Protein AF-A0A7C3AM28-F1 (afdb_monomer_lite)

pLDDT: mean 86.3, std 11.97, range [49.06, 97.19]

Structure (mmCIF, N/CA/C/O backbone):
data_AF-A0A7C3AM28-F1
#
_entry.id   AF-A0A7C3AM28-F1
#
loop_
_atom_site.group_PDB
_atom_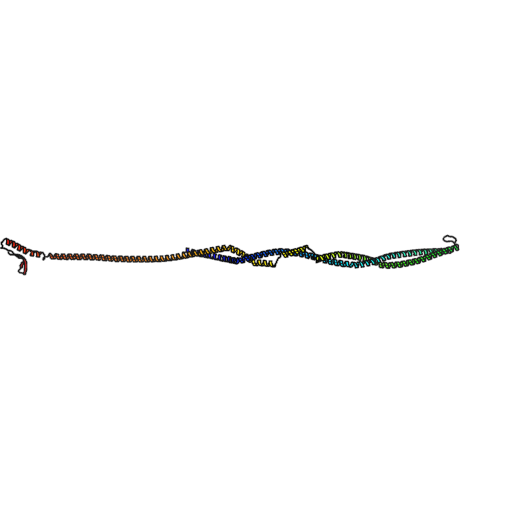site.id
_atom_site.type_symbol
_atom_site.label_atom_id
_atom_site.label_alt_id
_atom_site.label_comp_id
_atom_site.label_asym_id
_atom_site.label_entity_id
_atom_site.label_seq_id
_atom_site.pdbx_PDB_ins_code
_atom_site.Cartn_x
_atom_site.Cartn_y
_atom_site.Cartn_z
_atom_site.occupancy
_atom_site.B_iso_or_equiv
_atom_site.auth_seq_id
_atom_site.auth_comp_id
_atom_site.auth_asym_id
_atom_site.auth_atom_id
_atom_site.pdbx_PDB_model_num
ATOM 1 N N . MET A 1 1 ? -40.570 0.982 90.757 1.00 76.06 1 MET A N 1
ATOM 2 C CA . MET A 1 1 ? -40.867 2.022 89.743 1.00 76.06 1 MET A CA 1
ATOM 3 C C . MET A 1 1 ? -39.620 2.528 89.008 1.00 76.06 1 MET A C 1
ATOM 5 O O . MET A 1 1 ? -39.569 2.352 87.802 1.00 76.06 1 MET A O 1
ATOM 9 N N . GLN A 1 2 ? -38.575 3.041 89.678 1.00 79.38 2 GLN A N 1
ATOM 10 C CA . GLN A 1 2 ? -37.356 3.551 88.999 1.00 79.38 2 GLN A CA 1
ATOM 11 C C . GLN A 1 2 ? -36.656 2.537 88.065 1.00 79.38 2 GLN A C 1
ATOM 13 O O . GLN A 1 2 ? -36.182 2.904 86.994 1.00 79.38 2 GLN A O 1
ATOM 18 N N . ARG A 1 3 ? -36.622 1.246 88.432 1.00 83.75 3 ARG A N 1
ATOM 19 C CA . ARG A 1 3 ? -36.071 0.174 87.578 1.00 83.75 3 ARG A CA 1
ATOM 20 C C . ARG A 1 3 ? -36.877 -0.035 86.286 1.00 83.75 3 ARG A C 1
ATOM 22 O O . ARG A 1 3 ? -36.273 -0.176 85.232 1.00 83.75 3 ARG A O 1
ATOM 29 N N . LEU A 1 4 ? -38.210 -0.008 86.374 1.00 84.25 4 LEU A N 1
ATOM 30 C CA . LEU A 1 4 ? -39.115 -0.117 85.221 1.00 84.25 4 LEU A CA 1
ATOM 31 C C . LEU A 1 4 ? -39.001 1.117 84.313 1.00 84.25 4 LEU A C 1
ATOM 33 O O . LEU A 1 4 ? -38.942 0.968 83.101 1.00 84.25 4 LEU A O 1
ATOM 37 N N . ALA A 1 5 ? -38.870 2.320 84.885 1.00 84.31 5 ALA A N 1
ATOM 38 C CA . ALA A 1 5 ? -38.648 3.547 84.113 1.00 84.31 5 ALA A CA 1
ATOM 39 C C . ALA A 1 5 ? -37.348 3.496 83.284 1.00 84.31 5 ALA A C 1
ATOM 41 O O . ALA A 1 5 ? -37.362 3.812 82.099 1.00 84.31 5 ALA A O 1
ATOM 42 N N . ARG A 1 6 ? -36.244 2.998 83.86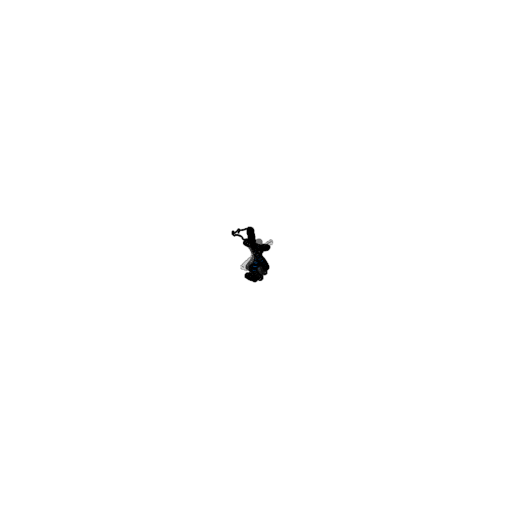4 1.00 87.31 6 ARG A N 1
ATOM 43 C CA . ARG A 1 6 ? -34.994 2.770 83.114 1.00 87.31 6 ARG A CA 1
ATOM 44 C C . ARG A 1 6 ? -35.141 1.705 82.024 1.00 87.31 6 ARG A C 1
ATOM 46 O O . ARG A 1 6 ? -34.567 1.858 80.953 1.00 87.31 6 ARG A O 1
ATOM 53 N N . GLN A 1 7 ? -35.900 0.636 82.276 1.00 89.00 7 GLN A N 1
ATOM 54 C CA . GLN A 1 7 ? -36.179 -0.386 81.257 1.00 89.00 7 GLN A CA 1
ATOM 55 C C . GLN A 1 7 ? -36.997 0.184 80.090 1.00 89.00 7 GLN A C 1
ATOM 57 O O . GLN A 1 7 ? -36.687 -0.108 78.943 1.00 89.00 7 GLN A O 1
ATOM 62 N N . ILE A 1 8 ? -37.981 1.045 80.360 1.00 90.19 8 ILE A N 1
ATOM 63 C CA . ILE A 1 8 ? -38.756 1.766 79.336 1.00 90.19 8 ILE A CA 1
ATOM 64 C C . ILE A 1 8 ? -37.836 2.624 78.457 1.00 90.19 8 ILE A C 1
ATOM 66 O O . ILE A 1 8 ? -37.935 2.565 77.234 1.00 90.19 8 ILE A O 1
ATOM 70 N N . GLU A 1 9 ? -36.908 3.380 79.050 1.00 89.50 9 GLU A N 1
ATOM 71 C CA . GLU A 1 9 ? -35.921 4.167 78.292 1.00 89.50 9 GLU A CA 1
ATOM 72 C C . GLU A 1 9 ? -35.006 3.284 77.432 1.00 89.50 9 GLU A C 1
ATOM 74 O O . GLU A 1 9 ? -34.768 3.597 76.266 1.00 89.50 9 GLU A O 1
ATOM 79 N N . GLN A 1 10 ? -34.544 2.150 77.969 1.00 91.25 10 GLN A N 1
ATOM 80 C CA . GLN A 1 10 ? -33.730 1.180 77.227 1.00 91.25 10 GLN A CA 1
ATOM 81 C C . GLN A 1 10 ? -34.494 0.567 76.046 1.00 91.25 10 GLN A C 1
ATOM 83 O O . GLN A 1 10 ? -33.959 0.516 74.939 1.00 91.25 10 GLN A O 1
ATOM 88 N N . TRP A 1 11 ? -35.748 0.148 76.248 1.00 91.75 11 TRP A N 1
ATOM 89 C CA . TRP A 1 11 ? -36.581 -0.402 75.177 1.00 91.75 11 TRP A CA 1
ATOM 90 C C . TRP A 1 11 ? -36.925 0.638 74.113 1.00 91.75 11 TRP A C 1
ATOM 92 O O . TRP A 1 11 ? -36.918 0.308 72.930 1.00 91.75 11 TRP A O 1
ATOM 102 N N . ARG A 1 12 ? -37.161 1.899 74.501 1.00 91.62 12 ARG A N 1
ATOM 103 C CA . ARG A 1 12 ? -37.345 3.007 73.548 1.00 91.62 12 ARG A CA 1
ATOM 104 C C . ARG A 1 12 ? -36.100 3.216 72.692 1.00 91.62 12 ARG A C 1
ATOM 106 O O . ARG A 1 12 ? -36.208 3.186 71.472 1.00 91.62 12 ARG A O 1
ATOM 113 N N . ALA A 1 13 ? -34.924 3.323 73.309 1.00 91.56 13 ALA A N 1
ATOM 114 C CA . ALA A 1 13 ? -33.671 3.496 72.574 1.00 91.56 13 ALA A CA 1
ATOM 115 C C . ALA A 1 13 ? -33.378 2.318 71.623 1.00 91.56 13 ALA A C 1
ATOM 117 O O . ALA A 1 13 ? -33.018 2.532 70.465 1.00 91.56 13 ALA A O 1
ATOM 118 N N . ALA A 1 14 ? -33.583 1.075 72.076 1.00 92.31 14 ALA A N 1
ATOM 119 C CA . ALA A 1 14 ? -33.394 -0.122 71.251 1.00 92.31 14 ALA A CA 1
ATOM 120 C C . ALA A 1 14 ? -34.395 -0.199 70.081 1.00 92.31 14 ALA A C 1
ATOM 122 O O . ALA A 1 14 ? -34.022 -0.570 68.962 1.00 92.31 14 ALA A O 1
ATOM 123 N N . LYS A 1 15 ? -35.655 0.196 70.315 1.00 93.12 15 LYS A N 1
ATOM 124 C CA . LYS A 1 15 ? -36.685 0.310 69.275 1.00 93.12 15 LYS A CA 1
ATOM 125 C C . LYS A 1 15 ? -36.304 1.356 68.230 1.00 93.12 15 LYS A C 1
ATOM 127 O O . LYS A 1 15 ? -36.374 1.058 67.041 1.00 93.12 15 LYS A O 1
ATOM 132 N N . ASP A 1 16 ? -35.870 2.539 68.657 1.00 92.00 16 ASP A N 1
ATOM 133 C CA . ASP A 1 16 ? -35.492 3.633 67.757 1.00 92.00 16 ASP A CA 1
ATOM 134 C C . ASP A 1 16 ? -34.273 3.262 66.902 1.00 92.00 16 ASP A C 1
ATOM 136 O O . ASP A 1 16 ? -34.279 3.472 65.689 1.00 92.00 16 ASP A O 1
ATOM 140 N N . GLN A 1 17 ? -33.257 2.625 67.495 1.00 92.81 17 GLN A N 1
ATOM 141 C CA . GLN A 1 17 ? -32.095 2.122 66.757 1.00 92.81 17 GLN A CA 1
ATOM 142 C C . GLN A 1 17 ? -32.490 1.059 65.718 1.00 92.81 17 GLN A C 1
ATOM 144 O O . GLN A 1 17 ? -32.034 1.105 64.573 1.00 92.81 17 GLN A O 1
ATOM 149 N N . SER A 1 18 ? -33.363 0.118 66.090 1.00 91.94 18 SER A N 1
ATOM 150 C CA . SER A 1 18 ? -33.853 -0.923 65.174 1.00 91.94 18 SER A CA 1
ATOM 151 C C . SER A 1 18 ? -34.709 -0.328 64.050 1.00 91.94 18 SER A C 1
ATOM 153 O O . SER A 1 18 ? -34.625 -0.772 62.905 1.00 91.94 18 SER A O 1
ATOM 155 N N . ALA A 1 19 ? -35.480 0.726 64.341 1.00 91.81 19 ALA A N 1
ATOM 156 C CA . ALA A 1 19 ? -36.273 1.453 63.353 1.00 91.81 19 ALA A CA 1
ATOM 157 C C . ALA A 1 19 ? -35.391 2.220 62.356 1.00 91.81 19 ALA A C 1
ATOM 159 O O . ALA A 1 19 ? -35.652 2.180 61.155 1.00 91.81 19 ALA A O 1
ATOM 160 N N . GLN A 1 20 ? -34.308 2.852 62.821 1.00 92.75 20 GLN A N 1
ATOM 161 C CA . GLN A 1 20 ? -33.310 3.466 61.939 1.00 92.75 20 GLN A CA 1
ATOM 162 C C . GLN A 1 20 ? -32.637 2.423 61.039 1.00 92.75 20 GLN A C 1
ATOM 164 O O . GLN A 1 20 ? -32.461 2.662 59.845 1.00 92.75 20 GLN A O 1
ATOM 169 N N . HIS A 1 21 ? -32.291 1.250 61.582 1.00 92.25 21 HIS A N 1
ATOM 170 C CA . HIS A 1 21 ? -31.733 0.166 60.775 1.00 92.25 21 HIS A CA 1
ATOM 171 C C . HIS A 1 21 ? -32.729 -0.322 59.711 1.00 92.25 21 HIS A C 1
ATOM 173 O O . HIS A 1 21 ? -32.346 -0.491 58.554 1.00 92.25 21 HIS A O 1
ATOM 179 N N . ALA A 1 22 ? -34.009 -0.475 60.069 1.00 92.69 22 ALA A N 1
ATOM 180 C CA . ALA A 1 22 ? -35.064 -0.833 59.126 1.00 92.69 22 ALA A CA 1
ATOM 181 C C . ALA A 1 22 ? -35.222 0.210 58.002 1.00 92.69 22 ALA A C 1
ATOM 183 O O . ALA A 1 22 ? -35.273 -0.179 56.840 1.00 92.69 22 ALA A O 1
ATOM 184 N N . ASP A 1 23 ? -35.214 1.513 58.307 1.00 93.38 23 ASP A N 1
ATOM 185 C CA . ASP A 1 23 ? -35.289 2.587 57.295 1.00 93.38 23 ASP A CA 1
ATOM 186 C C . ASP A 1 23 ? -34.094 2.549 56.321 1.00 93.38 23 ASP A C 1
ATOM 188 O O . ASP A 1 23 ? -34.264 2.666 55.105 1.00 93.38 23 ASP A O 1
ATOM 192 N N . VAL A 1 24 ? -32.878 2.295 56.819 1.00 93.38 24 VAL A N 1
ATOM 193 C CA . VAL A 1 24 ? -31.690 2.121 55.962 1.00 93.38 24 VAL A CA 1
ATOM 194 C C . VAL A 1 24 ? -31.848 0.918 55.026 1.00 93.38 24 VAL A C 1
ATOM 196 O O . VAL A 1 24 ? -31.599 1.049 53.823 1.00 93.38 24 VAL A O 1
ATOM 199 N N . GLN A 1 25 ? -32.288 -0.236 55.543 1.00 92.38 25 GLN A N 1
ATOM 200 C CA . GLN A 1 25 ? -32.507 -1.428 54.714 1.00 92.38 25 GLN A CA 1
ATOM 201 C C . GLN A 1 25 ? -33.660 -1.237 53.723 1.00 92.38 25 GLN A C 1
ATOM 203 O O . GLN A 1 25 ? -33.580 -1.707 52.592 1.00 92.38 25 GLN A O 1
ATOM 208 N N . GLU A 1 26 ? -34.704 -0.498 54.093 1.00 92.75 26 GLU A N 1
ATOM 209 C CA . GLU A 1 26 ? -35.835 -0.189 53.218 1.00 92.75 26 GLU A CA 1
ATOM 210 C C . GLU A 1 26 ? -35.417 0.705 52.043 1.00 92.75 26 GLU A C 1
ATOM 212 O O . GLU A 1 26 ? -35.751 0.413 50.891 1.00 92.75 26 GLU A O 1
ATOM 217 N N . ARG A 1 27 ? -34.583 1.724 52.288 1.00 93.31 27 ARG A N 1
ATOM 218 C CA . ARG A 1 27 ? -33.976 2.537 51.217 1.00 93.31 27 ARG A CA 1
ATOM 219 C C . ARG A 1 27 ? -33.047 1.717 50.325 1.00 93.31 27 ARG A C 1
ATOM 221 O O . ARG A 1 27 ? -33.037 1.910 49.107 1.00 93.31 27 ARG A O 1
ATOM 228 N N . HIS A 1 28 ? -32.271 0.800 50.903 1.00 92.25 28 HIS A N 1
ATOM 229 C CA . HIS A 1 28 ? -31.393 -0.081 50.133 1.00 92.25 28 HIS A CA 1
ATOM 230 C C . HIS A 1 28 ? -32.195 -1.055 49.254 1.00 92.25 28 HIS A C 1
ATOM 232 O O . HIS A 1 28 ? -31.895 -1.211 48.067 1.00 92.25 28 HIS A O 1
ATOM 238 N N . LEU A 1 29 ? -33.276 -1.624 49.793 1.00 93.19 29 LEU A N 1
ATOM 239 C CA . LEU A 1 29 ? -34.207 -2.481 49.065 1.00 93.19 29 LEU A CA 1
ATOM 240 C C . LEU A 1 29 ? -34.876 -1.728 47.912 1.00 93.19 29 LEU A C 1
ATOM 242 O O . LEU A 1 29 ? -34.975 -2.266 46.810 1.00 93.19 29 LEU A O 1
ATOM 246 N N . ALA A 1 30 ? -35.298 -0.480 48.140 1.00 92.94 30 ALA A N 1
ATOM 247 C CA . ALA A 1 30 ? -35.882 0.370 47.106 1.00 92.94 30 ALA A CA 1
ATOM 248 C C . ALA A 1 30 ? -34.899 0.629 45.951 1.00 92.94 30 ALA A C 1
ATOM 250 O O . ALA A 1 30 ? -35.282 0.519 44.788 1.00 92.94 30 ALA A O 1
ATOM 251 N N . ARG A 1 31 ? -33.617 0.889 46.251 1.00 92.25 31 ARG A N 1
ATOM 252 C CA . ARG A 1 31 ? -32.565 1.023 45.226 1.00 92.25 31 ARG A CA 1
ATOM 253 C C . ARG A 1 31 ? -32.362 -0.261 44.420 1.00 92.25 31 ARG A C 1
ATOM 255 O O . ARG A 1 31 ? -32.260 -0.189 43.199 1.00 92.25 31 ARG A O 1
ATOM 262 N N . CYS A 1 32 ? -32.318 -1.419 45.083 1.00 91.69 32 CYS A N 1
ATOM 263 C CA . CYS A 1 32 ? -32.179 -2.709 44.398 1.00 91.69 32 CYS A CA 1
ATOM 264 C C . CYS A 1 32 ? -33.385 -2.992 43.491 1.00 91.69 32 CYS A C 1
ATOM 266 O O . CYS A 1 32 ? -33.211 -3.402 42.346 1.00 91.69 32 CYS A O 1
ATOM 268 N N . ARG A 1 33 ? -34.606 -2.715 43.972 1.00 92.25 33 ARG A N 1
ATOM 269 C CA . ARG A 1 33 ? -35.845 -2.861 43.190 1.00 92.25 33 ARG A CA 1
ATOM 270 C C . ARG A 1 33 ? -35.872 -1.947 41.968 1.00 92.25 33 ARG A C 1
ATOM 272 O O . ARG A 1 33 ? -36.130 -2.438 40.881 1.00 92.25 33 ARG A O 1
ATOM 279 N N . ALA A 1 34 ? -35.493 -0.677 42.110 1.00 92.69 34 ALA A N 1
ATOM 280 C CA . ALA A 1 34 ? -35.446 0.256 40.982 1.00 92.69 34 ALA A CA 1
ATOM 281 C C . ALA A 1 34 ? -34.502 -0.208 39.852 1.00 92.69 34 ALA A C 1
ATOM 283 O O . ALA A 1 34 ? -34.788 0.009 38.675 1.00 92.69 34 ALA A O 1
ATOM 284 N N . LEU A 1 35 ? -33.385 -0.866 40.191 1.00 92.19 35 LEU A N 1
ATOM 285 C CA . LEU A 1 35 ? -32.498 -1.485 39.197 1.00 92.19 35 LEU A CA 1
ATOM 286 C C . LEU A 1 35 ? -33.124 -2.737 38.566 1.00 92.19 35 LEU A C 1
ATOM 288 O O . LEU A 1 35 ? -33.024 -2.926 37.356 1.00 92.19 35 LEU A O 1
ATOM 292 N N . LEU A 1 36 ? -33.788 -3.575 39.365 1.00 91.88 36 LEU A N 1
ATOM 293 C CA . LEU A 1 36 ? -34.475 -4.779 38.890 1.00 91.88 36 LEU A CA 1
ATOM 294 C C . LEU A 1 36 ? -35.657 -4.464 37.966 1.00 91.88 36 LEU A C 1
ATOM 296 O O . LEU A 1 36 ? -35.856 -5.184 36.989 1.00 91.88 36 LEU A O 1
ATOM 300 N N . ASP A 1 37 ? -36.385 -3.377 38.214 1.00 93.81 37 ASP A N 1
ATOM 301 C CA . ASP A 1 37 ? -37.481 -2.916 37.353 1.00 93.81 37 ASP A CA 1
ATOM 302 C C . ASP A 1 37 ? -36.975 -2.558 35.944 1.00 93.81 37 ASP A C 1
ATOM 304 O O . ASP A 1 37 ? -37.666 -2.775 34.950 1.00 93.81 37 ASP A O 1
ATOM 308 N N . ARG A 1 38 ? -35.726 -2.082 35.841 1.00 95.19 38 ARG A N 1
ATOM 309 C CA . ARG A 1 38 ? -35.029 -1.803 34.574 1.00 95.19 38 ARG A CA 1
ATOM 310 C C . ARG A 1 38 ? -34.205 -2.985 34.054 1.00 95.19 38 ARG A C 1
ATOM 312 O O . ARG A 1 38 ? -33.449 -2.824 33.099 1.00 95.19 38 ARG A O 1
ATOM 319 N N . SER A 1 39 ? -34.330 -4.176 34.643 1.00 93.62 39 SER A N 1
ATOM 320 C CA . SER A 1 39 ? -33.467 -5.317 34.302 1.00 93.62 39 SER A CA 1
ATOM 321 C C . SER A 1 39 ? -33.518 -5.700 32.825 1.00 93.62 39 SER A C 1
ATOM 323 O O . SER A 1 39 ? -32.465 -5.871 32.220 1.00 93.62 39 SER A O 1
ATOM 325 N N . ALA A 1 40 ? -34.713 -5.750 32.230 1.00 94.00 40 ALA A N 1
ATOM 326 C CA . ALA A 1 40 ? -34.876 -6.061 30.812 1.00 94.00 40 ALA A CA 1
ATOM 327 C C . ALA A 1 40 ? -34.187 -5.024 29.904 1.00 94.00 40 ALA A C 1
ATOM 329 O O . ALA A 1 40 ? -33.492 -5.398 28.964 1.00 94.00 40 ALA A O 1
ATOM 330 N N . GLU A 1 41 ? -34.321 -3.729 30.219 1.00 95.75 41 GLU A N 1
ATOM 331 C CA . GLU A 1 41 ? -33.668 -2.636 29.480 1.00 95.75 41 GLU A CA 1
ATOM 332 C C . GLU A 1 41 ? -32.138 -2.743 29.567 1.00 95.75 41 GLU A C 1
ATOM 334 O O . GLU A 1 41 ? -31.440 -2.620 28.560 1.00 95.75 41 GLU A O 1
ATOM 339 N N . ILE A 1 42 ? -31.613 -2.990 30.772 1.00 94.31 42 ILE A N 1
ATOM 340 C CA . ILE A 1 42 ? -30.172 -3.081 31.032 1.00 94.31 42 ILE A CA 1
ATOM 341 C C . ILE A 1 42 ? -29.571 -4.309 30.344 1.00 94.31 42 ILE A C 1
ATOM 343 O O . ILE A 1 42 ? -28.513 -4.212 29.721 1.00 94.31 42 ILE A O 1
ATOM 347 N N . GLU A 1 43 ? -30.235 -5.461 30.431 1.00 94.81 43 GLU A N 1
ATOM 348 C CA . GLU A 1 43 ? -29.793 -6.697 29.784 1.00 94.81 43 GLU A CA 1
ATOM 349 C C . GLU A 1 43 ? -29.810 -6.576 28.261 1.00 94.81 43 GLU A C 1
ATOM 351 O O . GLU A 1 43 ? -28.830 -6.944 27.611 1.00 94.81 43 GLU A O 1
ATOM 356 N N . GLU A 1 44 ? -30.876 -6.014 27.686 1.00 95.50 44 GLU A N 1
ATOM 357 C CA . GLU A 1 44 ? -30.955 -5.766 26.247 1.00 95.50 44 GLU A CA 1
ATOM 358 C C . GLU A 1 44 ? -29.880 -4.765 25.795 1.00 95.50 44 GLU A C 1
ATOM 360 O O . GLU A 1 44 ? -29.174 -5.003 24.810 1.00 95.50 44 GLU A O 1
ATOM 365 N N . GLY A 1 45 ? -29.699 -3.666 26.535 1.00 95.56 45 GLY A N 1
ATOM 366 C CA . GLY A 1 45 ? -28.658 -2.673 26.276 1.00 95.56 45 GLY A CA 1
ATOM 367 C C . GLY A 1 45 ? -27.250 -3.272 26.318 1.00 95.56 45 GLY A C 1
ATOM 368 O O . GLY A 1 45 ? -26.435 -3.002 25.433 1.00 95.56 45 GLY A O 1
ATOM 369 N N . TYR A 1 46 ? -26.977 -4.149 27.287 1.00 95.94 46 TYR A N 1
ATOM 370 C CA . TYR A 1 46 ? -25.699 -4.848 27.412 1.00 95.94 46 TYR A CA 1
ATOM 371 C C . TYR A 1 46 ? -25.474 -5.875 26.290 1.00 95.94 46 TYR A C 1
ATOM 373 O O . TYR A 1 46 ? -24.380 -5.941 25.726 1.00 95.94 46 TYR A O 1
ATOM 381 N N . GLN A 1 47 ? -26.501 -6.629 25.886 1.00 96.25 47 GLN A N 1
ATOM 382 C CA . GLN A 1 47 ? -26.409 -7.529 24.729 1.00 96.25 47 GLN A CA 1
ATOM 383 C C . GLN A 1 47 ? -26.111 -6.759 23.436 1.00 96.25 47 GLN A C 1
ATOM 385 O O . GLN A 1 47 ? -25.244 -7.163 22.656 1.00 96.25 47 GLN A O 1
ATOM 390 N N . ARG A 1 48 ? -26.774 -5.614 23.226 1.00 95.75 48 ARG A N 1
ATOM 391 C CA . ARG A 1 48 ? -26.497 -4.721 22.091 1.00 95.75 48 ARG A CA 1
ATOM 392 C C . ARG A 1 48 ? -25.073 -4.161 22.147 1.00 95.75 48 ARG A C 1
ATOM 394 O O . ARG A 1 48 ? -24.408 -4.128 21.113 1.00 95.75 48 ARG A O 1
ATOM 401 N N . LEU A 1 49 ? -24.574 -3.789 23.331 1.00 96.81 49 LEU A N 1
ATOM 402 C CA . LEU A 1 49 ? -23.185 -3.353 23.521 1.00 96.81 49 LEU A CA 1
ATOM 403 C C . LEU A 1 49 ? -22.196 -4.455 23.120 1.00 96.81 49 LEU A C 1
ATOM 405 O O . LEU A 1 49 ? -21.248 -4.192 22.381 1.00 96.81 49 LEU A O 1
ATOM 409 N N . GLN A 1 50 ? -22.419 -5.693 23.569 1.00 96.50 50 GLN A N 1
ATOM 410 C CA . GLN A 1 50 ? -21.567 -6.827 23.207 1.00 96.50 50 GLN A CA 1
ATOM 411 C C . GLN A 1 50 ? -21.585 -7.102 21.699 1.00 96.50 50 GLN A C 1
ATOM 413 O O . GLN A 1 50 ? -20.532 -7.342 21.106 1.00 96.50 50 GLN A O 1
ATOM 418 N N . ALA A 1 51 ? -22.759 -7.045 21.064 1.00 96.12 51 ALA A N 1
ATOM 419 C CA . ALA A 1 51 ? -22.883 -7.200 19.618 1.00 96.12 51 ALA A CA 1
ATOM 420 C C . ALA A 1 51 ? -22.137 -6.087 18.860 1.00 96.12 51 ALA A C 1
ATOM 422 O O . ALA A 1 51 ? -21.395 -6.380 17.922 1.00 96.12 51 ALA A O 1
ATOM 423 N N . ALA A 1 52 ? -22.266 -4.831 19.303 1.00 95.69 52 ALA A N 1
ATOM 424 C CA . ALA A 1 52 ? -21.553 -3.695 18.724 1.00 95.69 52 ALA A CA 1
ATOM 425 C C . ALA A 1 52 ? -20.028 -3.832 18.877 1.00 95.69 52 ALA A C 1
ATOM 427 O O . ALA A 1 52 ? -19.302 -3.632 17.907 1.00 95.69 52 ALA A O 1
ATOM 428 N N . ARG A 1 53 ? -19.531 -4.253 20.050 1.00 95.75 53 ARG A N 1
ATOM 429 C CA . ARG A 1 53 ? -18.095 -4.510 20.279 1.00 95.75 53 ARG A CA 1
ATOM 430 C C . ARG A 1 53 ? -17.553 -5.616 19.372 1.00 95.75 53 ARG A C 1
ATOM 432 O O . ARG A 1 53 ? -16.546 -5.402 18.705 1.00 95.75 53 ARG A O 1
ATOM 439 N N . LYS A 1 54 ? -18.258 -6.747 19.258 1.00 95.75 54 LYS A N 1
ATOM 440 C CA . LYS A 1 54 ? -17.890 -7.829 18.324 1.00 95.75 54 LYS A CA 1
ATOM 441 C C . LYS A 1 54 ? -17.873 -7.355 16.870 1.00 95.75 54 LYS A C 1
ATOM 443 O O . LYS A 1 54 ? -16.988 -7.736 16.106 1.00 95.75 54 LYS A O 1
ATOM 448 N N . ALA A 1 55 ? -18.830 -6.510 16.482 1.00 95.00 55 ALA A N 1
ATOM 449 C CA . ALA A 1 55 ? -18.839 -5.911 15.154 1.00 95.00 55 ALA A CA 1
ATOM 450 C C . ALA A 1 55 ? -17.600 -5.024 14.939 1.00 95.00 55 ALA A C 1
ATOM 452 O O . ALA A 1 55 ? -16.918 -5.195 13.931 1.00 95.00 55 ALA A O 1
ATOM 453 N N . VAL A 1 56 ? -17.258 -4.149 15.894 1.00 95.62 56 VAL A N 1
ATOM 454 C CA . VAL A 1 56 ? -16.035 -3.323 15.845 1.00 95.62 56 VAL A CA 1
ATOM 455 C C . VAL A 1 56 ? -14.785 -4.190 15.708 1.00 95.62 56 VAL A C 1
ATOM 457 O O . VAL A 1 56 ? -13.992 -3.950 14.805 1.00 95.62 56 VAL A O 1
ATOM 460 N N . GLU A 1 57 ? -14.625 -5.230 16.527 1.00 95.62 57 GLU A N 1
ATOM 461 C CA . GLU A 1 57 ? -13.488 -6.159 16.434 1.00 95.62 57 GLU A CA 1
ATOM 462 C C . GLU A 1 57 ? -13.380 -6.796 15.041 1.00 95.62 57 GLU A C 1
ATOM 464 O O . GLU A 1 57 ? -12.302 -6.816 14.443 1.00 95.62 57 GLU A O 1
ATOM 469 N N . SER A 1 58 ? -14.506 -7.248 14.477 1.00 95.25 58 SER A N 1
ATOM 470 C CA . SER A 1 58 ? -14.535 -7.824 13.128 1.00 95.25 58 SER A CA 1
ATOM 471 C C . SER A 1 58 ? -14.143 -6.813 12.043 1.00 95.25 58 SER A C 1
ATOM 473 O O . SER A 1 58 ? -13.427 -7.159 11.102 1.00 95.25 58 SER A O 1
ATOM 475 N N . TRP A 1 59 ? -14.558 -5.549 12.183 1.00 96.69 59 TRP A N 1
ATOM 476 C CA . TRP A 1 59 ? -14.201 -4.483 11.251 1.00 96.69 59 TRP A CA 1
ATOM 477 C C . TRP A 1 59 ? -12.741 -4.062 11.378 1.00 96.69 59 TRP A C 1
ATOM 479 O O . TRP A 1 59 ? -12.108 -3.801 10.359 1.00 96.69 59 TRP A O 1
ATOM 489 N N . VAL A 1 60 ? -12.185 -4.047 12.591 1.00 96.00 60 VAL A N 1
ATOM 490 C CA . VAL A 1 60 ? -10.757 -3.792 12.826 1.00 96.00 60 VAL A CA 1
ATOM 491 C C . VAL A 1 60 ? -9.902 -4.876 12.169 1.00 96.00 60 VAL A C 1
ATOM 493 O O . VAL A 1 60 ? -8.936 -4.543 11.484 1.00 96.00 60 VAL A O 1
ATOM 496 N N . ALA A 1 61 ? -10.278 -6.153 12.296 1.00 94.62 61 ALA A N 1
ATOM 497 C CA . ALA A 1 61 ? -9.580 -7.247 11.619 1.00 94.62 61 ALA A CA 1
ATOM 498 C C . ALA A 1 61 ? -9.623 -7.091 10.085 1.00 94.62 61 ALA A C 1
ATOM 500 O O . ALA A 1 61 ? -8.586 -7.149 9.423 1.00 94.62 61 ALA A O 1
ATOM 501 N N . ARG A 1 62 ? -10.803 -6.789 9.520 1.00 95.50 62 ARG A N 1
ATOM 502 C CA . ARG A 1 62 ? -10.959 -6.509 8.079 1.00 95.50 62 ARG A CA 1
ATOM 503 C C . ARG A 1 62 ? -10.163 -5.284 7.624 1.00 95.50 62 ARG A C 1
ATOM 505 O O . ARG A 1 62 ? -9.616 -5.289 6.526 1.00 95.50 62 ARG A O 1
ATOM 512 N N . LEU A 1 63 ? -10.085 -4.236 8.447 1.00 95.31 63 LEU A N 1
ATOM 513 C CA . LEU A 1 63 ? -9.299 -3.037 8.155 1.00 95.31 63 LEU A CA 1
ATOM 514 C C . LEU A 1 63 ? -7.807 -3.362 8.066 1.00 95.31 63 LEU A C 1
ATOM 516 O O . LEU A 1 63 ? -7.142 -2.896 7.144 1.00 95.31 63 LEU A O 1
ATOM 520 N N . GLN A 1 64 ? -7.284 -4.164 8.998 1.00 94.38 64 GLN A N 1
ATOM 521 C CA . GLN A 1 64 ? -5.885 -4.599 8.974 1.00 94.38 64 GLN A CA 1
ATOM 522 C C . GLN A 1 64 ? -5.579 -5.385 7.694 1.00 94.38 64 GLN A C 1
ATOM 524 O O . GLN A 1 64 ? -4.621 -5.053 6.994 1.00 94.38 64 GLN A O 1
ATOM 529 N N . GLU A 1 65 ? -6.435 -6.341 7.333 1.00 94.94 65 GLU A N 1
ATOM 530 C CA . GLU A 1 65 ? -6.300 -7.126 6.101 1.00 94.94 65 GLU A CA 1
ATOM 531 C C . GLU A 1 65 ? -6.339 -6.237 4.845 1.00 94.94 65 GLU A C 1
ATOM 533 O O . GLU A 1 65 ? -5.415 -6.265 4.031 1.00 94.94 65 GLU A O 1
ATOM 538 N N . VAL A 1 66 ? -7.341 -5.355 4.723 1.00 95.94 66 VAL A N 1
ATOM 539 C CA . VAL A 1 66 ? -7.440 -4.413 3.593 1.00 95.94 66 VAL A CA 1
ATOM 540 C C . VAL A 1 66 ? -6.264 -3.443 3.553 1.00 95.94 66 VAL A C 1
ATOM 542 O O . VAL A 1 66 ? -5.819 -3.089 2.464 1.00 95.94 66 VAL A O 1
ATOM 545 N N . SER A 1 67 ? -5.738 -3.003 4.696 1.00 94.94 67 SER A N 1
ATOM 546 C CA . SER A 1 67 ? -4.591 -2.089 4.730 1.00 94.94 67 SER A CA 1
ATOM 547 C C . SER A 1 67 ? -3.324 -2.739 4.169 1.00 94.94 67 SER A C 1
ATOM 549 O O . SER A 1 67 ? -2.655 -2.131 3.332 1.00 94.94 67 SER A O 1
ATOM 551 N N . ALA A 1 68 ? -3.049 -3.997 4.536 1.00 95.06 68 ALA A N 1
ATOM 552 C CA . ALA A 1 68 ? -1.921 -4.759 4.012 1.00 95.06 68 ALA A CA 1
ATOM 553 C C . ALA A 1 68 ? -2.077 -5.019 2.505 1.00 95.06 68 ALA A C 1
ATOM 555 O O . ALA A 1 68 ? -1.144 -4.799 1.730 1.00 95.06 68 ALA A O 1
ATOM 556 N N . LEU A 1 69 ? -3.283 -5.399 2.069 1.00 96.44 69 LEU A N 1
ATOM 557 C CA . LEU A 1 69 ? -3.581 -5.602 0.651 1.00 96.44 69 LEU A CA 1
ATOM 558 C C . LEU A 1 69 ? -3.472 -4.300 -0.158 1.00 96.44 69 LEU A C 1
ATOM 560 O O . LEU A 1 69 ? -2.912 -4.309 -1.249 1.00 96.44 69 LEU A O 1
ATOM 564 N N . ARG A 1 70 ? -3.941 -3.160 0.369 1.00 95.62 70 ARG A N 1
ATOM 565 C CA . ARG A 1 70 ? -3.805 -1.843 -0.286 1.00 95.62 70 ARG A CA 1
ATOM 566 C C . ARG A 1 70 ? -2.352 -1.393 -0.386 1.00 95.62 70 ARG A C 1
ATOM 568 O O . ARG A 1 70 ? -1.972 -0.818 -1.403 1.00 95.62 70 ARG A O 1
ATOM 575 N N . GLN A 1 71 ? -1.536 -1.662 0.633 1.00 96.19 71 GLN A N 1
ATOM 576 C CA . GLN A 1 71 ? -0.099 -1.410 0.558 1.00 96.19 71 GLN A CA 1
ATOM 577 C C . GLN A 1 71 ? 0.531 -2.244 -0.563 1.00 96.19 71 GLN A C 1
ATOM 579 O O . GLN A 1 71 ? 1.254 -1.703 -1.401 1.00 96.19 71 GLN A O 1
ATOM 584 N N . ARG A 1 72 ? 0.183 -3.534 -0.645 1.00 95.31 72 ARG A N 1
ATOM 585 C CA . ARG A 1 72 ? 0.656 -4.408 -1.720 1.00 95.31 72 ARG A CA 1
ATOM 586 C C . ARG A 1 72 ? 0.189 -3.943 -3.102 1.00 95.31 72 ARG A C 1
ATOM 588 O O . ARG A 1 72 ? 0.984 -3.903 -4.038 1.00 95.31 72 ARG A O 1
ATOM 595 N N . GLU A 1 73 ? -1.071 -3.534 -3.230 1.00 97.06 73 GLU A N 1
ATOM 596 C CA . GLU A 1 73 ? -1.634 -2.958 -4.456 1.00 97.06 73 GLU A CA 1
ATOM 597 C C . GLU A 1 73 ? -0.843 -1.715 -4.906 1.00 97.06 73 GLU A C 1
ATOM 599 O O . GLU A 1 73 ? -0.512 -1.574 -6.087 1.00 97.06 73 GLU A O 1
ATOM 604 N N . ALA A 1 74 ? -0.497 -0.828 -3.966 1.00 96.56 74 ALA A N 1
ATOM 605 C CA . ALA A 1 74 ? 0.289 0.372 -4.234 1.00 96.56 74 ALA A CA 1
ATOM 606 C C . ALA A 1 74 ? 1.717 0.043 -4.707 1.00 96.56 74 ALA A C 1
ATOM 608 O O . ALA A 1 74 ? 2.172 0.621 -5.696 1.00 96.56 74 ALA A O 1
ATOM 609 N N . GLU A 1 75 ? 2.394 -0.920 -4.073 1.00 96.62 75 GLU A N 1
ATOM 610 C CA . GLU A 1 75 ? 3.722 -1.398 -4.490 1.00 96.62 75 GLU A CA 1
ATOM 611 C C . GLU A 1 75 ? 3.702 -1.964 -5.920 1.00 96.62 75 GLU A C 1
ATOM 613 O O . GLU A 1 75 ? 4.553 -1.626 -6.747 1.00 96.62 75 GLU A O 1
ATOM 618 N N . LEU A 1 76 ? 2.707 -2.796 -6.247 1.00 97.00 76 LEU A N 1
ATOM 619 C CA . LEU A 1 76 ? 2.560 -3.385 -7.582 1.00 97.00 76 LEU A CA 1
ATOM 620 C C . LEU A 1 76 ? 2.273 -2.312 -8.643 1.00 97.00 76 LEU A C 1
ATOM 622 O O . LEU A 1 76 ? 2.891 -2.316 -9.713 1.00 97.00 76 LEU A O 1
ATOM 626 N N . ARG A 1 77 ? 1.396 -1.342 -8.340 1.00 96.88 77 ARG A N 1
ATOM 627 C CA . ARG A 1 77 ? 1.142 -0.184 -9.216 1.00 96.88 77 ARG A CA 1
ATOM 628 C C . ARG A 1 77 ? 2.398 0.654 -9.432 1.00 96.88 77 ARG A C 1
ATOM 630 O O . ARG A 1 77 ? 2.661 1.059 -10.564 1.00 96.88 77 ARG A O 1
ATOM 637 N N . GLN A 1 78 ? 3.186 0.884 -8.385 1.00 96.62 78 GLN A N 1
ATOM 638 C CA . GLN A 1 78 ? 4.445 1.617 -8.485 1.00 96.62 78 GLN A CA 1
ATOM 639 C C . GLN A 1 78 ? 5.444 0.893 -9.394 1.00 96.62 78 GLN A C 1
ATOM 641 O O . GLN A 1 78 ? 6.028 1.528 -10.270 1.00 96.62 78 GLN A O 1
ATOM 646 N N . ARG A 1 79 ? 5.597 -0.431 -9.251 1.00 96.00 79 ARG A N 1
ATOM 647 C CA . ARG A 1 79 ? 6.465 -1.239 -10.129 1.00 96.00 79 ARG A CA 1
ATOM 648 C C . ARG A 1 79 ? 6.036 -1.153 -11.596 1.00 96.00 79 ARG A C 1
ATOM 650 O O . ARG A 1 79 ? 6.884 -0.975 -12.467 1.00 96.00 79 ARG A O 1
ATOM 657 N N . LEU A 1 80 ? 4.730 -1.218 -11.876 1.00 95.56 80 LEU A N 1
ATOM 658 C CA . LEU A 1 80 ? 4.204 -1.043 -13.236 1.00 95.56 80 LEU A CA 1
ATOM 659 C C . LEU A 1 80 ? 4.485 0.357 -13.792 1.00 95.56 80 LEU A C 1
ATOM 661 O O . LEU A 1 80 ? 4.897 0.478 -14.943 1.00 95.56 80 LEU A O 1
ATOM 665 N N . ALA A 1 81 ? 4.286 1.403 -12.988 1.00 95.50 81 ALA A N 1
ATOM 666 C CA . ALA A 1 81 ? 4.545 2.781 -13.400 1.00 95.50 81 ALA A CA 1
ATOM 667 C C . ALA A 1 81 ? 6.038 3.038 -13.671 1.00 95.50 81 ALA A C 1
ATOM 669 O O . ALA A 1 81 ? 6.386 3.717 -14.640 1.00 95.50 81 ALA A O 1
ATOM 670 N N . GLN A 1 82 ? 6.926 2.467 -12.851 1.00 95.94 82 GLN A N 1
ATOM 671 C CA . GLN A 1 82 ? 8.376 2.543 -13.040 1.00 95.94 82 GLN A CA 1
ATOM 672 C C . GLN A 1 82 ? 8.812 1.875 -14.345 1.00 95.94 82 GLN A C 1
ATOM 674 O O . GLN A 1 82 ? 9.523 2.498 -15.134 1.00 95.94 82 GLN A O 1
ATOM 679 N N . GLU A 1 83 ? 8.349 0.651 -14.613 1.00 95.12 83 GLU A N 1
ATOM 680 C CA . GLU A 1 83 ? 8.713 -0.051 -15.848 1.00 95.12 83 GLU A CA 1
ATOM 681 C C . GLU A 1 83 ? 8.109 0.630 -17.081 1.00 95.12 83 GLU A C 1
ATOM 683 O O . GLU A 1 83 ? 8.789 0.785 -18.093 1.00 95.12 83 GLU A O 1
ATOM 688 N N . GLN A 1 84 ? 6.877 1.141 -16.987 1.00 95.50 84 GLN A N 1
ATOM 689 C CA . GLN A 1 84 ? 6.278 1.934 -18.061 1.00 95.50 84 GLN A CA 1
ATOM 690 C C . GLN A 1 84 ? 7.111 3.185 -18.370 1.00 95.50 84 GLN A C 1
ATOM 692 O O . GLN A 1 84 ? 7.354 3.483 -19.538 1.00 95.50 84 GLN A O 1
ATOM 697 N N . THR A 1 85 ? 7.572 3.897 -17.340 1.00 95.88 85 THR A N 1
ATOM 698 C CA . THR A 1 85 ? 8.420 5.088 -17.504 1.00 95.88 85 THR A CA 1
ATOM 699 C C . THR A 1 85 ? 9.760 4.718 -18.133 1.00 95.88 85 THR A C 1
ATOM 701 O O . THR A 1 85 ? 10.196 5.376 -19.071 1.00 95.88 85 THR A O 1
ATOM 704 N N . ARG A 1 86 ? 10.393 3.632 -17.676 1.00 96.38 86 ARG A N 1
ATOM 705 C CA . ARG A 1 86 ? 11.657 3.124 -18.232 1.00 96.38 86 ARG A CA 1
ATOM 706 C C . ARG A 1 86 ? 11.535 2.736 -19.710 1.00 96.38 86 ARG A C 1
ATOM 708 O O . ARG A 1 86 ? 12.414 3.051 -20.511 1.00 96.38 86 ARG A O 1
ATOM 715 N N . LEU A 1 87 ? 10.462 2.044 -20.085 1.00 95.69 87 LEU A N 1
ATOM 716 C CA . LEU A 1 87 ? 10.211 1.678 -21.479 1.00 95.69 87 LEU A CA 1
ATOM 717 C C . LEU A 1 87 ? 9.907 2.922 -22.326 1.00 95.69 87 LEU A C 1
ATOM 719 O O . LEU A 1 87 ? 10.424 3.035 -23.434 1.00 95.69 87 LEU A O 1
ATOM 723 N N . ALA A 1 88 ? 9.136 3.880 -21.802 1.00 95.12 88 ALA A N 1
ATOM 724 C CA . ALA A 1 88 ? 8.830 5.130 -22.497 1.00 95.12 88 ALA A CA 1
ATOM 725 C C . ALA A 1 88 ? 10.089 5.971 -22.764 1.00 95.12 88 ALA A C 1
ATOM 727 O O . ALA A 1 88 ? 10.291 6.410 -23.894 1.00 95.12 88 ALA A O 1
ATOM 728 N N . THR A 1 89 ? 10.982 6.125 -21.781 1.00 96.62 89 THR A N 1
ATOM 729 C CA . THR A 1 89 ? 12.258 6.838 -21.979 1.00 96.62 89 THR A CA 1
ATOM 730 C C . THR A 1 89 ? 13.166 6.121 -22.977 1.00 96.62 89 THR A C 1
ATOM 732 O O . THR A 1 89 ? 13.821 6.767 -23.796 1.00 96.62 89 THR A O 1
ATOM 735 N N . THR A 1 90 ? 13.163 4.784 -22.974 1.00 96.12 90 THR A N 1
ATOM 736 C CA . THR A 1 90 ? 13.885 3.982 -23.975 1.00 96.12 90 THR A CA 1
ATOM 737 C C . THR A 1 90 ? 13.323 4.212 -25.381 1.00 96.12 90 THR A C 1
ATOM 739 O O . THR A 1 90 ? 14.087 4.401 -26.327 1.00 96.12 90 THR A O 1
ATOM 742 N N . VAL A 1 91 ? 11.995 4.256 -25.527 1.00 96.69 91 VAL A N 1
ATOM 743 C CA . VAL A 1 91 ? 11.323 4.569 -26.797 1.00 96.69 91 VAL A CA 1
ATOM 744 C C . VAL A 1 91 ? 11.647 5.985 -27.263 1.00 96.69 91 VAL A C 1
ATOM 746 O O . VAL A 1 91 ? 11.947 6.169 -28.441 1.00 96.69 91 VAL A O 1
ATOM 749 N N . GLU A 1 92 ? 11.651 6.981 -26.377 1.00 96.06 92 GLU A N 1
ATOM 750 C CA . GLU A 1 92 ? 12.045 8.351 -26.728 1.00 96.06 92 GLU A CA 1
ATOM 751 C C . GLU A 1 92 ? 13.494 8.427 -27.225 1.00 96.06 92 GLU A C 1
ATOM 753 O O . GLU A 1 92 ? 13.757 9.053 -28.254 1.00 96.06 92 GLU A O 1
ATOM 758 N N . HIS A 1 93 ? 14.428 7.759 -26.539 1.00 96.19 93 HIS A N 1
ATOM 759 C CA . HIS A 1 93 ? 15.828 7.689 -26.962 1.00 96.19 93 HIS A CA 1
ATOM 760 C C . HIS A 1 93 ? 15.967 7.031 -28.340 1.00 96.19 93 HIS A C 1
ATOM 762 O O . HIS A 1 93 ? 16.561 7.613 -29.246 1.00 96.19 93 HIS A O 1
ATOM 768 N N . LEU A 1 94 ? 15.374 5.846 -28.523 1.00 95.88 94 LEU A N 1
ATOM 769 C CA . LEU A 1 94 ? 15.401 5.131 -29.802 1.00 95.88 94 LEU A CA 1
ATOM 770 C C . LEU A 1 94 ? 14.730 5.928 -30.922 1.00 95.88 94 LEU A C 1
ATOM 772 O O . LEU A 1 94 ? 15.185 5.876 -32.057 1.00 95.88 94 LEU A O 1
ATOM 776 N N . THR A 1 95 ? 13.683 6.697 -30.620 1.00 97.19 95 THR A N 1
ATOM 777 C CA . THR A 1 95 ? 13.026 7.567 -31.605 1.00 97.19 95 THR A CA 1
ATOM 778 C C . THR A 1 95 ? 13.985 8.644 -32.115 1.00 97.19 95 THR A C 1
ATOM 780 O O . THR A 1 95 ? 14.048 8.874 -33.323 1.00 97.19 95 THR A O 1
ATOM 783 N N . ARG A 1 96 ? 14.763 9.274 -31.223 1.00 96.56 96 ARG A N 1
ATOM 784 C CA . ARG A 1 96 ? 15.793 10.259 -31.605 1.00 96.56 96 ARG A CA 1
ATOM 785 C C . ARG A 1 96 ? 16.924 9.604 -32.401 1.00 96.56 96 ARG A C 1
ATOM 787 O O . ARG A 1 96 ? 17.269 10.095 -33.469 1.00 96.56 96 ARG A O 1
ATOM 794 N N . GLU A 1 97 ? 17.422 8.455 -31.944 1.00 96.00 97 GLU A N 1
ATOM 795 C CA . GLU A 1 97 ? 18.471 7.695 -32.642 1.00 96.00 97 GLU A CA 1
ATOM 796 C C . GLU A 1 97 ? 18.031 7.281 -34.057 1.00 96.00 97 GLU A C 1
ATOM 798 O O . GLU A 1 97 ? 18.769 7.460 -35.025 1.00 96.00 97 GLU A O 1
ATOM 803 N N . VAL A 1 98 ? 16.799 6.787 -34.208 1.00 97.06 98 VAL A N 1
ATOM 804 C CA . VAL A 1 98 ? 16.209 6.442 -35.510 1.00 97.06 98 VAL A CA 1
ATOM 805 C C . VAL A 1 98 ? 16.072 7.674 -36.405 1.00 97.06 98 VAL A C 1
ATOM 807 O O . VAL A 1 98 ? 16.314 7.563 -37.606 1.00 97.06 98 VAL A O 1
ATOM 810 N N . ALA A 1 99 ? 15.701 8.838 -35.865 1.00 96.25 99 ALA A N 1
ATOM 811 C CA . ALA A 1 99 ? 15.609 10.073 -36.644 1.00 96.25 99 ALA A CA 1
ATOM 812 C C . ALA A 1 99 ? 16.982 10.506 -37.191 1.00 96.25 99 ALA A C 1
ATOM 814 O O . ALA A 1 99 ? 17.099 10.775 -38.390 1.00 96.25 99 ALA A O 1
ATOM 815 N N . ASP A 1 100 ? 18.020 10.477 -36.353 1.00 95.50 100 ASP A N 1
ATOM 816 C CA . ASP A 1 100 ? 19.392 10.828 -36.739 1.00 95.50 100 ASP A CA 1
ATOM 817 C C . ASP A 1 100 ? 19.956 9.856 -37.786 1.00 95.50 100 ASP A C 1
ATOM 819 O O . ASP A 1 100 ? 20.501 10.270 -38.815 1.00 95.50 100 ASP A O 1
ATOM 823 N N . LEU A 1 101 ? 19.790 8.547 -37.562 1.00 95.81 101 LEU A N 1
ATOM 824 C CA . LEU A 1 101 ? 20.209 7.510 -38.508 1.00 95.81 101 LEU A CA 1
ATOM 825 C C . LEU A 1 101 ? 19.462 7.636 -39.841 1.00 95.81 101 LEU A C 1
ATOM 827 O O . LEU A 1 101 ? 20.070 7.500 -40.902 1.00 95.81 101 LEU A O 1
ATOM 831 N N . LYS A 1 102 ? 18.163 7.957 -39.806 1.00 95.50 102 LYS A N 1
ATOM 832 C CA . LYS A 1 102 ? 17.351 8.181 -41.007 1.00 95.50 102 LYS A CA 1
ATOM 833 C C . LYS A 1 102 ? 17.849 9.378 -41.810 1.00 95.50 102 LYS A C 1
ATOM 835 O O . LYS A 1 102 ? 17.948 9.266 -43.029 1.00 95.50 102 LYS A O 1
ATOM 840 N N . GLN A 1 103 ? 18.200 10.484 -41.154 1.00 95.00 103 GLN A N 1
ATOM 841 C CA . GLN A 1 103 ? 18.745 11.662 -41.831 1.00 95.00 103 GLN A CA 1
ATOM 842 C C . GLN A 1 103 ? 20.057 11.339 -42.562 1.00 95.00 103 GLN A C 1
ATOM 844 O O . GLN A 1 103 ? 20.239 11.765 -43.700 1.00 95.00 103 GLN A O 1
ATOM 849 N N . ARG A 1 104 ? 20.953 10.558 -41.943 1.00 94.25 104 ARG A N 1
ATOM 850 C CA . ARG A 1 104 ? 22.217 10.125 -42.571 1.00 94.25 104 ARG A CA 1
ATOM 851 C C . ARG A 1 104 ? 21.974 9.146 -43.719 1.00 94.25 104 ARG A C 1
ATOM 853 O O . ARG A 1 104 ? 22.492 9.346 -44.811 1.00 94.25 104 ARG A O 1
ATOM 860 N N . ALA A 1 105 ? 21.126 8.141 -43.508 1.00 94.69 105 ALA A N 1
ATOM 861 C CA . ALA A 1 105 ? 20.797 7.139 -44.521 1.00 94.69 105 ALA A CA 1
ATOM 862 C C . ALA A 1 105 ? 20.141 7.749 -45.776 1.00 94.69 105 ALA A C 1
ATOM 864 O O . ALA A 1 105 ? 20.370 7.279 -46.888 1.00 94.69 105 ALA A O 1
ATOM 865 N N . GLN A 1 106 ? 19.356 8.823 -45.626 1.00 94.81 106 GLN A N 1
ATOM 866 C CA . GLN A 1 106 ? 18.753 9.546 -46.753 1.00 94.81 106 GLN A CA 1
ATOM 867 C C . GLN A 1 106 ? 19.778 10.263 -47.645 1.00 94.81 106 GLN A C 1
ATOM 869 O O . GLN A 1 106 ? 19.452 10.595 -48.782 1.00 94.81 106 GLN A O 1
ATOM 874 N N . GLN A 1 107 ? 21.008 10.488 -47.168 1.00 94.56 107 GLN A N 1
ATOM 875 C CA . GLN A 1 107 ? 22.071 11.108 -47.963 1.00 94.56 107 GLN A CA 1
ATOM 876 C C . GLN A 1 107 ? 22.746 10.126 -48.926 1.00 94.56 107 GLN A C 1
ATOM 878 O O . GLN A 1 107 ? 23.395 10.589 -49.865 1.00 94.56 107 GLN A O 1
ATOM 883 N N . VAL A 1 108 ? 22.571 8.808 -48.745 1.00 94.94 108 VAL A N 1
ATOM 884 C CA . VAL A 1 108 ? 23.232 7.766 -49.556 1.00 94.94 108 VAL A CA 1
ATOM 885 C C . VAL A 1 108 ? 23.100 8.028 -51.066 1.00 94.94 108 VAL A C 1
ATOM 887 O O . VAL A 1 108 ? 24.141 8.165 -51.703 1.00 94.94 108 VAL A O 1
ATOM 890 N N . PRO A 1 109 ? 21.901 8.253 -51.648 1.00 94.75 109 PRO A N 1
ATOM 891 C CA . PRO A 1 109 ? 21.784 8.470 -53.094 1.00 94.75 109 PRO A CA 1
ATOM 892 C C . PRO A 1 109 ? 22.526 9.723 -53.581 1.00 94.75 109 PRO A C 1
ATOM 894 O O . PRO A 1 109 ? 23.120 9.732 -54.656 1.00 94.75 109 PRO A O 1
ATOM 897 N N . SER A 1 110 ? 22.515 10.797 -52.782 1.00 94.88 110 SER A N 1
ATOM 898 C CA . SER A 1 110 ? 23.218 12.039 -53.128 1.00 94.88 110 SER A CA 1
ATOM 899 C C . SER A 1 110 ? 24.742 11.890 -53.046 1.00 94.88 110 SER A C 1
ATOM 901 O O . SER A 1 110 ? 25.461 12.454 -53.869 1.00 94.88 110 SER A O 1
ATOM 903 N N . LEU A 1 111 ? 25.237 11.100 -52.087 1.00 94.44 111 LEU A N 1
ATOM 904 C CA . LEU A 1 111 ? 26.660 10.802 -51.924 1.00 94.44 111 LEU A CA 1
ATOM 905 C C . LEU A 1 111 ? 27.159 9.846 -53.011 1.00 94.44 111 LEU A C 1
ATOM 907 O O . LEU A 1 111 ? 28.244 10.069 -53.537 1.00 94.44 111 LEU A O 1
ATOM 911 N N . GLU A 1 112 ? 26.363 8.848 -53.405 1.00 94.94 112 GLU A N 1
ATOM 912 C CA . GLU A 1 112 ? 26.660 7.962 -54.541 1.00 94.94 112 GLU A CA 1
ATOM 913 C C . GLU A 1 112 ? 26.824 8.760 -55.841 1.00 94.94 112 GLU A C 1
ATOM 915 O O . GLU A 1 112 ? 27.806 8.580 -56.563 1.00 94.94 112 GLU A O 1
ATOM 920 N N . GLN A 1 113 ? 25.907 9.695 -56.115 1.00 94.50 113 GLN A N 1
ATOM 921 C CA . GLN A 1 113 ? 25.993 10.576 -57.284 1.00 94.50 113 GLN A CA 1
ATOM 922 C C . GLN A 1 113 ? 27.225 11.491 -57.232 1.00 94.50 113 GLN A C 1
ATOM 924 O O . GLN A 1 113 ? 27.944 11.616 -58.226 1.00 94.50 113 GLN A O 1
ATOM 929 N N . ALA A 1 114 ? 27.498 12.109 -56.079 1.00 93.88 114 ALA A N 1
ATOM 930 C CA . ALA A 1 114 ? 28.666 12.971 -55.900 1.00 93.88 114 ALA A CA 1
ATOM 931 C C . ALA A 1 114 ? 29.988 12.195 -56.037 1.00 93.88 114 ALA A C 1
ATOM 933 O O . ALA A 1 114 ? 30.924 12.683 -56.671 1.00 93.88 114 ALA A O 1
ATOM 934 N N . LEU A 1 115 ? 30.058 10.976 -55.495 1.00 95.69 115 LEU A N 1
ATOM 935 C CA . LEU A 1 115 ? 31.217 10.097 -55.620 1.00 95.69 115 LEU A CA 1
ATOM 936 C C . LEU A 1 115 ? 31.427 9.649 -57.069 1.00 95.69 115 LEU A C 1
ATOM 938 O O . LEU A 1 115 ? 32.561 9.649 -57.541 1.00 95.69 115 LEU A O 1
ATOM 942 N N . ALA A 1 116 ? 30.357 9.309 -57.793 1.00 95.25 116 ALA A N 1
ATOM 943 C CA . ALA A 1 116 ? 30.444 8.967 -59.210 1.00 95.25 116 ALA A CA 1
ATOM 944 C C . ALA A 1 116 ? 31.011 10.132 -60.040 1.00 95.25 116 ALA A C 1
ATOM 946 O O . ALA A 1 116 ? 31.908 9.922 -60.857 1.00 95.25 116 ALA A O 1
ATOM 947 N N . ALA A 1 117 ? 30.556 11.363 -59.782 1.00 93.88 117 ALA A N 1
ATOM 948 C CA . ALA A 1 117 ? 31.085 12.561 -60.433 1.00 93.88 117 ALA A CA 1
ATOM 949 C C . ALA A 1 117 ? 32.562 12.821 -60.077 1.00 93.88 117 ALA A C 1
ATOM 951 O O . ALA A 1 117 ? 33.369 13.090 -60.965 1.00 93.88 117 ALA A O 1
ATOM 952 N N . ALA A 1 118 ? 32.938 12.689 -58.800 1.00 93.94 118 ALA A N 1
ATOM 953 C CA . ALA A 1 118 ? 34.322 12.860 -58.352 1.00 93.94 118 ALA A CA 1
ATOM 954 C C . ALA A 1 118 ? 35.265 11.794 -58.939 1.00 93.94 118 ALA A C 1
ATOM 956 O O . ALA A 1 118 ? 36.382 12.111 -59.342 1.00 93.94 118 ALA A O 1
ATOM 957 N N . ARG A 1 119 ? 34.808 10.538 -59.044 1.00 95.50 119 ARG A N 1
ATOM 958 C CA . ARG A 1 119 ? 35.554 9.450 -59.698 1.00 95.50 119 ARG A CA 1
ATOM 959 C C . ARG A 1 119 ? 35.734 9.700 -61.194 1.00 95.50 119 ARG A C 1
ATOM 961 O O . ARG A 1 119 ? 36.806 9.415 -61.715 1.00 95.50 119 ARG A O 1
ATOM 968 N N . ALA A 1 120 ? 34.724 10.249 -61.869 1.00 94.12 120 ALA A N 1
ATOM 969 C CA . ALA A 1 120 ? 34.840 10.627 -63.275 1.00 94.12 120 ALA A CA 1
ATOM 970 C C . ALA A 1 120 ? 35.882 11.743 -63.482 1.00 94.12 120 ALA A C 1
ATOM 972 O O . ALA A 1 120 ? 36.739 11.609 -64.353 1.00 94.12 120 ALA A O 1
ATOM 973 N N . ASP A 1 121 ? 35.873 12.792 -62.647 1.00 93.12 121 ASP A N 1
ATOM 974 C CA . ASP A 1 121 ? 36.884 13.862 -62.716 1.00 93.12 121 ASP A CA 1
ATOM 975 C C . ASP A 1 121 ? 38.298 13.342 -62.409 1.00 93.12 121 ASP A C 1
ATOM 977 O O . ASP A 1 121 ? 39.260 13.702 -63.089 1.00 93.12 121 ASP A O 1
ATOM 981 N N . LEU A 1 122 ? 38.436 12.441 -61.429 1.00 94.94 122 LEU A N 1
ATOM 982 C CA . LEU A 1 122 ? 39.717 11.801 -61.134 1.00 94.94 122 LEU A CA 1
ATOM 983 C C . LEU A 1 122 ? 40.225 10.975 -62.324 1.00 94.94 122 LEU A C 1
ATOM 985 O O . LEU A 1 122 ? 41.377 11.145 -62.717 1.00 94.94 122 LEU A O 1
ATOM 989 N N . ALA A 1 123 ? 39.372 10.151 -62.939 1.00 94.19 123 ALA A N 1
ATOM 990 C CA . ALA A 1 123 ? 39.736 9.361 -64.116 1.00 94.19 123 ALA A CA 1
ATOM 991 C C . ALA A 1 123 ? 40.160 10.251 -65.302 1.00 94.19 123 ALA A C 1
ATOM 993 O O . ALA A 1 123 ? 41.123 9.946 -66.011 1.00 94.19 123 ALA A O 1
ATOM 994 N N . ASP A 1 124 ? 39.494 11.393 -65.496 1.00 93.56 124 ASP A N 1
ATOM 995 C CA . ASP A 1 124 ? 39.882 12.385 -66.501 1.00 93.56 124 ASP A CA 1
ATOM 996 C C . ASP A 1 124 ? 41.256 13.007 -66.219 1.00 93.56 124 ASP A C 1
ATOM 998 O O . ASP A 1 124 ? 42.032 13.245 -67.151 1.00 93.56 124 ASP A O 1
ATOM 1002 N N . LEU A 1 125 ? 41.585 13.260 -64.952 1.00 93.69 125 LEU A N 1
ATOM 1003 C CA . LEU A 1 125 ? 42.892 13.778 -64.548 1.00 93.69 125 LEU A CA 1
ATOM 1004 C C . LEU A 1 125 ? 43.993 12.715 -64.638 1.00 93.69 125 LEU A C 1
ATOM 1006 O O . LEU A 1 125 ? 45.104 13.039 -65.053 1.00 93.69 125 LEU A O 1
ATOM 1010 N N . GLU A 1 126 ? 43.701 11.453 -64.334 1.00 92.62 126 GLU A N 1
ATOM 1011 C CA . GLU A 1 126 ? 44.627 10.331 -64.540 1.00 92.62 126 GLU A CA 1
ATOM 1012 C C . GLU A 1 126 ? 44.940 10.133 -66.029 1.00 92.62 126 GLU A C 1
ATOM 1014 O O . GLU A 1 126 ? 46.101 9.947 -66.404 1.00 92.62 126 GLU A O 1
ATOM 1019 N N . ARG A 1 127 ? 43.943 10.295 -66.909 1.00 93.88 127 ARG A N 1
ATOM 1020 C CA . ARG A 1 127 ? 44.169 10.341 -68.360 1.00 93.88 127 ARG A CA 1
ATOM 1021 C C . ARG A 1 127 ? 45.060 11.520 -68.762 1.00 93.88 127 ARG A C 1
ATOM 1023 O O . ARG A 1 127 ? 46.018 11.317 -69.502 1.00 93.88 127 ARG A O 1
ATOM 1030 N N . CYS A 1 128 ? 44.820 12.723 -68.229 1.00 93.44 128 CYS A N 1
ATOM 1031 C CA . CYS A 1 128 ? 45.719 13.868 -68.448 1.00 93.44 128 CYS A CA 1
ATOM 1032 C C . CYS A 1 128 ? 47.156 13.575 -67.982 1.00 93.44 128 CYS A C 1
ATOM 1034 O O . CYS A 1 128 ? 48.114 14.064 -68.577 1.00 93.44 128 CYS A O 1
ATOM 1036 N N . GLN A 1 129 ? 47.323 12.792 -66.912 1.00 92.62 129 GLN A N 1
ATOM 1037 C CA . GLN A 1 129 ? 48.635 12.398 -66.403 1.00 92.62 129 GLN A CA 1
ATOM 1038 C C . GLN A 1 129 ? 49.344 11.437 -67.365 1.00 92.62 129 GLN A C 1
ATOM 1040 O O . GLN A 1 129 ? 50.551 11.571 -67.564 1.00 92.62 129 GLN A O 1
ATOM 1045 N N . ALA A 1 130 ? 48.613 10.508 -67.986 1.00 92.31 130 ALA A N 1
ATOM 1046 C CA . ALA A 1 130 ? 49.146 9.642 -69.036 1.00 92.31 130 ALA A CA 1
ATOM 1047 C C . ALA A 1 130 ? 49.536 10.445 -70.292 1.00 92.31 130 ALA A C 1
ATOM 1049 O O . ALA A 1 130 ? 50.660 10.311 -70.769 1.00 92.31 130 ALA A O 1
ATOM 1050 N N . GLU A 1 131 ? 48.670 11.355 -70.755 1.00 93.31 131 GLU A N 1
ATOM 1051 C CA . GLU A 1 131 ? 48.963 12.257 -71.884 1.00 93.31 131 GLU A CA 1
ATOM 1052 C C . GLU A 1 131 ? 50.176 13.157 -71.613 1.00 93.31 131 GLU A C 1
ATOM 1054 O O . GLU A 1 131 ? 50.931 13.491 -72.525 1.00 93.31 131 GLU A O 1
ATOM 1059 N N . ARG A 1 132 ? 50.389 13.554 -70.351 1.00 94.31 132 ARG A N 1
ATOM 1060 C CA . ARG A 1 132 ? 51.571 14.324 -69.954 1.00 94.31 132 ARG A CA 1
ATOM 1061 C C . ARG A 1 132 ? 52.844 13.501 -70.138 1.00 94.31 132 ARG A C 1
ATOM 1063 O O . ARG A 1 132 ? 53.805 14.032 -70.680 1.00 94.31 132 ARG A O 1
ATOM 1070 N N . ARG A 1 133 ? 52.851 12.232 -69.714 1.00 93.06 133 ARG A N 1
ATOM 1071 C CA . ARG A 1 133 ? 54.010 11.338 -69.896 1.00 93.06 133 ARG A CA 1
ATOM 1072 C C . ARG A 1 133 ? 54.330 11.151 -71.380 1.00 93.06 133 ARG A C 1
ATOM 1074 O O . ARG A 1 133 ? 55.481 11.287 -71.770 1.00 93.06 133 ARG A O 1
ATOM 1081 N N . GLU A 1 134 ? 53.310 10.949 -72.212 1.00 92.56 134 GLU A N 1
ATOM 1082 C CA . GLU A 1 134 ? 53.469 10.842 -73.669 1.00 92.56 134 GLU A CA 1
ATOM 1083 C C . GLU A 1 134 ? 54.038 12.135 -74.289 1.00 92.56 134 GLU A C 1
ATOM 1085 O O . GLU A 1 134 ? 54.927 12.098 -75.142 1.00 92.56 134 GLU A O 1
ATOM 1090 N N . ALA A 1 135 ? 53.572 13.305 -73.840 1.00 92.94 135 ALA A N 1
ATOM 1091 C CA . ALA A 1 135 ? 54.102 14.589 -74.296 1.00 92.94 135 ALA A CA 1
ATOM 1092 C C . ALA A 1 135 ? 55.546 14.845 -73.808 1.00 92.94 135 ALA A C 1
ATOM 1094 O O . ALA A 1 135 ? 56.336 15.438 -74.544 1.00 92.94 135 ALA A O 1
ATOM 1095 N N . GLU A 1 136 ? 55.916 14.379 -72.607 1.00 93.88 136 GLU A N 1
ATOM 1096 C CA . GLU A 1 136 ? 57.298 14.402 -72.099 1.00 93.88 136 GLU A CA 1
ATOM 1097 C C . GLU A 1 136 ? 58.215 13.513 -72.957 1.00 93.88 136 GLU A C 1
ATOM 1099 O O . GLU A 1 136 ? 59.298 13.953 -73.348 1.00 93.88 136 GLU A O 1
ATOM 1104 N N . GLU A 1 137 ? 57.767 12.305 -73.314 1.00 93.81 137 GLU A N 1
ATOM 1105 C CA . GLU A 1 137 ? 58.482 11.390 -74.214 1.00 93.81 137 GLU A CA 1
ATOM 1106 C C . GLU A 1 137 ? 58.640 11.981 -75.621 1.00 93.81 137 GLU A C 1
ATOM 1108 O O . GLU A 1 137 ? 59.741 11.974 -76.174 1.00 93.81 137 GLU A O 1
ATOM 1113 N N . THR A 1 138 ? 57.575 12.571 -76.171 1.00 93.12 138 THR A N 1
ATOM 1114 C CA . THR A 1 138 ? 57.599 13.248 -77.480 1.00 93.12 138 THR A CA 1
ATOM 1115 C C . THR A 1 138 ? 58.601 14.401 -77.487 1.00 93.12 138 THR A C 1
ATOM 1117 O O . THR A 1 138 ? 59.401 14.534 -78.414 1.00 93.12 138 THR A O 1
ATOM 1120 N N . LEU A 1 139 ? 58.605 15.220 -76.431 1.00 94.44 139 LEU A N 1
ATOM 1121 C CA . LEU A 1 139 ? 59.548 16.325 -76.279 1.00 94.44 139 LEU A CA 1
ATOM 1122 C C . LEU A 1 139 ? 60.995 15.825 -76.172 1.00 94.44 139 LEU A C 1
ATOM 1124 O O . LEU A 1 139 ? 61.891 16.417 -76.774 1.00 94.44 139 LEU A O 1
ATOM 1128 N N . ALA A 1 140 ? 61.234 14.754 -75.412 1.00 94.25 140 ALA A N 1
ATOM 1129 C CA . ALA A 1 140 ? 62.554 14.143 -75.287 1.00 94.25 140 ALA A CA 1
ATOM 1130 C C . ALA A 1 140 ? 63.044 13.567 -76.625 1.00 94.25 140 ALA A C 1
ATOM 1132 O O . ALA A 1 140 ? 64.199 13.783 -76.994 1.00 94.25 140 ALA A O 1
ATOM 1133 N N . HIS A 1 141 ? 62.164 12.901 -77.376 1.00 94.44 141 HIS A N 1
ATOM 1134 C CA . HIS A 1 141 ? 62.480 12.351 -78.691 1.00 94.44 141 HIS A CA 1
ATOM 1135 C C . HIS A 1 141 ? 62.813 13.451 -79.707 1.00 94.44 141 HIS A C 1
ATOM 1137 O O . HIS A 1 141 ? 63.889 13.421 -80.299 1.00 94.44 141 HIS A O 1
ATOM 1143 N N . ALA A 1 142 ? 61.963 14.475 -79.831 1.00 93.69 142 ALA A N 1
ATOM 1144 C CA . ALA A 1 142 ? 62.190 15.591 -80.749 1.00 93.69 142 ALA A CA 1
ATOM 1145 C C . ALA A 1 142 ? 63.479 16.372 -80.417 1.00 93.69 142 ALA A C 1
ATOM 1147 O O . ALA A 1 142 ? 64.202 16.800 -81.318 1.00 93.69 142 ALA A O 1
ATOM 1148 N N . ARG A 1 143 ? 63.818 16.513 -79.125 1.00 94.56 143 ARG A N 1
ATOM 1149 C CA . ARG A 1 143 ? 65.109 17.076 -78.684 1.00 94.56 143 ARG A CA 1
ATOM 1150 C C . ARG A 1 143 ? 66.290 16.230 -79.150 1.00 94.56 143 ARG A C 1
ATOM 1152 O O . ARG A 1 143 ? 67.238 16.781 -79.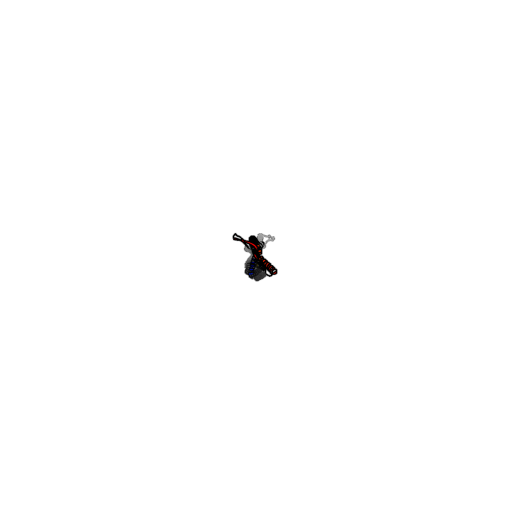704 1.00 94.56 143 ARG A O 1
ATOM 1159 N N . ALA A 1 144 ? 66.222 14.914 -78.956 1.00 94.44 144 ALA A N 1
ATOM 1160 C CA . ALA A 1 144 ? 67.278 13.998 -79.375 1.00 94.44 144 ALA A CA 1
ATOM 1161 C C . ALA A 1 144 ? 67.473 14.009 -80.901 1.00 94.44 144 ALA A C 1
ATOM 1163 O O . ALA A 1 144 ? 68.609 14.078 -81.368 1.00 94.44 144 ALA A O 1
ATOM 1164 N N . GLU A 1 145 ? 66.385 14.012 -81.681 1.00 93.69 145 GLU A N 1
ATOM 1165 C CA . GLU A 1 145 ? 66.446 14.138 -83.142 1.00 93.69 145 GLU A CA 1
ATOM 1166 C C . GLU A 1 145 ? 67.085 15.464 -83.568 1.00 93.69 145 GLU A C 1
ATOM 1168 O O . GLU A 1 145 ? 67.989 15.476 -84.405 1.00 93.69 145 GLU A O 1
ATOM 1173 N N . TYR A 1 146 ? 66.672 16.582 -82.964 1.00 94.06 146 TYR A N 1
ATOM 1174 C CA . TYR A 1 146 ? 67.253 17.893 -83.250 1.00 94.06 146 TYR A CA 1
ATOM 1175 C C . TYR A 1 146 ? 68.764 17.923 -82.977 1.00 94.06 146 TYR A C 1
ATOM 1177 O O . TYR A 1 146 ? 69.534 18.365 -83.831 1.00 94.06 146 TYR A O 1
ATOM 1185 N N . GLU A 1 147 ? 69.204 17.430 -81.815 1.00 93.88 147 GLU A N 1
ATOM 1186 C CA . GLU A 1 147 ? 70.621 17.380 -81.434 1.00 93.88 147 GLU A CA 1
ATOM 1187 C C . GLU A 1 147 ? 71.434 16.452 -82.344 1.00 93.88 147 GLU A C 1
ATOM 1189 O O . GLU A 1 147 ? 72.532 16.812 -82.781 1.00 93.88 147 GLU A O 1
ATOM 1194 N N . GLN A 1 148 ? 70.884 15.286 -82.695 1.00 94.00 148 GLN A N 1
ATOM 1195 C CA . GLN A 1 148 ? 71.516 14.352 -83.623 1.00 94.00 148 GLN A CA 1
ATOM 1196 C C . GLN A 1 148 ? 71.729 14.995 -84.998 1.00 94.00 148 GLN A C 1
ATOM 1198 O O . GLN A 1 148 ? 72.826 14.909 -85.557 1.00 94.00 148 GLN A O 1
ATOM 1203 N N . ARG A 1 149 ? 70.703 15.662 -85.542 1.00 93.56 149 ARG A N 1
ATOM 1204 C CA . ARG A 1 149 ? 70.769 16.326 -86.854 1.00 93.56 149 ARG A CA 1
ATOM 1205 C C . ARG A 1 149 ? 71.654 17.565 -86.835 1.00 93.56 149 ARG A C 1
ATOM 1207 O O . ARG A 1 149 ? 72.383 17.791 -87.799 1.00 93.56 149 ARG A O 1
ATOM 1214 N N . LEU A 1 150 ? 71.676 18.308 -85.728 1.00 93.75 150 LEU A N 1
ATOM 1215 C CA . LEU A 1 150 ? 72.613 19.409 -85.514 1.00 93.75 150 LEU A CA 1
ATOM 1216 C C . LEU A 1 150 ? 74.065 18.914 -85.555 1.00 93.75 150 LEU A C 1
ATOM 1218 O O . LEU A 1 150 ? 74.874 19.471 -86.294 1.00 93.75 150 LEU A O 1
ATOM 1222 N N . SER A 1 151 ? 74.385 17.848 -84.813 1.00 92.88 151 SER A N 1
ATOM 1223 C CA . SER A 1 151 ? 75.732 17.263 -84.809 1.00 92.88 151 SER A CA 1
ATOM 1224 C C . SER A 1 151 ? 76.109 16.687 -86.177 1.00 92.88 151 SER A C 1
ATOM 1226 O O . SER A 1 151 ? 77.231 16.889 -86.641 1.00 92.88 151 SER A O 1
ATOM 1228 N N . ALA A 1 152 ? 75.174 16.022 -86.864 1.00 91.81 152 ALA A N 1
ATOM 1229 C CA . ALA A 1 152 ? 75.388 15.536 -88.226 1.00 91.81 152 ALA A CA 1
ATOM 1230 C C . ALA A 1 152 ? 75.677 16.687 -89.203 1.00 91.81 152 ALA A C 1
ATOM 1232 O O . ALA A 1 152 ? 76.608 16.592 -89.996 1.00 91.81 152 ALA A O 1
ATOM 1233 N N . ASN A 1 153 ? 74.942 17.798 -89.108 1.00 92.00 153 ASN A N 1
ATOM 1234 C CA . ASN A 1 153 ? 75.184 18.984 -89.928 1.00 92.00 153 ASN A CA 1
ATOM 1235 C C . ASN A 1 153 ? 76.520 19.662 -89.631 1.00 92.00 153 ASN A C 1
ATOM 1237 O O . ASN A 1 153 ? 77.180 20.082 -90.575 1.00 92.00 153 ASN A O 1
ATOM 1241 N N . GLN A 1 154 ? 76.945 19.726 -88.367 1.00 90.81 154 GLN A N 1
ATOM 1242 C CA . GLN A 1 154 ? 78.278 20.219 -88.005 1.00 90.81 154 GLN A CA 1
ATOM 1243 C C . GLN A 1 154 ? 79.381 19.364 -88.646 1.00 90.81 154 GLN A C 1
ATOM 1245 O O . GLN A 1 154 ? 80.299 19.910 -89.250 1.00 90.81 154 GLN A O 1
ATOM 1250 N N . ARG A 1 155 ? 79.252 18.028 -88.609 1.00 90.00 155 ARG A N 1
ATOM 1251 C CA . ARG A 1 155 ? 80.199 17.114 -89.277 1.00 90.00 155 ARG A CA 1
ATOM 1252 C C . ARG A 1 155 ? 80.198 17.287 -90.794 1.00 90.00 155 ARG A C 1
ATOM 1254 O O . ARG A 1 155 ? 81.263 17.406 -91.383 1.00 90.00 155 ARG A O 1
ATOM 1261 N N . LEU A 1 156 ? 79.020 17.352 -91.420 1.00 89.69 156 LEU A N 1
ATOM 1262 C CA . LEU A 1 156 ? 78.895 17.586 -92.864 1.00 89.69 156 LEU A CA 1
ATOM 1263 C C . LEU A 1 156 ? 79.491 18.937 -93.279 1.00 89.69 156 LEU A C 1
ATOM 1265 O O . LEU A 1 156 ? 80.068 19.053 -94.357 1.00 89.69 156 LEU A O 1
ATOM 1269 N N . GLU A 1 157 ? 79.360 19.966 -92.441 1.00 87.50 157 GLU A N 1
ATOM 1270 C CA . GLU A 1 157 ? 79.961 21.278 -92.671 1.00 87.50 157 GLU A CA 1
ATOM 1271 C C . GLU A 1 157 ? 81.493 21.220 -92.572 1.00 87.50 157 GLU A C 1
ATOM 1273 O O . GLU A 1 157 ? 82.178 21.709 -93.473 1.00 87.50 157 GLU A O 1
ATOM 1278 N N . GLU A 1 158 ? 82.037 20.557 -91.547 1.00 86.38 158 GLU A N 1
ATOM 1279 C CA . GLU A 1 158 ? 83.477 20.300 -91.408 1.00 86.38 158 GLU A CA 1
ATOM 1280 C C . GLU A 1 158 ? 84.035 19.496 -92.595 1.00 86.38 158 GLU A C 1
ATOM 1282 O O . GLU A 1 158 ? 85.043 19.888 -93.192 1.00 86.38 158 GLU A O 1
ATOM 1287 N N . GLU A 1 159 ? 83.366 18.410 -92.986 1.00 86.31 159 GLU A N 1
ATOM 1288 C CA . GLU A 1 159 ? 83.722 17.582 -94.143 1.00 86.31 159 GLU A CA 1
ATOM 1289 C C . GLU A 1 159 ? 83.654 18.396 -95.443 1.00 86.31 159 GLU A C 1
ATOM 1291 O O . GLU A 1 159 ? 84.604 18.391 -96.228 1.00 86.31 159 GLU A O 1
ATOM 1296 N N . ALA A 1 160 ? 82.603 19.192 -95.655 1.00 83.50 160 ALA A N 1
ATOM 1297 C CA . ALA A 1 160 ? 82.490 20.060 -96.825 1.00 83.50 160 ALA A CA 1
ATOM 1298 C C . ALA A 1 160 ? 83.602 21.125 -96.881 1.00 83.50 160 ALA A C 1
ATOM 1300 O O . ALA A 1 160 ? 84.104 21.428 -97.968 1.00 83.50 160 ALA A O 1
ATOM 1301 N N . ILE A 1 161 ? 84.019 21.686 -95.738 1.00 84.12 161 ILE A N 1
ATOM 1302 C CA . ILE A 1 161 ? 85.157 22.616 -95.650 1.00 84.12 161 ILE A CA 1
ATOM 1303 C C . ILE A 1 161 ? 86.465 21.895 -96.002 1.00 84.12 161 ILE A C 1
ATOM 1305 O O . ILE A 1 161 ? 87.244 22.411 -96.808 1.00 84.12 161 ILE A O 1
ATOM 1309 N N . GLN A 1 162 ? 86.695 20.690 -95.472 1.00 84.06 162 GLN A N 1
ATOM 1310 C CA . GLN A 1 162 ? 87.883 19.889 -95.789 1.00 84.06 162 GLN A CA 1
ATOM 1311 C C . GLN A 1 162 ? 87.937 19.502 -97.273 1.00 84.06 162 GLN A C 1
ATOM 1313 O O . GLN A 1 162 ? 88.988 19.638 -97.900 1.00 84.06 162 GLN A O 1
ATOM 1318 N N . HIS A 1 163 ? 86.819 19.062 -97.857 1.00 81.56 163 HIS A N 1
ATOM 1319 C CA . HIS A 1 163 ? 86.736 18.694 -99.274 1.00 81.56 163 HIS A CA 1
ATOM 1320 C C . HIS A 1 163 ? 86.944 19.921 -100.178 1.00 81.56 163 HIS A C 1
ATOM 1322 O O . HIS A 1 163 ? 87.683 19.831 -101.157 1.00 81.56 163 HIS A O 1
ATOM 1328 N N . LYS A 1 164 ? 86.421 21.102 -99.812 1.00 78.38 164 LYS A N 1
ATOM 1329 C CA . LYS A 1 164 ? 86.724 22.367 -100.513 1.00 78.38 164 LYS A CA 1
ATOM 1330 C C . LYS A 1 164 ? 88.194 22.788 -100.398 1.00 78.38 164 LYS A C 1
ATOM 1332 O O . LYS A 1 164 ? 88.768 23.244 -101.384 1.00 78.38 164 LYS A O 1
ATOM 1337 N N . ALA A 1 165 ? 88.824 22.617 -99.235 1.00 79.44 165 ALA A N 1
ATOM 1338 C CA . ALA A 1 165 ? 90.252 22.898 -99.053 1.00 79.44 165 ALA A CA 1
ATOM 1339 C C . ALA A 1 165 ? 91.145 21.925 -99.855 1.00 79.44 165 ALA A C 1
ATOM 1341 O O . ALA A 1 165 ? 92.149 22.331 -100.449 1.00 79.44 165 ALA A O 1
ATOM 1342 N N . ARG A 1 166 ? 90.758 20.644 -99.936 1.00 76.69 166 ARG A N 1
ATOM 1343 C CA . ARG A 1 166 ? 91.409 19.634 -100.793 1.00 76.69 166 ARG A CA 1
ATOM 1344 C C . ARG A 1 166 ? 91.223 19.943 -102.280 1.00 76.69 166 ARG A C 1
ATOM 1346 O O . ARG A 1 166 ? 92.182 19.864 -103.038 1.00 76.69 166 ARG A O 1
ATOM 1353 N N . LEU A 1 167 ? 90.031 20.376 -102.692 1.00 74.44 167 LEU A N 1
ATOM 1354 C CA . LEU A 1 167 ? 89.781 20.879 -104.045 1.00 74.44 167 LEU A CA 1
ATOM 1355 C C . LEU A 1 167 ? 90.725 22.038 -104.388 1.00 74.44 167 LEU A C 1
ATOM 1357 O O . LEU A 1 167 ? 91.399 21.978 -105.412 1.00 74.44 167 LEU A O 1
ATOM 1361 N N . ALA A 1 168 ? 90.847 23.040 -103.510 1.00 74.00 168 ALA A N 1
ATOM 1362 C CA . ALA A 1 168 ? 91.713 24.202 -103.729 1.00 74.00 168 ALA A CA 1
ATOM 1363 C C . ALA A 1 168 ? 93.201 23.836 -103.910 1.00 74.00 168 ALA A C 1
ATOM 1365 O O . ALA A 1 168 ? 93.895 24.473 -104.696 1.00 74.00 168 ALA A O 1
ATOM 1366 N N . THR A 1 169 ? 93.688 22.784 -103.244 1.00 73.19 169 THR A N 1
ATOM 1367 C CA . THR A 1 169 ? 95.083 22.316 -103.380 1.00 73.19 169 THR A CA 1
ATOM 1368 C C . THR A 1 169 ? 95.338 21.477 -104.640 1.00 73.19 169 THR A C 1
ATOM 1370 O O . THR A 1 169 ? 96.485 21.359 -105.062 1.00 73.19 169 THR A O 1
ATOM 1373 N N . ILE A 1 170 ? 94.301 20.924 -105.280 1.00 69.75 170 ILE A N 1
ATOM 1374 C CA . ILE A 1 170 ? 94.414 20.080 -106.488 1.00 69.75 170 ILE A CA 1
ATOM 1375 C C . ILE A 1 170 ? 94.346 20.904 -107.789 1.00 69.75 170 ILE A C 1
ATOM 1377 O O . ILE A 1 170 ? 94.834 20.446 -108.824 1.00 69.75 170 ILE A O 1
ATOM 1381 N N . VAL A 1 171 ? 93.790 22.124 -107.750 1.00 64.81 171 VAL A N 1
ATOM 1382 C CA . VAL A 1 171 ? 93.558 22.982 -108.933 1.00 64.81 171 VAL A CA 1
ATOM 1383 C C . VAL A 1 171 ? 94.842 23.268 -109.729 1.00 64.81 171 VAL A C 1
ATOM 1385 O O . VAL A 1 171 ? 94.799 23.177 -110.958 1.00 64.81 171 VAL A O 1
ATOM 1388 N N . ASP A 1 172 ? 95.976 23.473 -109.050 1.00 64.56 172 ASP A N 1
ATOM 1389 C CA . ASP A 1 172 ? 97.265 23.825 -109.675 1.00 64.56 172 ASP A CA 1
ATOM 1390 C C . ASP A 1 172 ? 98.367 22.756 -109.499 1.00 64.56 172 ASP A C 1
ATOM 1392 O O . ASP A 1 172 ? 99.517 22.954 -109.895 1.00 64.56 172 ASP A O 1
ATOM 1396 N N . ALA A 1 173 ? 98.044 21.588 -108.930 1.00 63.22 173 ALA A N 1
ATOM 1397 C CA . ALA A 1 173 ? 99.036 20.559 -108.612 1.00 63.22 173 ALA A CA 1
ATOM 1398 C C . ALA A 1 173 ? 99.408 19.677 -109.825 1.00 63.22 173 ALA A C 1
ATOM 1400 O O . ALA A 1 173 ? 98.546 19.123 -110.516 1.00 63.22 173 ALA A O 1
ATOM 1401 N N . THR A 1 174 ? 100.710 19.492 -110.070 1.00 59.41 174 THR A N 1
ATOM 1402 C CA . THR A 1 174 ? 101.272 18.597 -111.109 1.00 59.41 174 THR A CA 1
ATOM 1403 C C . THR A 1 174 ? 101.471 17.151 -110.628 1.00 59.41 174 THR A C 1
ATOM 1405 O O . THR A 1 174 ? 101.580 16.233 -111.441 1.00 59.41 174 THR A O 1
ATOM 1408 N N . GLN A 1 175 ? 101.454 16.920 -109.312 1.00 62.88 175 GLN A N 1
ATOM 1409 C CA . GLN A 1 175 ? 101.470 15.603 -108.664 1.00 62.88 175 GLN A CA 1
ATOM 1410 C C . GLN A 1 175 ? 100.418 15.547 -107.552 1.00 62.88 175 GLN A C 1
ATOM 1412 O O . GLN A 1 175 ? 100.095 16.570 -106.952 1.00 62.88 175 GLN A O 1
ATOM 1417 N N . CYS A 1 176 ? 99.881 14.361 -107.262 1.00 62.78 176 CYS A N 1
ATOM 1418 C CA . CYS A 1 176 ? 98.781 14.217 -106.312 1.00 62.78 176 CYS A CA 1
ATOM 1419 C C . CYS A 1 176 ? 99.274 14.466 -104.886 1.00 62.78 176 CYS A C 1
ATOM 1421 O O . CYS A 1 176 ? 100.145 13.724 -104.428 1.00 62.78 176 CYS A O 1
ATOM 1423 N N . PRO A 1 177 ? 98.702 15.427 -104.140 1.00 62.28 177 PRO A N 1
ATOM 1424 C CA . PRO A 1 177 ? 99.151 15.720 -102.780 1.00 62.28 177 PRO A CA 1
ATOM 1425 C C . PRO A 1 177 ? 98.908 14.570 -101.783 1.00 62.28 177 PRO A C 1
ATOM 1427 O O . PRO A 1 177 ? 99.492 14.576 -100.704 1.00 62.28 177 PRO A O 1
ATOM 1430 N N . LEU A 1 178 ? 98.103 13.559 -102.141 1.00 66.69 178 LEU A N 1
ATOM 1431 C CA . LEU A 1 178 ? 97.782 12.403 -101.289 1.00 66.69 178 LEU A CA 1
ATOM 1432 C C . LEU A 1 178 ? 98.569 11.131 -101.655 1.00 66.69 178 LEU A C 1
ATOM 1434 O O . LEU A 1 178 ? 99.029 10.424 -100.765 1.00 66.69 178 LEU A O 1
ATOM 1438 N N . CYS A 1 179 ? 98.756 10.837 -102.948 1.00 71.81 179 CYS A N 1
ATOM 1439 C CA . CYS A 1 179 ? 99.399 9.596 -103.419 1.00 71.81 179 CYS A CA 1
ATOM 1440 C C . CYS A 1 179 ? 100.625 9.804 -104.332 1.00 71.81 179 CYS A C 1
ATOM 1442 O O . CYS A 1 179 ? 101.198 8.832 -104.818 1.00 71.81 179 CYS A O 1
ATOM 1444 N N . ARG A 1 180 ? 101.047 11.060 -104.560 1.00 60.50 180 ARG A N 1
ATOM 1445 C CA . ARG A 1 180 ? 102.241 11.486 -105.330 1.00 60.50 180 ARG A CA 1
ATOM 1446 C C . ARG A 1 180 ? 102.313 11.015 -106.791 1.00 60.50 180 ARG A C 1
ATOM 1448 O O . ARG A 1 180 ? 103.349 11.147 -107.436 1.00 60.50 180 ARG A O 1
ATOM 1455 N N . SER A 1 181 ? 101.214 10.507 -107.342 1.00 61.91 181 SER A N 1
ATOM 1456 C CA . SER A 1 181 ? 101.093 10.137 -108.758 1.00 61.91 181 SER A CA 1
ATOM 1457 C C . SER A 1 181 ? 101.043 11.386 -109.650 1.00 61.91 181 SER A C 1
ATOM 1459 O O . SER A 1 181 ? 100.499 12.410 -109.234 1.00 61.91 181 SER A O 1
ATOM 1461 N N . ALA A 1 182 ? 101.580 11.321 -110.873 1.00 62.28 182 ALA A N 1
ATOM 1462 C CA . ALA A 1 182 ? 101.499 12.428 -111.831 1.00 62.28 182 ALA A CA 1
ATOM 1463 C C . ALA A 1 182 ? 100.031 12.712 -112.204 1.00 62.28 182 ALA A C 1
ATOM 1465 O O . ALA A 1 182 ? 99.328 11.810 -112.662 1.00 62.28 182 ALA A O 1
ATOM 1466 N N . LEU A 1 183 ? 99.561 13.948 -112.000 1.00 62.06 183 LEU A N 1
ATOM 1467 C CA . LEU A 1 183 ? 98.205 14.346 -112.391 1.00 62.06 183 LEU A CA 1
ATOM 1468 C C . LEU A 1 183 ? 98.210 14.881 -113.820 1.00 62.06 183 LEU A C 1
ATOM 1470 O O . LEU A 1 183 ? 98.654 16.005 -114.063 1.00 62.06 183 LEU A O 1
ATOM 1474 N N . THR A 1 184 ? 97.665 14.101 -114.753 1.00 68.00 184 THR A N 1
ATOM 1475 C CA . THR A 1 184 ? 97.318 14.618 -116.081 1.00 68.00 184 THR A CA 1
ATOM 1476 C C . THR A 1 184 ? 96.093 15.541 -115.989 1.00 68.00 184 THR A C 1
ATOM 1478 O O . THR A 1 184 ? 95.306 15.428 -115.038 1.00 68.00 184 THR A O 1
ATOM 1481 N N . PRO A 1 185 ? 95.892 16.455 -116.955 1.00 69.25 185 PRO A N 1
ATOM 1482 C CA . PRO A 1 185 ? 94.731 17.346 -116.982 1.00 69.25 185 PRO A CA 1
ATOM 1483 C C . PRO A 1 185 ? 93.384 16.611 -116.848 1.00 69.25 185 PRO A C 1
ATOM 1485 O O . PRO A 1 185 ? 92.503 17.070 -116.122 1.00 69.25 185 PRO A O 1
ATOM 1488 N N . GLU A 1 186 ? 93.241 15.425 -117.451 1.00 70.00 186 GLU A N 1
ATOM 1489 C CA . GLU A 1 186 ? 92.016 14.613 -117.392 1.00 70.00 186 GLU A CA 1
ATOM 1490 C C . GLU A 1 186 ? 91.807 13.944 -116.026 1.00 70.00 186 GLU A C 1
ATOM 1492 O O . GLU A 1 186 ? 90.669 13.723 -115.605 1.00 70.00 186 GLU A O 1
ATOM 1497 N N . ALA A 1 187 ? 92.889 13.591 -115.325 1.00 65.69 187 ALA A N 1
ATOM 1498 C CA . ALA A 1 187 ? 92.816 13.052 -113.968 1.00 65.69 187 ALA A CA 1
ATOM 1499 C C . ALA A 1 187 ? 92.457 14.152 -112.956 1.00 65.69 187 ALA A C 1
ATOM 1501 O O . ALA A 1 187 ? 91.680 13.911 -112.034 1.00 65.69 187 ALA A O 1
ATOM 1502 N N . ARG A 1 188 ? 92.956 15.380 -113.162 1.00 69.50 188 ARG A N 1
ATOM 1503 C CA . ARG A 1 188 ? 92.626 16.549 -112.330 1.00 69.50 188 ARG A CA 1
ATOM 1504 C C . ARG A 1 188 ? 91.154 16.934 -112.449 1.00 69.50 188 ARG A C 1
ATOM 1506 O O . ARG A 1 188 ? 90.519 17.205 -111.433 1.00 69.50 188 ARG A O 1
ATOM 1513 N N . GLN A 1 189 ? 90.612 16.907 -113.665 1.00 75.25 189 GLN A N 1
ATOM 1514 C CA . GLN A 1 189 ? 89.200 17.195 -113.911 1.00 75.25 189 GLN A CA 1
ATOM 1515 C C . GLN A 1 189 ? 88.279 16.137 -113.281 1.00 75.25 189 GLN A C 1
ATOM 1517 O O . GLN A 1 189 ? 87.333 16.502 -112.594 1.00 75.25 189 GLN A O 1
ATOM 1522 N N . ARG A 1 190 ? 88.605 14.841 -113.400 1.00 75.31 190 ARG A N 1
ATOM 1523 C CA . ARG A 1 190 ? 87.830 13.762 -112.755 1.00 75.31 190 ARG A CA 1
ATOM 1524 C C . ARG A 1 190 ? 87.803 13.867 -111.231 1.00 75.31 190 ARG A C 1
ATOM 1526 O O . ARG A 1 190 ? 86.754 13.693 -110.624 1.00 75.31 190 ARG A O 1
ATOM 1533 N N . VAL A 1 191 ? 88.945 14.167 -110.612 1.00 74.12 191 VAL A N 1
ATOM 1534 C CA . VAL A 1 191 ? 89.021 14.346 -109.155 1.00 74.12 191 VAL A CA 1
ATOM 1535 C C . VAL A 1 191 ? 88.240 15.590 -108.721 1.00 74.12 191 VAL A C 1
ATOM 1537 O O . VAL A 1 191 ? 87.533 15.540 -107.719 1.00 74.12 191 VAL A O 1
ATOM 1540 N N . ARG A 1 192 ? 88.301 16.686 -109.491 1.00 76.75 192 ARG A N 1
ATOM 1541 C CA . ARG A 1 192 ? 87.487 17.885 -109.243 1.00 76.75 192 ARG A CA 1
ATOM 1542 C C . ARG A 1 192 ? 85.991 17.572 -109.290 1.00 76.75 192 ARG A C 1
ATOM 1544 O O . ARG A 1 192 ? 85.298 17.871 -108.328 1.00 76.75 192 ARG A O 1
ATOM 1551 N N . GLU A 1 193 ? 85.522 16.932 -110.357 1.00 79.75 193 GLU A N 1
ATOM 1552 C CA . GLU A 1 193 ? 84.114 16.551 -110.527 1.00 79.75 193 GLU A CA 1
ATOM 1553 C C . GLU A 1 193 ? 83.636 15.608 -109.414 1.00 79.75 193 GLU A C 1
ATOM 1555 O O . GLU A 1 193 ? 82.521 15.757 -108.921 1.00 79.75 193 GLU A O 1
ATOM 1560 N N . GLN A 1 194 ? 84.491 14.682 -108.962 1.00 81.56 194 GLN A N 1
ATOM 1561 C CA . GLN A 1 194 ? 84.180 13.795 -107.842 1.00 81.56 194 GLN A CA 1
ATOM 1562 C C . GLN A 1 194 ? 83.996 14.572 -106.529 1.00 81.56 194 GLN A C 1
ATOM 1564 O O . GLN A 1 194 ? 82.974 14.413 -105.864 1.00 81.56 194 GLN A O 1
ATOM 1569 N N . TYR A 1 195 ? 84.944 15.439 -106.163 1.00 79.06 195 TYR A N 1
ATOM 1570 C CA . TYR A 1 195 ? 84.833 16.237 -104.939 1.00 79.06 195 TYR A CA 1
ATOM 1571 C C . TYR A 1 195 ? 83.692 17.268 -105.011 1.00 79.06 195 TYR A C 1
ATOM 1573 O O . TYR A 1 195 ? 83.041 17.531 -104.002 1.00 79.06 195 TYR A O 1
ATOM 1581 N N . GLU A 1 196 ? 83.421 17.852 -106.182 1.00 80.88 196 GLU A N 1
ATOM 1582 C CA . GLU A 1 196 ? 82.272 18.742 -106.394 1.00 80.88 196 GLU A CA 1
ATOM 1583 C C . GLU A 1 196 ? 80.944 17.984 -106.245 1.00 80.88 196 GLU A C 1
ATOM 1585 O O . GLU A 1 196 ? 80.037 18.478 -105.572 1.00 80.88 196 GLU A O 1
ATOM 1590 N N . ALA A 1 197 ? 80.843 16.761 -106.776 1.00 83.25 197 ALA A N 1
ATOM 1591 C CA . ALA A 1 197 ? 79.682 15.895 -106.576 1.00 83.25 197 ALA A CA 1
ATOM 1592 C C . ALA A 1 197 ? 79.498 15.498 -105.099 1.00 83.25 197 ALA A C 1
ATOM 1594 O O . ALA A 1 197 ? 78.376 15.541 -104.596 1.00 83.25 197 ALA A O 1
ATOM 1595 N N . GLU A 1 198 ? 80.579 15.173 -104.380 1.00 84.12 198 GLU A N 1
ATOM 1596 C CA . GLU A 1 198 ? 80.552 14.885 -102.935 1.00 84.12 198 GLU A CA 1
ATOM 1597 C C . GLU A 1 198 ? 80.091 16.107 -102.117 1.00 84.12 198 GLU A C 1
ATOM 1599 O O . GLU A 1 198 ? 79.235 15.982 -101.242 1.00 84.12 198 GLU A O 1
ATOM 1604 N N . VAL A 1 199 ? 80.563 17.316 -102.449 1.00 82.88 199 VAL A N 1
ATOM 1605 C CA . VAL A 1 199 ? 80.100 18.563 -101.811 1.00 82.88 199 VAL A CA 1
ATOM 1606 C C . VAL A 1 199 ? 78.618 18.835 -102.100 1.00 82.88 199 VAL A C 1
ATOM 1608 O O . VAL A 1 199 ? 77.907 19.316 -101.216 1.00 82.88 199 VAL A O 1
ATOM 1611 N N . GLU A 1 200 ? 78.116 18.522 -103.297 1.00 84.94 200 GLU A N 1
ATOM 1612 C CA . GLU A 1 200 ? 76.681 18.617 -103.604 1.00 84.94 200 GLU A CA 1
ATOM 1613 C C . GLU A 1 200 ? 75.838 17.581 -102.839 1.00 84.94 200 GLU A C 1
ATOM 1615 O O . GLU A 1 200 ? 74.720 17.890 -102.415 1.00 84.94 200 GLU A O 1
ATOM 1620 N N . VAL A 1 201 ? 76.370 16.379 -102.588 1.00 87.81 201 VAL A N 1
ATOM 1621 C CA . VAL A 1 201 ? 75.738 15.391 -101.695 1.00 87.81 201 VAL A CA 1
ATOM 1622 C C . VAL A 1 201 ? 75.670 15.928 -100.264 1.00 87.81 201 VAL A C 1
ATOM 1624 O O . VAL A 1 201 ? 74.584 15.932 -99.681 1.00 87.81 201 VAL A O 1
ATOM 1627 N N . PHE A 1 202 ? 76.766 16.480 -99.732 1.00 88.50 202 PHE A N 1
ATOM 1628 C CA . PHE A 1 202 ? 76.772 17.099 -98.401 1.00 88.50 202 PHE A CA 1
ATOM 1629 C C . PHE A 1 202 ? 75.798 18.277 -98.308 1.00 88.50 202 PHE A C 1
ATOM 1631 O O . PHE A 1 202 ? 75.068 18.399 -97.329 1.00 88.50 202 PHE A O 1
ATOM 1638 N N . ARG A 1 203 ? 75.712 19.126 -99.343 1.00 86.44 203 ARG A N 1
ATOM 1639 C CA . ARG A 1 203 ? 74.737 20.231 -99.406 1.00 86.44 203 ARG A CA 1
ATOM 1640 C C . ARG A 1 203 ? 73.295 19.739 -99.370 1.00 86.44 203 ARG A C 1
ATOM 1642 O O . ARG A 1 203 ? 72.459 20.383 -98.737 1.00 86.44 203 ARG A O 1
ATOM 1649 N N . ARG A 1 204 ? 72.993 18.633 -100.051 1.00 89.75 204 ARG A N 1
ATOM 1650 C CA . ARG A 1 204 ? 71.660 18.022 -100.038 1.00 89.75 204 ARG A CA 1
ATOM 1651 C C . ARG A 1 204 ? 71.323 17.470 -98.657 1.00 89.75 204 ARG A C 1
ATOM 1653 O O . ARG A 1 204 ? 70.309 17.872 -98.099 1.00 89.75 204 ARG A O 1
ATOM 1660 N N . GLN A 1 205 ? 72.212 16.660 -98.084 1.00 91.12 205 GLN A N 1
ATOM 1661 C CA . GLN A 1 205 ? 72.051 16.097 -96.740 1.00 91.12 205 GLN A CA 1
ATOM 1662 C C . GLN A 1 205 ? 71.934 17.192 -95.673 1.00 91.12 205 GLN A C 1
ATOM 1664 O O . GLN A 1 205 ? 71.112 17.092 -94.768 1.00 91.12 205 GLN A O 1
ATOM 1669 N N . TYR A 1 206 ? 72.685 18.288 -95.816 1.00 91.44 206 TYR A N 1
ATOM 1670 C CA . TYR A 1 206 ? 72.587 19.441 -94.925 1.00 91.44 206 TYR A CA 1
ATOM 1671 C C . TYR A 1 206 ? 71.203 20.099 -94.976 1.00 91.44 206 TYR A C 1
ATOM 1673 O O . TYR A 1 206 ? 70.642 20.454 -93.939 1.00 91.44 206 TYR A O 1
ATOM 1681 N N . ARG A 1 207 ? 70.634 20.266 -96.180 1.00 90.44 207 ARG A N 1
ATOM 1682 C CA . ARG A 1 207 ? 69.277 20.811 -96.355 1.00 90.44 207 ARG A CA 1
ATOM 1683 C C . ARG A 1 207 ? 68.220 19.869 -95.783 1.00 90.44 207 ARG A C 1
ATOM 1685 O O . ARG A 1 207 ? 67.370 20.336 -95.040 1.00 90.44 207 ARG A O 1
ATOM 1692 N N . GLU A 1 208 ? 68.324 18.570 -96.056 1.00 92.50 208 GLU A N 1
ATOM 1693 C CA . GLU A 1 208 ? 67.419 17.547 -95.512 1.00 92.50 208 GLU A CA 1
ATOM 1694 C C . GLU A 1 208 ? 67.436 17.548 -93.976 1.00 92.50 208 GLU A C 1
ATOM 1696 O O . GLU A 1 208 ? 66.393 17.710 -93.345 1.00 92.50 208 GLU A O 1
ATOM 1701 N N . ASN A 1 209 ? 68.624 17.505 -93.365 1.00 92.31 209 ASN A N 1
ATOM 1702 C CA . ASN A 1 209 ? 68.778 17.601 -91.914 1.00 92.31 209 ASN A CA 1
ATOM 1703 C C . ASN A 1 209 ? 68.256 18.940 -91.364 1.00 92.31 209 ASN A C 1
ATOM 1705 O O . ASN A 1 209 ? 67.719 18.982 -90.264 1.00 92.31 209 ASN A O 1
ATOM 1709 N N . ARG A 1 210 ? 68.405 20.055 -92.095 1.00 92.38 210 ARG A N 1
ATOM 1710 C CA . ARG A 1 210 ? 67.880 21.369 -91.678 1.00 92.38 210 ARG A CA 1
ATOM 1711 C C . ARG A 1 210 ? 66.349 21.400 -91.684 1.00 92.38 210 ARG A C 1
ATOM 1713 O O . ARG A 1 210 ? 65.751 21.998 -90.784 1.00 92.38 210 ARG A O 1
ATOM 1720 N N . ASP A 1 211 ? 65.718 20.764 -92.663 1.00 92.06 211 ASP A N 1
ATOM 1721 C CA . ASP A 1 211 ? 64.262 20.634 -92.723 1.00 92.06 211 ASP A CA 1
ATOM 1722 C C . ASP A 1 211 ? 63.757 19.731 -91.587 1.00 92.06 211 ASP A C 1
ATOM 1724 O O . ASP A 1 211 ? 62.803 20.086 -90.893 1.00 92.06 211 ASP A O 1
ATOM 1728 N N . GLU A 1 212 ? 64.445 18.618 -91.320 1.00 92.94 212 GLU A N 1
ATOM 1729 C CA . GLU A 1 212 ? 64.169 17.739 -90.175 1.00 92.94 212 GLU A CA 1
ATOM 1730 C C . GLU A 1 212 ? 64.363 18.454 -88.829 1.00 92.94 212 GLU A C 1
ATOM 1732 O O . GLU A 1 212 ? 63.495 18.365 -87.967 1.00 92.94 212 GLU A O 1
ATOM 1737 N N . MET A 1 213 ? 65.427 19.246 -88.658 1.00 92.75 213 MET A N 1
ATOM 1738 C CA . MET A 1 213 ? 65.632 20.083 -87.467 1.00 92.75 213 MET A CA 1
ATOM 1739 C C . MET A 1 213 ? 64.508 21.106 -87.282 1.00 92.75 213 MET A C 1
ATOM 1741 O O . MET A 1 213 ? 64.110 21.392 -86.155 1.00 92.75 213 MET A O 1
ATOM 1745 N N . THR A 1 214 ? 63.980 21.666 -88.373 1.00 93.19 214 THR A N 1
ATOM 1746 C CA . THR A 1 214 ? 62.852 22.604 -88.305 1.00 93.19 214 THR A CA 1
ATOM 1747 C C . THR A 1 214 ? 61.580 21.895 -87.836 1.00 93.19 214 THR A C 1
ATOM 1749 O O . THR A 1 214 ? 60.886 22.415 -86.962 1.00 93.19 214 THR A O 1
ATOM 1752 N N . ARG A 1 215 ? 61.310 20.686 -88.345 1.00 93.44 215 ARG A N 1
ATOM 1753 C CA . ARG A 1 215 ? 60.186 19.842 -87.899 1.00 93.44 215 ARG A CA 1
ATOM 1754 C C . ARG A 1 215 ? 60.334 19.417 -86.439 1.00 93.44 215 ARG A C 1
ATOM 1756 O O . ARG A 1 215 ? 59.384 19.549 -85.676 1.00 93.44 215 ARG A O 1
ATOM 1763 N N . ALA A 1 216 ? 61.527 18.982 -86.036 1.00 93.00 216 ALA A N 1
ATOM 1764 C CA . ALA A 1 216 ? 61.824 18.616 -84.654 1.00 93.00 216 ALA A CA 1
ATOM 1765 C C . ALA A 1 216 ? 61.618 19.810 -83.708 1.00 93.00 216 ALA A C 1
ATOM 1767 O O . ALA A 1 216 ? 60.996 19.674 -82.659 1.00 93.00 216 ALA A O 1
ATOM 1768 N N . LYS A 1 217 ? 62.044 21.016 -84.109 1.00 93.69 217 LYS A N 1
ATOM 1769 C CA . LYS A 1 217 ? 61.810 22.240 -83.332 1.00 93.69 217 LYS A CA 1
ATOM 1770 C C . LYS A 1 217 ? 60.319 22.577 -83.191 1.00 93.69 217 LYS A C 1
ATOM 1772 O O . LYS A 1 217 ? 59.889 22.921 -82.094 1.00 93.69 217 LYS A O 1
ATOM 1777 N N . GLN A 1 218 ? 59.532 22.449 -84.260 1.00 93.69 218 GLN A N 1
ATOM 1778 C CA . GLN A 1 218 ? 58.074 22.631 -84.200 1.00 93.69 218 GLN A CA 1
ATOM 1779 C C . GLN A 1 218 ? 57.423 21.612 -83.254 1.00 93.69 218 GLN A C 1
ATOM 1781 O O . GLN A 1 218 ? 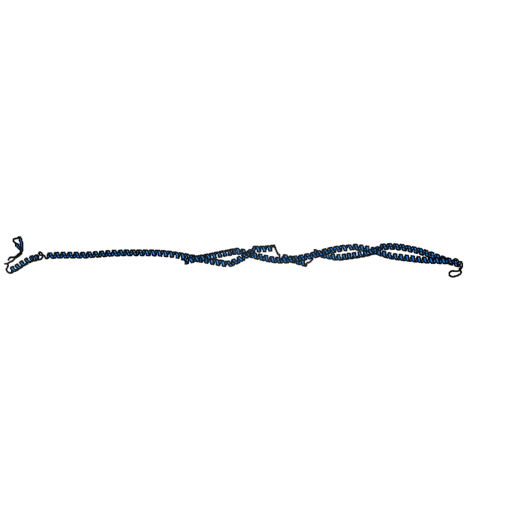56.663 21.999 -82.370 1.00 93.69 218 GLN A O 1
ATOM 1786 N N . ALA A 1 219 ? 57.802 20.335 -83.358 1.00 92.94 219 ALA A N 1
ATOM 1787 C CA . ALA A 1 219 ? 57.322 19.287 -82.460 1.00 92.94 219 ALA A CA 1
ATOM 1788 C C . ALA A 1 219 ? 57.680 19.567 -80.986 1.00 92.94 219 ALA A C 1
ATOM 1790 O O . ALA A 1 219 ? 56.863 19.333 -80.095 1.00 92.94 219 ALA A O 1
ATOM 1791 N N . MET A 1 220 ? 58.867 20.125 -80.710 1.00 92.44 220 MET A N 1
ATOM 1792 C CA . MET A 1 220 ? 59.252 20.561 -79.362 1.00 92.44 220 MET A CA 1
ATOM 1793 C C . MET A 1 220 ? 58.360 21.695 -78.831 1.00 92.44 220 MET A C 1
ATOM 1795 O O . MET A 1 220 ? 57.945 21.643 -77.673 1.00 92.44 220 MET A O 1
ATOM 1799 N N . GLU A 1 221 ? 58.061 22.712 -79.644 1.00 93.81 221 GLU A N 1
ATOM 1800 C CA . GLU A 1 221 ? 57.208 23.853 -79.261 1.00 93.81 221 GLU A CA 1
ATOM 1801 C C . GLU A 1 221 ? 55.751 23.421 -79.004 1.00 93.81 221 GLU A C 1
ATOM 1803 O O . GLU A 1 221 ? 55.130 23.835 -78.016 1.00 93.81 221 GLU A O 1
ATOM 1808 N N . GLU A 1 222 ? 55.220 22.533 -79.847 1.00 93.62 222 GLU A N 1
ATOM 1809 C CA . GLU A 1 222 ? 53.893 21.931 -79.687 1.00 93.62 222 GLU A CA 1
ATOM 1810 C C . GLU A 1 222 ? 53.814 21.067 -78.421 1.00 93.62 222 GLU A C 1
ATOM 1812 O O . GLU A 1 222 ? 52.909 21.248 -77.598 1.00 93.62 222 GLU A O 1
ATOM 1817 N N . ALA A 1 223 ? 54.792 20.177 -78.212 1.00 92.88 223 ALA A N 1
ATOM 1818 C CA . ALA A 1 223 ? 54.862 19.336 -77.021 1.00 92.88 223 ALA A CA 1
ATOM 1819 C C . ALA A 1 223 ? 54.996 20.177 -75.742 1.00 92.88 223 ALA A C 1
ATOM 1821 O O . ALA A 1 223 ? 54.320 19.905 -74.752 1.00 92.88 223 ALA A O 1
ATOM 1822 N N . GLN A 1 224 ? 55.795 21.249 -75.760 1.00 93.94 224 GLN A N 1
ATOM 1823 C CA . GLN A 1 224 ? 55.965 22.133 -74.606 1.00 93.94 224 GLN A CA 1
ATOM 1824 C C . GLN A 1 224 ? 54.680 22.903 -74.262 1.00 93.94 224 GLN A C 1
ATOM 1826 O O . GLN A 1 224 ? 54.327 23.014 -73.086 1.00 93.94 224 GLN A O 1
ATOM 1831 N N . THR A 1 225 ? 53.944 23.380 -75.269 1.00 94.06 225 THR A N 1
ATOM 1832 C CA . THR A 1 225 ? 52.640 24.036 -75.072 1.00 94.06 225 THR A CA 1
ATOM 1833 C C . THR A 1 225 ? 51.608 23.051 -74.515 1.00 94.06 225 THR A C 1
ATOM 1835 O O . THR A 1 225 ? 50.872 23.370 -73.576 1.00 94.06 225 THR A O 1
ATOM 1838 N N . ARG A 1 226 ? 51.588 21.817 -75.039 1.00 94.00 226 ARG A N 1
ATOM 1839 C CA . ARG A 1 226 ? 50.727 20.735 -74.543 1.00 94.00 226 ARG A CA 1
ATOM 1840 C C . ARG A 1 226 ? 51.045 20.382 -73.088 1.00 94.00 226 ARG A C 1
ATOM 1842 O O . ARG A 1 226 ? 50.120 20.239 -72.290 1.00 94.00 226 ARG A O 1
ATOM 1849 N N . LEU A 1 227 ? 52.325 20.317 -72.715 1.00 93.56 227 LEU A N 1
ATOM 1850 C CA . LEU A 1 227 ? 52.752 20.071 -71.335 1.00 93.56 227 LEU A CA 1
ATOM 1851 C C . LEU A 1 227 ? 52.281 21.164 -70.374 1.00 93.56 227 LEU A C 1
ATOM 1853 O O . LEU A 1 227 ? 51.707 20.839 -69.339 1.00 93.56 227 LEU A O 1
ATOM 1857 N N . GLN A 1 228 ? 52.429 22.443 -70.731 1.00 93.50 228 GLN A N 1
ATOM 1858 C CA . GLN A 1 228 ? 51.951 23.552 -69.893 1.00 93.50 228 GLN A CA 1
ATOM 1859 C C . GLN A 1 228 ? 50.433 23.487 -69.655 1.00 93.50 228 GLN A C 1
ATOM 1861 O O . GLN A 1 228 ? 49.962 23.670 -68.527 1.00 93.50 228 GLN A O 1
ATOM 1866 N N . ALA A 1 229 ? 49.657 23.180 -70.701 1.00 92.38 229 ALA A N 1
ATOM 1867 C CA . ALA A 1 229 ? 48.212 23.008 -70.586 1.00 92.38 229 ALA A CA 1
ATOM 1868 C C . ALA A 1 229 ? 47.849 21.826 -69.666 1.00 92.38 229 ALA A C 1
ATOM 1870 O O . ALA A 1 229 ? 46.999 21.971 -68.782 1.00 92.38 229 ALA A O 1
ATOM 1871 N N . LEU A 1 230 ? 48.521 20.680 -69.815 1.00 93.19 230 LEU A N 1
ATOM 1872 C CA . LEU A 1 230 ? 48.296 19.490 -68.987 1.00 93.19 230 LEU A CA 1
ATOM 1873 C C . LEU A 1 230 ? 48.706 19.708 -67.525 1.00 93.19 230 LEU A C 1
ATOM 1875 O O . LEU A 1 230 ? 47.956 19.343 -66.621 1.00 93.19 230 LEU A O 1
ATOM 1879 N N . GLU A 1 231 ? 49.836 20.366 -67.264 1.00 92.38 231 GLU A N 1
ATOM 1880 C CA . GLU A 1 231 ? 50.282 20.704 -65.909 1.00 92.38 231 GLU A CA 1
ATOM 1881 C C . GLU A 1 231 ? 49.272 21.583 -65.171 1.00 92.38 231 GLU A C 1
ATOM 1883 O O . GLU A 1 231 ? 48.987 21.334 -64.000 1.00 92.38 231 GLU A O 1
ATOM 1888 N N . SER A 1 232 ? 48.687 22.576 -65.850 1.00 90.81 232 SER A N 1
ATOM 1889 C CA . SER A 1 232 ? 47.667 23.441 -65.248 1.00 90.81 232 SER A CA 1
ATOM 1890 C C . SER A 1 232 ? 46.433 22.655 -64.785 1.00 90.81 232 SER A C 1
ATOM 1892 O O . SER A 1 232 ? 45.933 22.893 -63.684 1.00 90.81 232 SER A O 1
ATOM 1894 N N . ARG A 1 233 ? 45.998 21.661 -65.575 1.00 91.12 233 ARG A N 1
ATOM 1895 C CA . ARG A 1 233 ? 44.882 20.761 -65.241 1.00 91.12 233 ARG A CA 1
ATOM 1896 C C . ARG A 1 233 ? 45.253 19.797 -64.116 1.00 91.12 233 ARG A C 1
ATOM 1898 O O . ARG A 1 233 ? 44.440 19.555 -63.233 1.00 91.12 233 ARG A O 1
ATOM 1905 N N . LEU A 1 234 ? 46.482 19.287 -64.098 1.00 93.75 234 LEU A N 1
ATOM 1906 C CA . LEU A 1 234 ? 46.945 18.323 -63.095 1.00 93.75 234 LEU A CA 1
ATOM 1907 C C . LEU A 1 234 ? 47.181 18.929 -61.704 1.00 93.75 234 LEU A C 1
ATOM 1909 O O . LEU A 1 234 ? 47.265 18.176 -60.734 1.00 93.75 234 LEU A O 1
ATOM 1913 N N . ARG A 1 235 ? 47.213 20.263 -61.556 1.00 92.62 235 ARG A N 1
ATOM 1914 C CA . ARG A 1 235 ? 47.312 20.924 -60.236 1.00 92.62 235 ARG A CA 1
ATOM 1915 C C . ARG A 1 235 ? 46.209 20.494 -59.265 1.00 92.62 235 ARG A C 1
ATOM 1917 O O . ARG A 1 235 ? 46.465 20.434 -58.068 1.00 92.62 235 ARG A O 1
ATOM 1924 N N . ARG A 1 236 ? 45.013 20.164 -59.769 1.00 92.94 236 ARG A N 1
ATOM 1925 C CA . ARG A 1 236 ? 43.873 19.706 -58.952 1.00 92.94 236 ARG A CA 1
ATOM 1926 C C . ARG A 1 236 ? 43.826 18.191 -58.709 1.00 92.94 236 ARG A C 1
ATOM 1928 O O . ARG A 1 236 ? 42.896 17.730 -58.061 1.00 92.94 236 ARG A O 1
ATOM 1935 N N . LEU A 1 237 ? 44.794 17.404 -59.194 1.00 92.00 237 LEU A N 1
ATOM 1936 C CA . LEU A 1 237 ? 44.778 15.938 -59.057 1.00 92.00 237 LEU A CA 1
ATOM 1937 C C . LEU A 1 237 ? 44.751 15.493 -57.588 1.00 92.00 237 LEU A C 1
ATOM 1939 O O . LEU A 1 237 ? 43.918 14.676 -57.207 1.00 92.00 237 LEU A O 1
ATOM 1943 N N . ALA A 1 238 ? 45.617 16.071 -56.751 1.00 92.00 238 ALA A N 1
ATOM 1944 C CA . ALA A 1 238 ? 45.661 15.750 -55.325 1.00 92.00 238 ALA A CA 1
ATOM 1945 C C . ALA A 1 238 ? 44.355 16.133 -54.601 1.00 92.00 238 ALA A C 1
ATOM 1947 O O . ALA A 1 238 ? 43.924 15.442 -53.680 1.00 92.00 238 ALA A O 1
ATOM 1948 N N . ASP A 1 239 ? 43.699 17.218 -55.021 1.00 92.81 239 ASP A N 1
ATOM 1949 C CA . ASP A 1 239 ? 42.405 17.631 -54.473 1.00 92.81 239 ASP A CA 1
ATOM 1950 C C . ASP A 1 239 ? 41.291 16.672 -54.889 1.00 92.81 239 ASP A C 1
ATOM 1952 O O . ASP A 1 239 ? 40.511 16.258 -54.035 1.00 92.81 239 ASP A O 1
ATOM 1956 N N . ALA A 1 240 ? 41.256 16.259 -56.159 1.00 93.06 240 ALA A N 1
ATOM 1957 C CA . ALA A 1 240 ? 40.302 15.273 -56.661 1.00 93.06 240 ALA A CA 1
ATOM 1958 C C . ALA A 1 240 ? 40.454 13.919 -55.942 1.00 93.06 240 ALA A C 1
ATOM 1960 O O . ALA A 1 240 ? 39.463 13.349 -55.489 1.00 93.06 240 ALA A O 1
ATOM 1961 N N . GLN A 1 241 ? 41.689 13.446 -55.731 1.00 93.44 241 GLN A N 1
ATOM 1962 C CA . GLN A 1 241 ? 41.968 12.231 -54.950 1.00 93.44 241 GLN A CA 1
ATOM 1963 C C . GLN A 1 241 ? 41.455 12.344 -53.507 1.00 93.44 241 GLN A C 1
ATOM 1965 O O . GLN A 1 241 ? 40.789 11.436 -53.007 1.00 93.44 241 GLN A O 1
ATOM 1970 N N . ARG A 1 242 ? 41.706 13.481 -52.839 1.00 94.75 242 ARG A N 1
ATOM 1971 C CA . ARG A 1 242 ? 41.183 13.740 -51.487 1.00 94.75 242 ARG A CA 1
ATOM 1972 C C . ARG A 1 242 ? 39.657 13.812 -51.457 1.00 94.75 242 ARG A C 1
ATOM 1974 O O . ARG A 1 242 ? 39.056 13.327 -50.503 1.00 94.75 242 ARG A O 1
ATOM 1981 N N . GLN A 1 243 ? 39.031 14.398 -52.476 1.00 94.56 243 GLN A N 1
ATOM 1982 C CA . GLN A 1 243 ? 37.574 14.474 -52.586 1.00 94.56 243 GLN A CA 1
ATOM 1983 C C . GLN A 1 243 ? 36.945 13.090 -52.753 1.00 94.56 243 GLN A C 1
ATOM 1985 O O . GLN A 1 243 ? 35.979 12.800 -52.052 1.00 94.56 243 GLN A O 1
ATOM 1990 N N . VAL A 1 244 ? 37.503 12.226 -53.608 1.00 95.31 244 VAL A N 1
ATOM 1991 C CA . VAL A 1 244 ? 37.040 10.836 -53.753 1.00 95.31 244 VAL A CA 1
ATOM 1992 C C . VAL A 1 244 ? 37.123 10.107 -52.411 1.00 95.31 244 VAL A C 1
ATOM 1994 O O . VAL A 1 244 ? 36.099 9.622 -51.938 1.00 95.31 244 VAL A O 1
ATOM 1997 N N . ALA A 1 245 ? 38.279 10.131 -51.740 1.00 94.19 245 ALA A N 1
ATOM 1998 C CA . ALA A 1 245 ? 38.451 9.470 -50.442 1.00 94.19 245 ALA A CA 1
ATOM 1999 C C . ALA A 1 245 ? 37.493 10.014 -49.360 1.00 94.19 245 ALA A C 1
ATOM 2001 O O . ALA A 1 245 ? 36.917 9.252 -48.583 1.00 94.19 245 ALA A O 1
ATOM 2002 N N . ALA A 1 246 ? 37.275 11.334 -49.318 1.00 94.56 246 ALA A N 1
ATOM 2003 C CA . ALA A 1 246 ? 36.333 11.949 -48.385 1.00 94.56 246 ALA A CA 1
ATOM 2004 C C . ALA A 1 246 ? 34.876 11.540 -48.666 1.00 94.56 246 ALA A C 1
ATOM 2006 O O . ALA A 1 246 ? 34.108 11.320 -47.729 1.00 94.56 246 ALA A O 1
ATOM 2007 N N . MET A 1 247 ? 34.482 11.435 -49.939 1.00 94.00 247 MET A N 1
ATOM 2008 C CA . MET A 1 247 ? 33.136 10.995 -50.320 1.00 94.00 247 MET A CA 1
ATOM 2009 C C . MET A 1 247 ? 32.931 9.498 -50.072 1.00 94.00 247 MET A C 1
ATOM 2011 O O . MET A 1 247 ? 31.853 9.120 -49.626 1.00 94.00 247 MET A O 1
ATOM 2015 N N . GLU A 1 248 ? 33.955 8.665 -50.277 1.00 94.94 248 GLU A N 1
ATOM 2016 C CA . GLU A 1 248 ? 33.927 7.238 -49.926 1.00 94.94 248 GLU A CA 1
ATOM 2017 C C . GLU A 1 248 ? 33.728 7.029 -48.424 1.00 94.94 248 GLU A C 1
ATOM 2019 O O . GLU A 1 248 ? 32.850 6.262 -48.034 1.00 94.94 248 GLU A O 1
ATOM 2024 N N . GLY A 1 249 ? 34.464 7.762 -47.581 1.00 94.88 249 GLY A N 1
ATOM 2025 C CA . GLY A 1 249 ? 34.279 7.709 -46.127 1.00 94.88 249 GLY A CA 1
ATOM 2026 C C . GLY A 1 249 ? 32.866 8.124 -45.703 1.00 94.88 249 GLY A C 1
ATOM 2027 O O . GLY A 1 249 ? 32.198 7.404 -44.967 1.00 94.88 249 GLY A O 1
ATOM 2028 N N . ARG A 1 250 ? 32.358 9.243 -46.238 1.00 95.50 250 ARG A N 1
ATOM 2029 C CA . ARG A 1 250 ? 30.991 9.711 -45.946 1.00 95.50 250 ARG A CA 1
ATOM 2030 C C . ARG A 1 250 ? 29.913 8.740 -46.424 1.00 95.50 250 ARG A C 1
ATOM 2032 O O . ARG A 1 250 ? 28.883 8.616 -45.765 1.00 95.50 250 ARG A O 1
ATOM 2039 N N . LEU A 1 251 ? 30.117 8.097 -47.575 1.00 95.94 251 LEU A N 1
ATOM 2040 C CA . LEU A 1 251 ? 29.197 7.091 -48.097 1.00 95.94 251 LEU A CA 1
ATOM 2041 C C . LEU A 1 251 ? 29.191 5.853 -47.196 1.00 95.94 251 LEU A C 1
ATOM 2043 O O . LEU A 1 251 ? 28.112 5.417 -46.809 1.00 95.94 251 LEU A O 1
ATOM 2047 N N . ALA A 1 252 ? 30.365 5.358 -46.793 1.00 95.38 252 ALA A N 1
ATOM 2048 C CA . ALA A 1 252 ? 30.482 4.229 -45.872 1.00 95.38 252 ALA A CA 1
ATOM 2049 C C . ALA A 1 252 ? 29.766 4.500 -44.535 1.00 95.38 252 ALA A C 1
ATOM 2051 O O . ALA A 1 252 ? 28.953 3.684 -44.101 1.00 95.38 252 ALA A O 1
ATOM 2052 N N . ASP A 1 253 ? 29.972 5.679 -43.937 1.00 94.94 253 ASP A N 1
ATOM 2053 C CA . ASP A 1 253 ? 29.281 6.091 -42.706 1.00 94.94 253 ASP A CA 1
ATOM 2054 C C . ASP A 1 253 ? 27.749 6.138 -42.886 1.00 94.94 253 ASP A C 1
ATOM 2056 O O . ASP A 1 253 ? 26.981 5.748 -41.998 1.00 94.94 253 ASP A O 1
ATOM 2060 N N . ALA A 1 254 ? 27.274 6.631 -44.036 1.00 95.38 254 ALA A N 1
ATOM 2061 C CA . ALA A 1 254 ? 25.848 6.726 -44.344 1.00 95.38 254 ALA A CA 1
ATOM 2062 C C . ALA A 1 254 ? 25.210 5.349 -44.607 1.00 95.38 254 ALA A C 1
ATOM 2064 O O . ALA A 1 254 ? 24.061 5.113 -44.219 1.00 95.38 254 ALA A O 1
ATOM 2065 N N . GLU A 1 255 ? 25.944 4.425 -45.227 1.00 94.44 255 GLU A N 1
ATOM 2066 C CA . GLU A 1 255 ? 25.508 3.044 -45.436 1.00 94.44 255 GLU A CA 1
ATOM 2067 C C . GLU A 1 255 ? 25.475 2.242 -44.134 1.00 94.44 255 GLU A C 1
ATOM 2069 O O . GLU A 1 255 ? 24.502 1.524 -43.890 1.00 94.44 255 GLU A O 1
ATOM 2074 N N . GLU A 1 256 ? 26.470 2.413 -43.261 1.00 95.31 256 GLU A N 1
ATOM 2075 C CA . GLU A 1 256 ? 26.449 1.834 -41.917 1.00 95.31 256 GLU A CA 1
ATOM 2076 C C . GLU A 1 256 ? 25.252 2.371 -41.117 1.00 95.31 256 GLU A C 1
ATOM 2078 O O . GLU A 1 256 ? 24.514 1.606 -40.486 1.00 95.31 256 GLU A O 1
ATOM 2083 N N . ALA A 1 257 ? 24.985 3.680 -41.203 1.00 95.31 257 ALA A N 1
ATOM 2084 C CA . ALA A 1 257 ? 23.799 4.273 -40.595 1.00 95.31 257 ALA A CA 1
ATOM 2085 C C . ALA A 1 257 ? 22.496 3.670 -41.154 1.00 95.31 257 ALA A C 1
ATOM 2087 O O . ALA A 1 257 ? 21.570 3.415 -40.384 1.00 95.31 257 ALA A O 1
ATOM 2088 N N . ARG A 1 258 ? 22.425 3.389 -42.465 1.00 94.62 258 ARG A N 1
ATOM 2089 C CA . ARG A 1 258 ? 21.275 2.727 -43.111 1.00 94.62 258 ARG A CA 1
ATOM 2090 C C . ARG A 1 258 ? 21.057 1.303 -42.590 1.00 94.62 258 ARG A C 1
ATOM 2092 O O . ARG A 1 258 ? 19.910 0.926 -42.368 1.00 94.62 258 ARG A O 1
ATOM 2099 N N . GLN A 1 259 ? 22.120 0.529 -42.375 1.00 93.81 259 GLN A N 1
ATOM 2100 C CA . GLN A 1 259 ? 22.018 -0.823 -41.810 1.00 93.81 259 GLN A CA 1
ATOM 2101 C C . GLN A 1 259 ? 21.526 -0.782 -40.356 1.00 93.81 259 GLN A C 1
ATOM 2103 O O . GLN A 1 259 ? 20.520 -1.408 -40.021 1.00 93.81 259 GLN A O 1
ATOM 2108 N N . ARG A 1 260 ? 22.161 0.042 -39.511 1.00 95.12 260 ARG A N 1
ATOM 2109 C CA . ARG A 1 260 ? 21.764 0.218 -38.102 1.00 95.12 260 ARG A CA 1
ATOM 2110 C C . ARG A 1 260 ? 20.333 0.743 -37.963 1.00 95.12 260 ARG A C 1
ATOM 2112 O O . ARG A 1 260 ? 19.623 0.365 -37.032 1.00 95.12 260 ARG A O 1
ATOM 2119 N N . LEU A 1 261 ? 19.884 1.592 -38.891 1.00 95.69 261 LEU A N 1
ATOM 2120 C CA . LEU A 1 261 ? 18.521 2.122 -38.914 1.00 95.69 261 LEU A CA 1
ATOM 2121 C C . LEU A 1 261 ? 17.474 1.005 -38.953 1.00 95.69 261 LEU A C 1
ATOM 2123 O O . LEU A 1 261 ? 16.489 1.093 -38.223 1.00 95.69 261 LEU A O 1
ATOM 2127 N N . GLN A 1 262 ? 17.682 -0.032 -39.767 1.00 92.06 262 GLN A N 1
ATOM 2128 C CA . GLN A 1 262 ? 16.732 -1.137 -39.905 1.00 92.06 262 GLN A CA 1
ATOM 2129 C C . GLN A 1 262 ? 16.553 -1.886 -38.576 1.00 92.06 262 GLN A C 1
ATOM 2131 O O . GLN A 1 262 ? 15.425 -2.101 -38.127 1.00 92.06 262 GLN A O 1
ATOM 2136 N N . GLU A 1 263 ? 17.659 -2.218 -37.910 1.00 94.69 263 GLU A N 1
ATOM 2137 C CA . GLU A 1 263 ? 17.646 -2.882 -36.602 1.00 94.69 263 GLU A CA 1
ATOM 2138 C C . GLU A 1 263 ? 16.992 -2.003 -35.526 1.00 94.69 263 GLU A C 1
ATOM 2140 O O . GLU A 1 263 ? 16.135 -2.455 -34.762 1.00 94.69 263 GLU A O 1
ATOM 2145 N N . ARG A 1 264 ? 17.358 -0.716 -35.469 1.00 95.69 264 ARG A N 1
ATOM 2146 C CA . ARG A 1 264 ? 16.807 0.231 -34.486 1.00 95.69 264 ARG A CA 1
ATOM 2147 C C . ARG A 1 264 ? 15.321 0.506 -34.705 1.00 95.69 264 ARG A C 1
ATOM 2149 O O . ARG A 1 264 ? 14.587 0.599 -33.724 1.00 95.69 264 ARG A O 1
ATOM 2156 N N . GLN A 1 265 ? 14.858 0.572 -35.952 1.00 95.75 265 GLN A N 1
ATOM 2157 C CA . GLN A 1 265 ? 13.437 0.719 -36.278 1.00 95.75 265 GLN A CA 1
ATOM 2158 C C . GLN A 1 265 ? 12.614 -0.495 -35.844 1.00 95.75 265 GLN A C 1
ATOM 2160 O O . GLN A 1 265 ? 11.543 -0.314 -35.267 1.00 95.75 265 GLN A O 1
ATOM 2165 N N . ALA A 1 266 ? 13.113 -1.714 -36.068 1.00 94.56 266 ALA A N 1
ATOM 2166 C CA . ALA A 1 266 ? 12.439 -2.930 -35.614 1.00 94.56 266 ALA A CA 1
ATOM 2167 C C . ALA A 1 266 ? 12.317 -2.966 -34.080 1.00 94.56 266 ALA A C 1
ATOM 2169 O O . ALA A 1 266 ? 11.236 -3.220 -33.548 1.00 94.56 266 ALA A O 1
ATOM 2170 N N . ASN A 1 267 ? 13.397 -2.622 -33.371 1.00 95.00 267 ASN A N 1
ATOM 2171 C CA . ASN A 1 267 ? 13.403 -2.532 -31.908 1.00 95.00 267 ASN A CA 1
ATOM 2172 C C . ASN A 1 267 ? 12.429 -1.466 -31.383 1.00 95.00 267 ASN A C 1
ATOM 2174 O O . ASN A 1 267 ? 11.685 -1.718 -30.434 1.00 95.00 267 ASN A O 1
ATOM 2178 N N . LEU A 1 268 ? 12.404 -0.287 -32.013 1.00 96.81 268 LEU A N 1
ATOM 2179 C CA . LEU A 1 268 ? 11.476 0.788 -31.668 1.00 96.81 268 LEU A CA 1
ATOM 2180 C C . LEU A 1 268 ? 10.018 0.342 -31.847 1.00 96.81 268 LEU A C 1
ATOM 2182 O O . LEU A 1 268 ? 9.216 0.528 -30.934 1.00 96.81 268 LEU A O 1
ATOM 2186 N N . ALA A 1 269 ? 9.689 -0.280 -32.982 1.00 95.62 269 ALA A N 1
ATOM 2187 C CA . ALA A 1 269 ? 8.340 -0.766 -33.265 1.00 95.62 269 ALA A CA 1
ATOM 2188 C C . ALA A 1 269 ? 7.890 -1.837 -32.256 1.00 95.62 269 ALA A C 1
ATOM 2190 O O . ALA A 1 269 ? 6.773 -1.764 -31.741 1.00 95.62 269 ALA A O 1
ATOM 2191 N N . ALA A 1 270 ? 8.769 -2.785 -31.915 1.00 95.00 270 ALA A N 1
ATOM 2192 C CA . ALA A 1 270 ? 8.484 -3.822 -30.924 1.00 95.00 270 ALA A CA 1
ATOM 2193 C C . ALA A 1 270 ? 8.202 -3.229 -29.531 1.00 95.00 270 ALA A C 1
ATOM 2195 O O . ALA A 1 270 ? 7.200 -3.572 -28.900 1.00 95.00 270 ALA A O 1
ATOM 2196 N N . LEU A 1 271 ? 9.034 -2.288 -29.069 1.00 94.62 271 LEU A N 1
ATOM 2197 C CA . LEU A 1 271 ? 8.845 -1.617 -27.777 1.00 94.62 271 LEU A CA 1
ATOM 2198 C C . LEU A 1 271 ? 7.586 -0.740 -27.751 1.00 94.62 271 LEU A C 1
ATOM 2200 O O . LEU A 1 271 ? 6.857 -0.735 -26.757 1.00 94.62 271 LEU A O 1
ATOM 2204 N N . GLN A 1 272 ? 7.291 -0.029 -28.843 1.00 95.25 272 GLN A N 1
ATOM 2205 C CA . GLN A 1 272 ? 6.057 0.750 -28.979 1.00 95.25 272 GLN A CA 1
ATOM 2206 C C . GLN A 1 272 ? 4.815 -0.146 -28.921 1.00 95.25 272 GLN A C 1
ATOM 2208 O O . GLN A 1 272 ? 3.860 0.185 -28.218 1.00 95.25 272 GLN A O 1
ATOM 2213 N N . GLN A 1 273 ? 4.835 -1.301 -29.595 1.00 95.31 273 GLN A N 1
ATOM 2214 C CA . GLN A 1 273 ? 3.751 -2.281 -29.527 1.00 95.31 273 GLN A CA 1
ATOM 2215 C C . GLN A 1 273 ? 3.594 -2.845 -28.110 1.00 95.31 273 GLN A C 1
ATOM 2217 O O . GLN A 1 273 ? 2.472 -2.930 -27.608 1.00 95.31 273 GLN A O 1
ATOM 2222 N N . GLN A 1 274 ? 4.700 -3.179 -27.441 1.00 94.12 274 GLN A N 1
ATOM 2223 C CA . GLN A 1 274 ? 4.685 -3.676 -26.066 1.00 94.12 274 GLN A CA 1
ATOM 2224 C C . GLN A 1 274 ? 4.076 -2.652 -25.093 1.00 94.12 274 GLN A C 1
ATOM 2226 O O . GLN A 1 274 ? 3.249 -3.014 -24.253 1.00 94.12 274 GLN A O 1
ATOM 2231 N N . LEU A 1 275 ? 4.433 -1.370 -25.226 1.00 93.69 275 LEU A N 1
ATOM 2232 C CA . LEU A 1 275 ? 3.857 -0.276 -24.439 1.00 93.69 275 LEU A CA 1
ATOM 2233 C C . LEU A 1 275 ? 2.369 -0.059 -24.738 1.00 93.69 275 LEU A C 1
ATOM 2235 O O . LEU A 1 275 ? 1.573 0.040 -23.803 1.00 93.69 275 LEU A O 1
ATOM 2239 N N . ALA A 1 276 ? 1.984 -0.016 -26.017 1.00 93.19 276 ALA A N 1
ATOM 2240 C CA . ALA A 1 276 ? 0.601 0.206 -26.441 1.00 93.19 276 ALA A CA 1
ATOM 2241 C C . ALA A 1 276 ? -0.330 -0.924 -25.979 1.00 93.19 276 ALA A C 1
ATOM 2243 O O . ALA A 1 276 ? -1.407 -0.667 -25.443 1.00 93.19 276 ALA A O 1
ATOM 2244 N N . ALA A 1 277 ? 0.120 -2.174 -26.110 1.00 94.00 277 ALA A N 1
ATOM 2245 C CA . ALA A 1 277 ? -0.594 -3.350 -25.622 1.00 94.00 277 ALA A CA 1
ATOM 2246 C C . ALA A 1 277 ? -0.521 -3.510 -24.094 1.00 94.00 277 ALA A C 1
ATOM 2248 O O . ALA A 1 277 ? -1.138 -4.422 -23.547 1.00 94.00 277 ALA A O 1
ATOM 2249 N N . LYS A 1 278 ? 0.248 -2.659 -23.393 1.00 92.06 278 LYS A N 1
ATOM 2250 C CA . LYS A 1 278 ? 0.552 -2.795 -21.962 1.00 92.06 278 LYS A CA 1
ATOM 2251 C C . LYS A 1 278 ? 1.122 -4.181 -21.604 1.00 92.06 278 LYS A C 1
ATOM 2253 O O . LYS A 1 278 ? 0.989 -4.637 -20.469 1.00 92.06 278 LYS A O 1
ATOM 2258 N N . ALA A 1 279 ? 1.784 -4.830 -22.563 1.00 92.62 279 ALA A N 1
ATOM 2259 C CA . ALA A 1 279 ? 2.291 -6.199 -22.505 1.00 92.62 279 ALA A CA 1
ATOM 2260 C C . ALA A 1 279 ? 3.670 -6.275 -21.818 1.00 92.62 279 ALA A C 1
ATOM 2262 O O . ALA A 1 279 ? 4.625 -6.862 -22.324 1.00 92.62 279 ALA A O 1
ATOM 2263 N N . PHE A 1 280 ? 3.793 -5.632 -20.662 1.00 92.44 280 PHE A N 1
ATOM 2264 C CA . PHE A 1 280 ? 4.980 -5.660 -19.813 1.00 92.44 280 PHE A CA 1
ATOM 2265 C C . PHE A 1 280 ? 4.580 -6.049 -18.390 1.00 92.44 280 PHE A C 1
ATOM 2267 O O . PHE A 1 280 ? 3.493 -5.682 -17.930 1.00 92.44 280 PHE A O 1
ATOM 2274 N N . LEU A 1 281 ? 5.466 -6.794 -17.721 1.00 94.88 281 LEU A N 1
ATOM 2275 C CA . LEU A 1 281 ? 5.259 -7.356 -16.381 1.00 94.88 281 LEU A CA 1
ATOM 2276 C C . LEU A 1 281 ? 3.894 -8.071 -16.227 1.00 94.88 281 LEU A C 1
ATOM 2278 O O . LEU A 1 281 ? 3.094 -7.678 -15.370 1.00 94.88 281 LEU A O 1
ATOM 2282 N N . PRO A 1 282 ? 3.586 -9.088 -17.059 1.00 94.56 282 PRO A N 1
ATOM 2283 C CA . PRO A 1 282 ? 2.294 -9.774 -17.012 1.00 94.56 282 PRO A CA 1
ATOM 2284 C C . PRO A 1 282 ? 2.013 -10.413 -15.643 1.00 94.56 282 PRO A C 1
ATOM 2286 O O . PRO A 1 282 ? 0.873 -10.377 -15.186 1.00 94.56 282 PRO A O 1
ATOM 2289 N N . GLU A 1 283 ? 3.039 -10.899 -14.945 1.00 94.88 283 GLU A N 1
ATOM 2290 C CA . GLU A 1 283 ? 2.923 -11.482 -13.604 1.00 94.88 283 GLU A CA 1
ATOM 2291 C C . GLU A 1 283 ? 2.475 -10.434 -12.574 1.00 94.88 283 GLU A C 1
ATOM 2293 O O . GLU A 1 283 ? 1.581 -10.689 -11.773 1.00 94.88 283 GLU A O 1
ATOM 2298 N N . VAL A 1 284 ? 3.033 -9.217 -12.639 1.00 95.50 284 VAL A N 1
ATOM 2299 C CA . VAL A 1 284 ? 2.678 -8.109 -11.730 1.00 95.50 284 VAL A CA 1
ATOM 2300 C C . VAL A 1 284 ? 1.239 -7.654 -11.963 1.00 95.50 284 VAL A C 1
ATOM 2302 O O . VAL A 1 284 ? 0.542 -7.310 -11.013 1.00 95.50 284 VAL A O 1
ATOM 2305 N N . ARG A 1 285 ? 0.770 -7.660 -13.217 1.00 94.38 285 ARG A N 1
ATOM 2306 C CA . ARG A 1 285 ? -0.630 -7.340 -13.543 1.00 94.38 285 ARG A CA 1
ATOM 2307 C C . ARG A 1 285 ? -1.590 -8.400 -13.014 1.00 94.38 285 ARG A C 1
ATOM 2309 O O . ARG A 1 285 ? -2.600 -8.041 -12.423 1.00 94.38 285 ARG A O 1
ATOM 2316 N N . GLN A 1 286 ? -1.258 -9.679 -13.179 1.00 95.81 286 GLN A N 1
ATOM 2317 C CA . GLN A 1 286 ? -2.059 -10.775 -12.629 1.00 95.81 286 GLN A CA 1
ATOM 2318 C C . GLN A 1 286 ? -2.123 -10.722 -11.098 1.00 95.81 286 GLN A C 1
ATOM 2320 O O . GLN A 1 286 ? -3.199 -10.907 -10.531 1.00 95.81 286 GLN A O 1
ATOM 2325 N N . GLU A 1 287 ? -0.998 -10.434 -10.433 1.00 96.12 287 GLU A N 1
ATOM 2326 C CA . GLU A 1 287 ? -0.949 -10.237 -8.980 1.00 96.12 287 GLU A CA 1
ATOM 2327 C C . GLU A 1 287 ? -1.789 -9.022 -8.562 1.00 96.12 287 GLU A C 1
ATOM 2329 O O . GLU A 1 287 ? -2.565 -9.116 -7.616 1.00 96.12 287 GLU A O 1
ATOM 2334 N N . LEU A 1 288 ? -1.715 -7.909 -9.301 1.00 96.38 288 LEU A N 1
ATOM 2335 C CA . LEU A 1 288 ? -2.538 -6.726 -9.046 1.00 96.38 288 LEU A CA 1
ATOM 2336 C C . LEU A 1 288 ? -4.036 -7.051 -9.155 1.00 96.38 288 LEU A C 1
ATOM 2338 O O . LEU A 1 288 ? -4.792 -6.726 -8.245 1.00 96.38 288 LEU A O 1
ATOM 2342 N N . ASP A 1 289 ? -4.457 -7.753 -10.208 1.00 95.56 289 ASP A N 1
ATOM 2343 C CA . ASP A 1 289 ? -5.852 -8.176 -10.389 1.00 95.56 289 ASP A CA 1
ATOM 2344 C C . ASP A 1 289 ? -6.308 -9.174 -9.308 1.00 95.56 289 ASP A C 1
ATOM 2346 O O . ASP A 1 289 ? -7.492 -9.232 -8.960 1.00 95.56 289 ASP A O 1
ATOM 2350 N N . ALA A 1 290 ? -5.400 -10.002 -8.781 1.00 96.31 290 ALA A N 1
ATOM 2351 C CA . ALA A 1 290 ? -5.680 -10.885 -7.651 1.00 96.31 290 ALA A CA 1
ATOM 2352 C C . ALA A 1 290 ? -5.876 -10.081 -6.357 1.00 96.31 290 ALA A C 1
ATOM 2354 O O . ALA A 1 290 ? -6.925 -10.204 -5.729 1.00 96.31 290 ALA A O 1
ATOM 2355 N N . VAL A 1 291 ? -4.941 -9.186 -6.023 1.00 96.62 291 VAL A N 1
ATOM 2356 C CA . VAL A 1 291 ? -5.009 -8.328 -4.830 1.00 96.62 291 VAL A CA 1
ATOM 2357 C C . VAL A 1 291 ? -6.238 -7.418 -4.870 1.00 96.62 291 VAL A C 1
ATOM 2359 O O . VAL A 1 291 ? -6.950 -7.306 -3.876 1.00 96.62 291 VAL A O 1
ATOM 2362 N N . THR A 1 292 ? -6.567 -6.813 -6.015 1.00 95.25 292 THR A N 1
ATOM 2363 C CA . THR A 1 292 ? -7.782 -5.993 -6.149 1.00 95.25 292 THR A CA 1
ATOM 2364 C C . THR A 1 292 ? -9.054 -6.825 -5.918 1.00 95.25 292 THR A C 1
ATOM 2366 O O . THR A 1 292 ? -9.994 -6.345 -5.279 1.00 95.25 292 THR A O 1
ATOM 2369 N N . ARG A 1 293 ? -9.091 -8.091 -6.364 1.00 95.69 293 ARG A N 1
ATOM 2370 C CA . ARG A 1 293 ? -10.201 -9.016 -6.061 1.00 95.69 293 ARG A CA 1
ATOM 2371 C C . ARG A 1 293 ? -10.245 -9.415 -4.587 1.00 95.69 293 ARG A C 1
ATOM 2373 O O . ARG A 1 293 ? -11.339 -9.509 -4.034 1.00 95.69 293 ARG A O 1
ATOM 2380 N N . GLU A 1 294 ? -9.098 -9.624 -3.948 1.00 95.19 294 GLU A N 1
ATOM 2381 C CA . GLU A 1 294 ? -9.014 -9.898 -2.509 1.00 95.19 294 GLU A CA 1
ATOM 2382 C C . GLU A 1 294 ? -9.531 -8.713 -1.689 1.00 95.19 294 GLU A C 1
ATOM 2384 O O . GLU A 1 294 ? -10.411 -8.904 -0.854 1.00 95.19 294 GLU A O 1
ATOM 2389 N N . ILE A 1 295 ? -9.111 -7.480 -2.002 1.00 94.31 295 ILE A N 1
ATOM 2390 C CA . ILE A 1 295 ? -9.619 -6.254 -1.359 1.00 94.31 295 ILE A CA 1
ATOM 2391 C C . ILE A 1 295 ? -11.147 -6.177 -1.468 1.00 94.31 295 ILE A C 1
ATOM 2393 O O . ILE A 1 295 ? -11.828 -5.916 -0.474 1.00 94.31 295 ILE A O 1
ATOM 2397 N N . ALA A 1 296 ? -11.695 -6.432 -2.661 1.00 92.75 296 ALA A N 1
ATOM 2398 C CA . ALA A 1 296 ? -13.140 -6.438 -2.875 1.00 92.75 296 ALA A CA 1
ATOM 2399 C C . ALA A 1 296 ? -13.848 -7.543 -2.068 1.00 92.75 296 ALA A C 1
ATOM 2401 O O . ALA A 1 296 ? -14.953 -7.328 -1.573 1.00 92.75 296 ALA A O 1
ATOM 2402 N N . ARG A 1 297 ? -13.210 -8.709 -1.898 1.00 94.81 297 ARG A N 1
ATOM 2403 C CA . ARG A 1 297 ? -13.752 -9.845 -1.139 1.00 94.81 297 ARG A CA 1
ATOM 2404 C C . ARG A 1 297 ? -13.774 -9.605 0.371 1.00 94.81 297 ARG A C 1
ATOM 2406 O O . ARG A 1 297 ? -14.713 -10.063 1.017 1.00 94.81 297 ARG A O 1
ATOM 2413 N N . VAL A 1 298 ? -12.782 -8.905 0.931 1.00 93.81 298 VAL A N 1
ATOM 2414 C CA . VAL A 1 298 ? -12.757 -8.577 2.372 1.00 93.81 298 VAL A CA 1
ATOM 2415 C C . VAL A 1 298 ? -13.939 -7.677 2.754 1.00 93.81 298 VAL A C 1
ATOM 2417 O O . VAL A 1 298 ? -14.474 -7.793 3.859 1.00 93.81 298 VAL A O 1
ATOM 2420 N N . GLY A 1 299 ? -14.386 -6.812 1.834 1.00 91.56 299 GLY A N 1
ATOM 2421 C CA . GLY A 1 299 ? -15.631 -6.055 1.988 1.00 91.56 299 GLY A CA 1
ATOM 2422 C C . GLY A 1 299 ? -15.627 -5.108 3.189 1.00 91.56 299 GLY A C 1
ATOM 2423 O O . GLY A 1 299 ? -16.642 -4.980 3.872 1.00 91.56 299 GLY A O 1
ATOM 2424 N N . TYR A 1 300 ? -14.478 -4.490 3.491 1.00 94.12 300 TYR A N 1
ATOM 2425 C CA . TYR A 1 300 ? -14.386 -3.469 4.535 1.00 94.12 300 TYR A CA 1
ATOM 2426 C C . TYR A 1 300 ? -15.258 -2.258 4.178 1.00 94.12 300 TYR A C 1
ATOM 2428 O O . TYR A 1 300 ? -15.053 -1.630 3.139 1.00 94.12 300 TYR A O 1
ATOM 2436 N N . ASP A 1 301 ? -16.192 -1.922 5.067 1.00 93.50 301 ASP A N 1
ATOM 2437 C CA . ASP A 1 301 ? -17.066 -0.759 4.957 1.00 93.50 301 ASP A CA 1
ATOM 2438 C C . ASP A 1 301 ? -16.767 0.202 6.115 1.00 93.50 301 ASP A C 1
ATOM 2440 O O . ASP A 1 301 ? -16.991 -0.097 7.291 1.00 93.50 301 ASP A O 1
ATOM 2444 N N . GLU A 1 302 ? -16.234 1.369 5.765 1.00 91.88 302 GLU A N 1
ATOM 2445 C CA . GLU A 1 302 ? -15.855 2.408 6.717 1.00 91.88 302 GLU A CA 1
ATOM 2446 C C . GLU A 1 302 ? -17.066 3.009 7.443 1.00 91.88 302 GLU A C 1
ATOM 2448 O O . GLU A 1 302 ? -16.993 3.274 8.645 1.00 91.88 302 GLU A O 1
ATOM 2453 N N . ALA A 1 303 ? -18.198 3.171 6.752 1.00 94.12 303 ALA A N 1
ATOM 2454 C CA . ALA A 1 303 ? -19.412 3.724 7.340 1.00 94.12 303 ALA A CA 1
ATOM 2455 C C . ALA A 1 303 ? -20.038 2.735 8.332 1.00 94.12 303 ALA A C 1
ATOM 2457 O O . ALA A 1 303 ? -20.426 3.124 9.439 1.00 94.12 303 ALA A O 1
ATOM 2458 N N . ALA A 1 304 ? -20.072 1.446 7.980 1.00 93.25 304 ALA A N 1
ATOM 2459 C CA . ALA A 1 304 ? -20.543 0.395 8.880 1.00 93.25 304 ALA A CA 1
ATOM 2460 C C . ALA A 1 304 ? -19.647 0.259 10.125 1.00 93.25 304 ALA A C 1
ATOM 2462 O O . ALA A 1 304 ? -20.154 0.119 11.242 1.00 93.25 304 ALA A O 1
ATOM 2463 N N . HIS A 1 305 ? -18.324 0.358 9.959 1.00 96.19 305 HIS A N 1
ATOM 2464 C CA . HIS A 1 305 ? -17.380 0.348 11.076 1.00 96.19 305 HIS A CA 1
ATOM 2465 C C . HIS A 1 305 ? -17.578 1.554 12.010 1.00 96.19 305 HIS A C 1
ATOM 2467 O O . HIS A 1 305 ? -17.688 1.380 13.226 1.00 96.19 305 HIS A O 1
ATOM 2473 N N . ALA A 1 306 ? -17.688 2.768 11.461 1.00 93.88 306 ALA A N 1
ATOM 2474 C CA . ALA A 1 306 ? -17.935 3.977 12.247 1.00 93.88 306 ALA A CA 1
ATOM 2475 C C . ALA A 1 306 ? -19.268 3.907 13.011 1.00 93.88 306 ALA A C 1
ATOM 2477 O O . ALA A 1 306 ? -19.329 4.262 14.190 1.00 93.88 306 ALA A O 1
ATOM 2478 N N . SER A 1 307 ? -20.320 3.385 12.371 1.00 95.00 307 SER A N 1
ATOM 2479 C CA . SER A 1 307 ? -21.620 3.160 13.008 1.00 95.00 307 SER A CA 1
ATOM 2480 C C . SER A 1 307 ? -21.524 2.169 14.172 1.00 95.00 307 SER A C 1
ATOM 2482 O O . SER A 1 307 ? -22.012 2.464 15.263 1.00 95.00 307 SER A O 1
ATOM 2484 N N . ALA A 1 308 ? -20.826 1.041 13.992 1.00 94.94 308 ALA A N 1
ATOM 2485 C CA . ALA A 1 308 ? -20.610 0.061 15.058 1.00 94.94 308 ALA A CA 1
ATOM 2486 C C . ALA A 1 308 ? -19.835 0.657 16.247 1.00 94.94 308 ALA A C 1
ATOM 2488 O O . ALA A 1 308 ? -20.176 0.397 17.402 1.00 94.94 308 ALA A O 1
ATOM 2489 N N . LYS A 1 309 ? -18.832 1.501 15.975 1.00 95.00 309 LYS A N 1
ATOM 2490 C CA . LYS A 1 309 ? -18.062 2.196 17.013 1.00 95.00 309 LYS A CA 1
ATOM 2491 C C . LYS A 1 309 ? -18.925 3.189 17.793 1.00 95.00 309 LYS A C 1
ATOM 2493 O O . LYS A 1 309 ? -18.940 3.143 19.020 1.00 95.00 309 LYS A O 1
ATOM 2498 N N . SER A 1 310 ? -19.703 4.016 17.097 1.00 95.31 310 SER A N 1
ATOM 2499 C CA . SER A 1 310 ? -20.634 4.958 17.731 1.00 95.31 310 SER A CA 1
ATOM 2500 C C . SER A 1 310 ? -21.721 4.239 18.547 1.00 95.31 310 SER A C 1
ATOM 2502 O O . SER A 1 310 ? -22.060 4.659 19.657 1.00 95.31 310 SER A O 1
ATOM 2504 N N . ALA A 1 311 ? -22.222 3.101 18.055 1.00 94.50 311 ALA A N 1
ATOM 2505 C CA . ALA A 1 311 ? -23.145 2.255 18.804 1.00 94.50 311 ALA A CA 1
ATOM 2506 C C . ALA A 1 311 ? -22.496 1.718 20.093 1.00 94.50 311 ALA A C 1
ATOM 2508 O O . ALA A 1 311 ? -23.095 1.817 21.161 1.00 94.50 311 ALA A O 1
ATOM 2509 N N . ALA A 1 312 ? -21.257 1.220 20.028 1.00 95.81 312 ALA A N 1
ATOM 2510 C CA . ALA A 1 312 ? -20.536 0.746 21.209 1.00 95.81 312 ALA A CA 1
ATOM 2511 C C . ALA A 1 312 ? -20.274 1.869 22.234 1.00 95.81 312 ALA A C 1
ATOM 2513 O O . ALA A 1 312 ? -20.425 1.647 23.434 1.00 95.81 312 ALA A O 1
ATOM 2514 N N . GLU A 1 313 ? -19.929 3.077 21.778 1.00 95.12 313 GLU A N 1
ATOM 2515 C CA . GLU A 1 313 ? -19.715 4.246 22.642 1.00 95.12 313 GLU A CA 1
ATOM 2516 C C . GLU A 1 313 ? -21.013 4.703 23.325 1.00 95.12 313 GLU A C 1
ATOM 2518 O O . GLU A 1 313 ? -21.037 4.906 24.539 1.00 95.12 313 GLU A O 1
ATOM 2523 N N . SER A 1 314 ? -22.119 4.805 22.579 1.00 94.81 314 SER A N 1
ATOM 2524 C CA . SER A 1 314 ? -23.416 5.225 23.137 1.00 94.81 314 SER A CA 1
ATOM 2525 C C . SER A 1 314 ? -24.006 4.212 24.126 1.00 94.81 314 SER A C 1
ATOM 2527 O O . SER A 1 314 ? -24.695 4.595 25.074 1.00 94.81 314 SER A O 1
ATOM 2529 N N . LEU A 1 315 ? -23.705 2.923 23.945 1.00 95.81 315 LEU A N 1
ATOM 2530 C CA . LEU A 1 315 ? -24.162 1.841 24.816 1.00 95.81 315 LEU A CA 1
ATOM 2531 C C . LEU A 1 315 ? -23.217 1.561 25.995 1.00 95.81 315 LEU A C 1
ATOM 2533 O O . LEU A 1 315 ? -23.564 0.750 26.851 1.00 95.81 315 LEU A O 1
ATOM 2537 N N . ALA A 1 316 ? -22.063 2.232 26.093 1.00 93.75 316 ALA A N 1
ATOM 2538 C CA . ALA A 1 316 ? -21.046 1.952 27.113 1.00 93.75 316 ALA A CA 1
ATOM 2539 C C . ALA A 1 316 ? -21.580 2.033 28.557 1.00 93.75 316 ALA A C 1
ATOM 2541 O O . ALA A 1 316 ? -21.149 1.269 29.419 1.00 93.75 316 ALA A O 1
ATOM 2542 N N . ARG A 1 317 ? -22.576 2.894 28.819 1.00 94.56 317 ARG A N 1
ATOM 2543 C CA . ARG A 1 317 ? -23.244 3.004 30.132 1.00 94.56 317 ARG A CA 1
ATOM 2544 C C . ARG A 1 317 ? -23.883 1.695 30.612 1.00 94.56 317 ARG A C 1
ATOM 2546 O O . ARG A 1 317 ? -23.942 1.448 31.811 1.00 94.56 317 ARG A O 1
ATOM 2553 N N . TYR A 1 318 ? -24.333 0.837 29.694 1.00 95.12 318 TYR A N 1
ATOM 2554 C CA . TYR A 1 318 ? -25.004 -0.412 30.053 1.00 95.12 318 TYR A CA 1
ATOM 2555 C C . TYR A 1 318 ? -24.048 -1.443 30.663 1.00 95.12 318 TYR A C 1
ATOM 2557 O O . TYR A 1 318 ? -24.506 -2.374 31.312 1.00 95.12 318 TYR A O 1
ATOM 2565 N N . GLU A 1 319 ? -22.730 -1.272 30.525 1.00 94.50 319 GLU A N 1
ATOM 2566 C CA . GLU A 1 319 ? -21.744 -2.123 31.200 1.00 94.50 319 GLU A CA 1
ATOM 2567 C C . GLU A 1 319 ? -21.740 -1.902 32.718 1.00 94.50 319 GLU A C 1
ATOM 2569 O O . GLU A 1 319 ? -21.818 -2.862 33.486 1.00 94.50 319 GLU A O 1
ATOM 2574 N N . SER A 1 320 ? -21.715 -0.642 33.167 1.00 93.19 320 SER A N 1
ATOM 2575 C CA . SER A 1 320 ? -21.773 -0.323 34.597 1.00 93.19 320 SER A CA 1
ATOM 2576 C C . SER A 1 320 ? -23.157 -0.599 35.190 1.00 93.19 320 SER A C 1
ATOM 2578 O O . SER A 1 320 ? -23.253 -1.082 36.322 1.00 93.19 320 SER A O 1
ATOM 2580 N N . GLU A 1 321 ? -24.229 -0.357 34.427 1.00 93.69 321 GLU A N 1
ATOM 2581 C CA . GLU A 1 321 ? -25.594 -0.704 34.838 1.00 93.69 321 GLU A CA 1
ATOM 2582 C C . GLU A 1 321 ? -25.786 -2.225 34.955 1.00 93.69 321 GLU A C 1
ATOM 2584 O O . GLU A 1 321 ? -26.390 -2.676 35.927 1.00 93.69 321 GLU A O 1
ATOM 2589 N N . TRP A 1 322 ? -25.221 -3.029 34.045 1.00 95.81 322 TRP A N 1
ATOM 2590 C CA . TRP A 1 322 ? -25.292 -4.495 34.108 1.00 95.81 322 TRP A CA 1
ATOM 2591 C C . TRP A 1 322 ? -24.547 -5.063 35.321 1.00 95.81 322 TRP A C 1
ATOM 2593 O O . TRP A 1 322 ? -25.093 -5.906 36.033 1.00 95.81 322 TRP A O 1
ATOM 2603 N N . LEU A 1 323 ? -23.346 -4.552 35.624 1.00 94.50 323 LEU A N 1
ATOM 2604 C CA . LEU A 1 323 ? -22.612 -4.915 36.846 1.00 94.50 323 LEU A CA 1
ATOM 2605 C C . LEU A 1 323 ? -23.398 -4.539 38.112 1.00 94.50 323 LEU A C 1
ATOM 2607 O O . LEU A 1 323 ? -23.488 -5.330 39.051 1.00 94.50 323 LEU A O 1
ATOM 2611 N N . SER A 1 324 ? -24.009 -3.352 38.123 1.00 93.56 324 SER A N 1
ATOM 2612 C CA . SER A 1 324 ? -24.839 -2.888 39.242 1.00 93.56 324 SER A CA 1
ATOM 2613 C C . SER A 1 324 ? -26.097 -3.742 39.416 1.00 93.56 324 SER A C 1
ATOM 2615 O O . SER A 1 324 ? -26.481 -4.045 40.543 1.00 93.56 324 SER A O 1
ATOM 2617 N N . LEU A 1 325 ? -26.724 -4.163 38.314 1.00 94.62 325 LEU A N 1
ATOM 2618 C CA . LEU A 1 325 ? -27.874 -5.066 38.312 1.00 94.62 325 LEU A CA 1
ATOM 2619 C C . LEU A 1 325 ? -27.501 -6.458 38.834 1.00 94.62 325 LEU A C 1
ATOM 2621 O O . LEU A 1 325 ? -28.242 -7.018 39.641 1.00 94.62 325 LEU A O 1
ATOM 2625 N N . ALA A 1 326 ? -26.366 -7.011 38.397 1.00 93.00 326 ALA A N 1
ATOM 2626 C CA . ALA A 1 326 ? -25.862 -8.291 38.889 1.00 93.00 326 ALA A CA 1
ATOM 2627 C C . ALA A 1 326 ? -25.633 -8.242 40.408 1.00 93.00 326 ALA A C 1
ATOM 2629 O O . ALA A 1 326 ? -26.138 -9.097 41.134 1.00 93.00 326 ALA A O 1
ATOM 2630 N N . HIS A 1 327 ? -24.988 -7.182 40.900 1.00 93.31 327 HIS A N 1
ATOM 2631 C CA . HIS A 1 327 ? -24.787 -6.982 42.334 1.00 93.31 327 HIS A CA 1
ATOM 2632 C C . HIS A 1 327 ? -26.109 -6.803 43.100 1.00 93.31 327 HIS A C 1
ATOM 2634 O O . HIS A 1 327 ? -26.316 -7.428 44.137 1.00 93.31 327 HIS A O 1
ATOM 2640 N N . ALA A 1 328 ? -27.048 -6.010 42.571 1.00 93.00 328 ALA A N 1
ATOM 2641 C CA . ALA A 1 328 ? -28.363 -5.821 43.183 1.00 93.00 328 ALA A CA 1
ATOM 2642 C C . ALA A 1 328 ? -29.165 -7.132 43.270 1.00 93.00 328 ALA A C 1
ATOM 2644 O O . ALA A 1 328 ? -29.884 -7.338 44.246 1.00 93.00 328 ALA A O 1
ATOM 2645 N N . ARG A 1 329 ? -29.033 -8.031 42.284 1.00 93.31 329 ARG A N 1
ATOM 2646 C CA . ARG A 1 329 ? -29.644 -9.372 42.310 1.00 93.31 329 ARG A CA 1
ATOM 2647 C C . ARG A 1 329 ? -29.072 -10.250 43.418 1.00 93.31 329 ARG A C 1
ATOM 2649 O O . ARG A 1 329 ? -29.840 -10.941 44.081 1.00 93.31 329 ARG A O 1
ATOM 2656 N N . GLU A 1 330 ? -27.758 -10.213 43.623 1.00 93.38 330 GLU A N 1
ATOM 2657 C CA . GLU A 1 330 ? -27.088 -10.971 44.686 1.00 93.38 330 GLU A CA 1
ATOM 2658 C C . GLU A 1 330 ? -27.418 -10.434 46.087 1.00 93.38 330 GLU A C 1
ATOM 2660 O O . GLU A 1 330 ? -27.623 -11.212 47.019 1.00 93.38 330 GLU A O 1
ATOM 2665 N N . GLU A 1 331 ? -27.510 -9.112 46.240 1.00 92.94 331 GLU A N 1
ATOM 2666 C CA . GLU A 1 331 ? -27.770 -8.465 47.531 1.00 92.94 331 GLU A CA 1
ATOM 2667 C C . GLU A 1 331 ? -29.256 -8.472 47.927 1.00 92.94 331 GLU A C 1
ATOM 2669 O O . GLU A 1 331 ? -29.571 -8.442 49.119 1.00 92.94 331 GLU A O 1
ATOM 2674 N N . LEU A 1 332 ? -30.189 -8.569 46.970 1.00 92.88 332 LEU A N 1
ATOM 2675 C CA . LEU A 1 332 ? -31.633 -8.487 47.233 1.00 92.88 332 LEU A CA 1
ATOM 2676 C C . LEU A 1 332 ? -32.115 -9.425 48.360 1.00 92.88 332 LEU A C 1
ATOM 2678 O O . LEU A 1 332 ? -32.786 -8.928 49.270 1.00 92.88 332 LEU A O 1
ATOM 2682 N N . PRO A 1 333 ? -31.783 -10.735 48.376 1.00 93.75 333 PRO A N 1
ATOM 2683 C CA . PRO A 1 333 ? -32.253 -11.636 49.429 1.00 93.75 333 PRO A CA 1
ATOM 2684 C C . PRO A 1 333 ? -31.677 -11.276 50.803 1.00 93.75 333 PRO A C 1
ATOM 2686 O O . PRO A 1 333 ? -32.366 -11.384 51.817 1.00 93.75 333 PRO A O 1
ATOM 2689 N N . ARG A 1 334 ? -30.423 -10.802 50.846 1.00 93.12 334 ARG A N 1
ATOM 2690 C CA . ARG A 1 334 ? -29.753 -10.389 52.089 1.00 93.12 334 ARG A CA 1
ATOM 2691 C C . ARG A 1 334 ? -30.419 -9.159 52.690 1.00 93.12 334 ARG A C 1
ATOM 2693 O O . ARG A 1 334 ? -30.702 -9.141 53.885 1.00 93.12 334 ARG A O 1
ATOM 2700 N N . VAL A 1 335 ? -30.708 -8.160 51.860 1.00 93.19 335 VAL A N 1
ATOM 2701 C CA . VAL A 1 335 ? -31.368 -6.918 52.285 1.00 93.19 335 VAL A CA 1
ATOM 2702 C C . VAL A 1 335 ? -32.808 -7.182 52.726 1.00 93.19 335 VAL A C 1
ATOM 2704 O O . VAL A 1 335 ? -33.253 -6.620 53.725 1.00 93.19 335 VAL A O 1
ATOM 2707 N N . GLN A 1 336 ? -33.532 -8.068 52.032 1.00 93.19 336 GLN A N 1
ATOM 2708 C CA . GLN A 1 336 ? -34.881 -8.481 52.434 1.00 93.19 336 GLN A CA 1
ATOM 2709 C C . GLN A 1 336 ? -34.886 -9.143 53.815 1.00 93.19 336 GLN A C 1
ATOM 2711 O O . GLN A 1 336 ? -35.658 -8.729 54.679 1.00 93.19 336 GLN A O 1
ATOM 2716 N N . LEU A 1 337 ? -33.986 -10.103 54.048 1.00 94.25 337 LEU A N 1
ATOM 2717 C CA . LEU A 1 337 ? -33.861 -10.779 55.339 1.00 94.25 337 LEU A CA 1
ATOM 2718 C C . LEU A 1 337 ? -33.448 -9.809 56.458 1.00 94.25 337 LEU A C 1
ATOM 2720 O O . LEU A 1 337 ? -33.988 -9.867 57.564 1.00 94.25 337 LEU A O 1
ATOM 2724 N N . ALA A 1 338 ? -32.514 -8.895 56.179 1.00 92.44 338 ALA A N 1
ATOM 2725 C CA . ALA A 1 338 ? -32.083 -7.877 57.136 1.00 92.44 338 ALA A CA 1
ATOM 2726 C C . ALA A 1 338 ? -33.230 -6.922 57.513 1.00 92.44 338 ALA A C 1
ATOM 2728 O O . ALA A 1 338 ? -33.414 -6.623 58.694 1.00 92.44 338 ALA A O 1
ATOM 2729 N N . LEU A 1 339 ? -34.034 -6.486 56.536 1.00 94.62 339 LEU A N 1
ATOM 2730 C CA . LEU A 1 339 ? -35.209 -5.647 56.774 1.00 94.62 339 LEU A CA 1
ATOM 2731 C C . LEU A 1 339 ? -36.275 -6.380 57.595 1.00 94.62 339 LEU A C 1
ATOM 2733 O O . LEU A 1 339 ? -36.829 -5.802 58.529 1.00 94.62 339 LEU A O 1
ATOM 2737 N N . GLU A 1 340 ? -36.563 -7.638 57.262 1.00 94.75 340 GLU A N 1
ATOM 2738 C CA . GLU A 1 340 ? -37.523 -8.461 58.004 1.00 94.75 340 GLU A CA 1
ATOM 2739 C C . GLU A 1 340 ? -37.078 -8.650 59.459 1.00 94.75 340 GLU A C 1
ATOM 2741 O O . GLU A 1 340 ? -37.854 -8.415 60.385 1.00 94.75 340 GLU A O 1
ATOM 2746 N N . THR A 1 341 ? -35.797 -8.958 59.669 1.00 94.25 341 THR A N 1
ATOM 2747 C CA . THR A 1 341 ? -35.205 -9.083 61.008 1.00 94.25 341 THR A CA 1
ATOM 2748 C C . THR A 1 341 ? -35.326 -7.778 61.798 1.00 94.25 341 THR A C 1
ATOM 2750 O O . THR A 1 341 ? -35.774 -7.793 62.945 1.00 94.25 341 THR A O 1
ATOM 2753 N N . ALA A 1 342 ? -34.994 -6.637 61.185 1.00 93.00 342 ALA A N 1
ATOM 2754 C CA . ALA A 1 342 ? -35.100 -5.327 61.826 1.00 93.00 342 ALA A CA 1
ATOM 2755 C C . ALA A 1 342 ? -36.554 -4.968 62.179 1.00 93.00 342 ALA A C 1
ATOM 2757 O O . ALA A 1 342 ? -36.827 -4.475 63.273 1.00 93.00 342 ALA A O 1
ATOM 2758 N N . ARG A 1 343 ? -37.512 -5.256 61.287 1.00 94.62 343 ARG A N 1
ATOM 2759 C CA . ARG A 1 343 ? -38.949 -5.040 61.538 1.00 94.62 343 ARG A CA 1
ATOM 2760 C C . ARG A 1 343 ? -39.465 -5.903 62.685 1.00 94.62 343 ARG A C 1
ATOM 2762 O O . ARG A 1 343 ? -40.196 -5.394 63.533 1.00 94.62 343 ARG A O 1
ATOM 2769 N N . ASN A 1 344 ? -39.044 -7.164 62.747 1.00 94.56 344 ASN A N 1
ATOM 2770 C CA . ASN A 1 344 ? -39.393 -8.063 63.845 1.00 94.56 344 ASN A CA 1
ATOM 2771 C C . ASN A 1 344 ? -38.847 -7.547 65.186 1.00 94.56 344 ASN A C 1
ATOM 2773 O O . ASN A 1 344 ? -39.586 -7.522 66.167 1.00 94.56 344 ASN A O 1
ATOM 2777 N N . GLN A 1 345 ? -37.611 -7.036 65.218 1.00 93.38 345 GLN A N 1
ATOM 2778 C CA . GLN A 1 345 ? -37.032 -6.406 66.413 1.00 93.38 345 GLN A CA 1
ATOM 2779 C C . GLN A 1 345 ? -37.798 -5.146 66.841 1.00 93.38 345 GLN A C 1
ATOM 2781 O O . GLN A 1 345 ? -38.096 -4.975 68.022 1.00 93.38 345 GLN A O 1
ATOM 2786 N N . VAL A 1 346 ? -38.177 -4.273 65.898 1.00 94.38 346 VAL A N 1
ATOM 2787 C CA . VAL A 1 346 ? -39.006 -3.090 66.199 1.00 94.38 346 VAL A CA 1
ATOM 2788 C C . VAL A 1 346 ? -40.343 -3.498 66.818 1.00 94.38 346 VAL A C 1
ATOM 2790 O O . VAL A 1 346 ? -40.770 -2.886 67.800 1.00 94.38 346 VAL A O 1
ATOM 2793 N N . ALA A 1 347 ? -41.000 -4.522 66.265 1.00 93.88 347 ALA A N 1
ATOM 2794 C CA . ALA A 1 347 ? -42.266 -5.033 66.783 1.00 93.88 347 ALA A CA 1
ATOM 2795 C C . ALA A 1 347 ? -42.107 -5.642 68.186 1.00 93.88 347 ALA A C 1
ATOM 2797 O O . ALA A 1 347 ? -42.914 -5.362 69.074 1.00 93.88 347 ALA A O 1
ATOM 2798 N N . GLU A 1 348 ? -41.042 -6.414 68.413 1.00 94.00 348 GLU A N 1
ATOM 2799 C CA . GLU A 1 348 ? -40.735 -7.009 69.714 1.00 94.00 348 GLU A CA 1
ATOM 2800 C C . GLU A 1 348 ? -40.484 -5.940 70.785 1.00 94.00 348 GLU A C 1
ATOM 2802 O O . GLU A 1 348 ? -41.130 -5.964 71.836 1.00 94.00 348 GLU A O 1
ATOM 2807 N N . TYR A 1 349 ? -39.621 -4.955 70.512 1.00 92.94 349 TYR A N 1
ATOM 2808 C CA . TYR A 1 349 ? -39.356 -3.867 71.455 1.00 92.94 349 TYR A CA 1
ATOM 2809 C C . TYR A 1 349 ? -40.583 -2.981 71.681 1.00 92.94 349 TYR A C 1
ATOM 2811 O O . TYR A 1 349 ? -40.788 -2.507 72.796 1.00 92.94 349 TYR A O 1
ATOM 2819 N N . ALA A 1 350 ? -41.435 -2.777 70.669 1.00 93.75 350 ALA A N 1
ATOM 2820 C CA . ALA A 1 350 ? -42.702 -2.067 70.844 1.00 93.75 350 ALA A CA 1
ATOM 2821 C C . ALA A 1 350 ? -43.650 -2.805 71.800 1.00 93.75 350 ALA A C 1
ATOM 2823 O O . ALA A 1 350 ? -44.263 -2.163 72.654 1.00 93.75 350 ALA A O 1
ATOM 2824 N N . ARG A 1 351 ? -43.736 -4.137 71.693 1.00 94.44 351 ARG A N 1
ATOM 2825 C CA . ARG A 1 351 ? -44.516 -4.968 72.617 1.00 94.44 351 ARG A CA 1
ATOM 2826 C C . ARG A 1 351 ? -43.953 -4.897 74.038 1.00 94.44 351 ARG A C 1
ATOM 2828 O O . ARG A 1 351 ? -44.698 -4.565 74.953 1.00 94.44 351 ARG A O 1
ATOM 2835 N N . LEU A 1 352 ? -42.648 -5.134 74.211 1.00 93.00 352 LEU A N 1
ATOM 2836 C CA . LEU A 1 352 ? -41.982 -5.077 75.522 1.00 93.00 352 LEU A CA 1
ATOM 2837 C C . LEU A 1 352 ? -42.146 -3.704 76.185 1.00 93.00 352 LEU A C 1
ATOM 2839 O O . LEU A 1 352 ? -42.384 -3.615 77.389 1.00 93.00 352 LEU A O 1
ATOM 2843 N N . LEU A 1 353 ? -42.050 -2.630 75.398 1.00 93.38 353 LEU A N 1
ATOM 2844 C CA . LEU A 1 353 ? -42.291 -1.271 75.864 1.00 93.38 353 LEU A CA 1
ATOM 2845 C C . LEU A 1 353 ? -43.728 -1.099 76.373 1.00 93.38 353 LEU A C 1
ATOM 2847 O O . LEU A 1 353 ? -43.904 -0.601 77.481 1.00 93.38 353 LEU A O 1
ATOM 2851 N N . SER A 1 354 ? -44.728 -1.548 75.606 1.00 93.19 354 SER A N 1
ATOM 2852 C CA . SER A 1 354 ? -46.146 -1.476 75.992 1.00 93.19 354 SER A CA 1
ATOM 2853 C C . SER A 1 354 ? -46.428 -2.251 77.281 1.00 93.19 354 SER A C 1
ATOM 2855 O O . SER A 1 354 ? -46.994 -1.691 78.215 1.00 93.19 354 SER A O 1
ATOM 2857 N N . GLU A 1 355 ? -45.964 -3.502 77.371 1.00 92.31 355 GLU A N 1
ATOM 2858 C CA . GLU A 1 355 ? -46.123 -4.352 78.563 1.00 92.31 355 GLU A CA 1
ATOM 2859 C C . GLU A 1 355 ? -45.465 -3.715 79.800 1.00 92.31 355 GLU A C 1
ATOM 2861 O O . GLU A 1 355 ? -46.029 -3.706 80.897 1.00 92.31 355 GLU A O 1
ATOM 2866 N N . THR A 1 356 ? -44.272 -3.132 79.634 1.00 90.75 356 THR A N 1
ATOM 2867 C CA . THR A 1 356 ? -43.545 -2.481 80.735 1.00 90.75 356 THR A CA 1
ATOM 2868 C C . THR A 1 356 ? -44.222 -1.175 81.171 1.00 90.75 356 THR A C 1
ATOM 2870 O O . THR A 1 356 ? -44.269 -0.877 82.367 1.00 90.75 356 THR A O 1
ATOM 2873 N N . GLU A 1 357 ? -44.757 -0.393 80.228 1.00 91.75 357 GLU A N 1
ATOM 2874 C CA . GLU A 1 357 ? -45.518 0.832 80.503 1.00 91.75 357 GLU A CA 1
ATOM 2875 C C . GLU A 1 357 ? -46.837 0.538 81.225 1.00 91.75 357 GLU A C 1
ATOM 2877 O O . GLU A 1 357 ? -47.150 1.211 82.208 1.00 91.75 357 GLU A O 1
ATOM 2882 N N . GLU A 1 358 ? -47.584 -0.480 80.791 1.00 91.38 358 GLU A N 1
ATOM 2883 C CA . GLU A 1 358 ? -48.795 -0.948 81.476 1.00 91.38 358 GLU A CA 1
ATOM 2884 C C . GLU A 1 358 ? -48.477 -1.414 82.894 1.00 91.38 358 GLU A C 1
ATOM 2886 O O . GLU A 1 358 ? -49.107 -0.957 83.848 1.00 91.38 358 GLU A O 1
ATOM 2891 N N . ARG A 1 359 ? -47.423 -2.222 83.063 1.00 90.50 359 ARG A N 1
ATOM 2892 C CA . ARG A 1 359 ? -47.011 -2.685 84.389 1.00 90.50 359 ARG A CA 1
ATOM 2893 C C . ARG A 1 359 ? -46.605 -1.535 85.307 1.00 90.50 359 ARG A C 1
ATOM 2895 O O . ARG A 1 359 ? -46.893 -1.569 86.502 1.00 90.50 359 ARG A O 1
ATOM 2902 N N . LEU A 1 360 ? -45.931 -0.515 84.774 1.00 91.38 360 LEU A N 1
ATOM 2903 C CA . LEU A 1 360 ? -45.604 0.681 85.545 1.00 91.38 360 LEU A CA 1
ATOM 2904 C C . LEU A 1 360 ? -46.878 1.419 85.978 1.00 91.38 360 LEU A C 1
ATOM 2906 O O . LEU A 1 360 ? -46.968 1.766 87.152 1.00 91.38 360 LEU A O 1
ATOM 2910 N N . ARG A 1 361 ? -47.858 1.601 85.078 1.00 89.94 361 ARG A N 1
ATOM 2911 C CA . ARG A 1 361 ? -49.152 2.231 85.402 1.00 89.94 361 ARG A CA 1
ATOM 2912 C C . ARG A 1 361 ? -49.891 1.467 86.500 1.00 89.94 361 ARG A C 1
ATOM 2914 O O . ARG A 1 361 ? -50.291 2.090 87.476 1.00 89.94 361 ARG A O 1
ATOM 2921 N N . GLU A 1 362 ? -50.000 0.143 86.384 1.00 89.94 362 GLU A N 1
ATOM 2922 C CA . GLU A 1 362 ? -50.624 -0.709 87.409 1.00 89.94 362 GLU A CA 1
ATOM 2923 C C . GLU A 1 362 ? -49.970 -0.531 88.782 1.00 89.94 362 GLU A C 1
ATOM 2925 O O . GLU A 1 362 ? -50.661 -0.296 89.771 1.00 89.94 362 GLU A O 1
ATOM 2930 N N . LEU A 1 363 ? -48.633 -0.613 88.856 1.00 87.75 363 LEU A N 1
ATOM 2931 C CA . LEU A 1 363 ? -47.921 -0.418 90.120 1.00 87.75 363 LEU A CA 1
ATOM 2932 C C . LEU A 1 363 ? -48.106 0.999 90.668 1.00 87.75 363 LEU A C 1
ATOM 2934 O O . LEU A 1 363 ? -48.205 1.160 91.880 1.00 87.75 363 LEU A O 1
ATOM 2938 N N . THR A 1 364 ? -48.136 2.023 89.813 1.00 88.88 364 THR A N 1
ATOM 2939 C CA . THR A 1 364 ? -48.391 3.401 90.250 1.00 88.88 364 THR A CA 1
ATOM 2940 C C . THR A 1 364 ? -49.786 3.535 90.861 1.00 88.88 364 THR A C 1
ATOM 2942 O O . THR A 1 364 ? -49.907 4.113 91.939 1.00 88.88 364 THR A O 1
ATOM 2945 N N . THR A 1 365 ? -50.815 2.943 90.246 1.00 88.31 365 THR A N 1
ATOM 2946 C CA . THR A 1 365 ? -52.170 2.904 90.816 1.00 88.31 365 THR A CA 1
ATOM 2947 C C . THR A 1 365 ? -52.189 2.171 92.158 1.00 88.31 365 THR A C 1
ATOM 2949 O O . THR A 1 365 ? -52.657 2.735 93.142 1.00 88.31 365 THR A O 1
ATOM 2952 N N . GLN A 1 366 ? -51.599 0.974 92.244 1.00 87.31 366 GLN A N 1
ATOM 2953 C CA . GLN A 1 366 ? -51.544 0.194 93.490 1.00 87.31 366 GLN A CA 1
ATOM 2954 C C . GLN A 1 366 ? -50.829 0.932 94.630 1.00 87.31 366 GLN A C 1
ATOM 2956 O O . GLN A 1 366 ? -51.268 0.862 95.775 1.00 87.31 366 GLN A O 1
ATOM 2961 N N . VAL A 1 367 ? -49.740 1.650 94.335 1.00 88.88 367 VAL A N 1
ATOM 2962 C CA . VAL A 1 367 ? -49.033 2.465 95.337 1.00 88.88 367 VAL A CA 1
ATOM 2963 C C . VAL A 1 367 ? -49.926 3.605 95.829 1.00 88.88 367 VAL A C 1
ATOM 2965 O O . VAL A 1 367 ? -50.050 3.777 97.036 1.00 88.88 367 VAL A O 1
ATOM 2968 N N . SER A 1 368 ? -50.611 4.318 94.928 1.00 86.38 368 SER A N 1
ATOM 2969 C CA . SER A 1 368 ? -51.536 5.390 95.327 1.00 86.38 368 SER A CA 1
ATOM 2970 C C . SER A 1 368 ? -52.737 4.878 96.136 1.00 86.38 368 SER A C 1
ATOM 2972 O O . SER A 1 368 ? -53.176 5.527 97.083 1.00 86.38 368 SER A O 1
ATOM 2974 N N . GLU A 1 369 ? -53.251 3.686 95.815 1.00 87.75 369 GLU A N 1
ATOM 2975 C CA . GLU A 1 369 ? -54.311 3.038 96.593 1.00 87.75 369 GLU A CA 1
ATOM 2976 C C . GLU A 1 369 ? -53.825 2.618 97.981 1.00 87.75 369 GLU A C 1
ATOM 2978 O O . GLU A 1 369 ? -54.549 2.797 98.958 1.00 87.75 369 GLU A O 1
ATOM 2983 N N . PHE A 1 370 ? -52.604 2.087 98.083 1.00 87.19 370 PHE A N 1
ATOM 2984 C CA . PHE A 1 370 ? -51.993 1.738 99.362 1.00 87.19 370 PHE A CA 1
ATOM 2985 C C . PHE A 1 370 ? -51.775 2.972 100.247 1.00 87.19 370 PHE A C 1
ATOM 2987 O O . PHE A 1 370 ? -52.109 2.92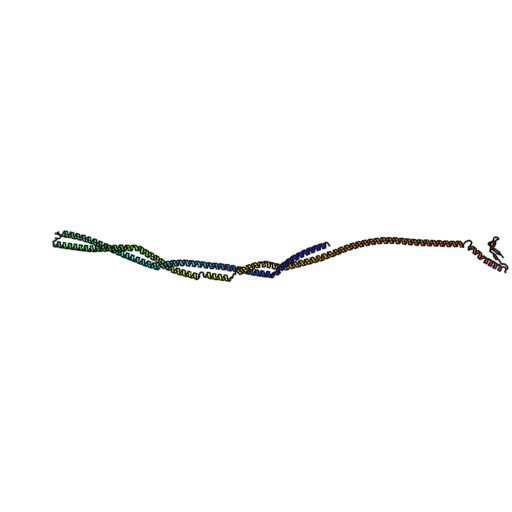7 101.429 1.00 87.19 370 PHE A O 1
ATOM 2994 N N . GLU A 1 371 ? -51.273 4.075 99.681 1.00 87.94 371 GLU A N 1
ATOM 2995 C CA . GLU A 1 371 ? -51.115 5.356 100.385 1.00 87.94 371 GLU A CA 1
ATOM 2996 C C . GLU A 1 371 ? -52.467 5.862 100.918 1.00 87.94 371 GLU A C 1
ATOM 2998 O O . GLU A 1 371 ? -52.583 6.162 102.107 1.00 87.94 371 GLU A O 1
ATOM 3003 N N . ARG A 1 372 ? -53.525 5.834 100.092 1.00 88.44 372 ARG A N 1
ATOM 3004 C CA . ARG A 1 372 ? -54.893 6.182 100.521 1.00 88.44 372 ARG A CA 1
ATOM 3005 C C . ARG A 1 372 ? -55.399 5.282 101.654 1.00 88.44 372 ARG A C 1
ATOM 3007 O O . ARG A 1 372 ? -55.959 5.779 102.627 1.00 88.44 372 ARG A O 1
ATOM 3014 N N . LEU A 1 373 ? -55.209 3.964 101.552 1.00 84.38 373 LEU A N 1
ATOM 3015 C CA . LEU A 1 373 ? -55.624 3.017 102.596 1.00 84.38 373 LEU A CA 1
ATOM 3016 C C . LEU A 1 373 ? -54.846 3.220 103.906 1.00 84.38 373 LEU A C 1
ATOM 3018 O O . LEU A 1 373 ? -55.416 3.054 104.983 1.00 84.38 373 LEU A O 1
ATOM 3022 N N . GLN A 1 374 ? -53.567 3.604 103.838 1.00 87.19 374 GLN A N 1
ATOM 3023 C CA . GLN A 1 374 ? -52.781 3.985 105.016 1.00 87.19 374 GLN A CA 1
ATOM 3024 C C . GLN A 1 374 ? -53.344 5.241 105.697 1.00 87.19 374 GLN A C 1
ATOM 3026 O O . GLN A 1 374 ? -53.466 5.275 106.925 1.00 87.19 374 GLN A O 1
ATOM 3031 N N . GLU A 1 375 ? -53.717 6.263 104.926 1.00 85.94 375 GLU A N 1
ATOM 3032 C CA . GLU A 1 375 ? -54.367 7.468 105.457 1.00 85.94 375 GLU A CA 1
ATOM 3033 C C . GLU A 1 375 ? -55.725 7.143 106.102 1.00 85.94 375 GLU A C 1
ATOM 3035 O O . GLU A 1 375 ? -55.998 7.577 107.221 1.00 85.94 375 GLU A O 1
ATOM 3040 N N . GLU A 1 376 ? -56.547 6.308 105.461 1.00 86.44 376 GLU A N 1
ATOM 3041 C CA . GLU A 1 376 ? -57.834 5.857 106.011 1.00 86.44 376 GLU A CA 1
ATOM 3042 C C . GLU A 1 376 ? -57.667 5.037 107.297 1.00 86.44 376 GLU A C 1
ATOM 3044 O O . GLU A 1 376 ? -58.391 5.255 108.269 1.00 86.44 376 GLU A O 1
ATOM 3049 N N . MET A 1 377 ? -56.686 4.132 107.341 1.00 84.56 377 MET A N 1
ATOM 3050 C CA . MET A 1 377 ? -56.380 3.334 108.529 1.00 84.56 377 MET A CA 1
ATOM 3051 C C . MET A 1 377 ? -55.915 4.214 109.693 1.00 84.56 377 MET A C 1
ATOM 3053 O O . MET A 1 377 ? -56.427 4.076 110.802 1.00 84.56 377 MET A O 1
ATOM 3057 N N . THR A 1 378 ? -55.007 5.163 109.450 1.00 87.75 378 THR A N 1
ATOM 3058 C CA . THR A 1 378 ? -54.552 6.091 110.501 1.00 87.75 378 THR A CA 1
ATOM 3059 C C . THR A 1 378 ? -55.669 7.017 110.989 1.00 87.75 378 THR A C 1
ATOM 3061 O O . THR A 1 378 ? -55.732 7.322 112.183 1.00 87.75 378 THR A O 1
ATOM 3064 N N . ALA A 1 379 ? -56.588 7.439 110.114 1.00 86.19 379 ALA A N 1
ATOM 3065 C CA . ALA A 1 379 ? -57.782 8.184 110.512 1.00 86.19 379 ALA A CA 1
ATOM 3066 C C . ALA A 1 379 ? -58.736 7.329 111.368 1.00 86.19 379 ALA A C 1
ATOM 3068 O O . ALA A 1 379 ? -59.175 7.777 112.428 1.00 86.19 379 ALA A O 1
ATOM 3069 N N . ALA A 1 380 ? -59.003 6.085 110.961 1.00 83.75 380 ALA A N 1
ATOM 3070 C CA . ALA A 1 380 ? -59.851 5.153 111.705 1.00 83.75 380 ALA A CA 1
ATOM 3071 C C . ALA A 1 380 ? -59.263 4.782 113.080 1.00 83.75 380 ALA A C 1
ATOM 3073 O O . ALA A 1 380 ? -59.998 4.681 114.062 1.00 83.75 380 ALA A O 1
ATOM 3074 N N . GLU A 1 381 ? -57.941 4.622 113.188 1.00 87.19 381 GLU A N 1
ATOM 3075 C CA . GLU A 1 381 ? -57.254 4.388 114.465 1.00 87.19 381 GLU A CA 1
ATOM 3076 C C . GLU A 1 381 ? -57.392 5.575 115.428 1.00 87.19 381 GLU A C 1
ATOM 3078 O O . GLU A 1 381 ? -57.627 5.369 116.623 1.00 87.19 381 GLU A O 1
ATOM 3083 N N . ARG A 1 382 ? -57.296 6.815 114.923 1.00 86.19 382 ARG A N 1
ATOM 3084 C CA . ARG A 1 382 ? -57.534 8.030 115.724 1.00 86.19 382 ARG A CA 1
ATOM 3085 C C . ARG A 1 382 ? -58.975 8.097 116.224 1.00 86.19 382 ARG A C 1
ATOM 3087 O O . ARG A 1 382 ? -59.189 8.361 117.406 1.00 86.19 382 ARG A O 1
ATOM 3094 N N . GLU A 1 383 ? -59.944 7.801 115.360 1.00 87.00 383 GLU A N 1
ATOM 3095 C CA . GLU A 1 383 ? -61.364 7.778 115.730 1.00 87.00 383 GLU A CA 1
ATOM 3096 C C . GLU A 1 383 ? -61.654 6.704 116.791 1.00 87.00 383 GLU A C 1
ATOM 3098 O O . GLU A 1 383 ? -62.339 6.953 117.783 1.00 87.00 383 GLU A O 1
ATOM 3103 N N . LEU A 1 384 ? -61.053 5.517 116.652 1.00 86.00 384 LEU A N 1
ATOM 3104 C CA . LEU A 1 384 ? -61.168 4.447 117.641 1.00 86.00 384 LEU A CA 1
ATOM 3105 C C . LEU A 1 384 ? -60.572 4.846 119.001 1.00 86.00 384 LEU A C 1
ATOM 3107 O O . LEU A 1 384 ? -61.148 4.520 120.041 1.00 86.00 384 LEU A O 1
ATOM 3111 N N . GLN A 1 385 ? -59.423 5.530 119.020 1.00 85.75 385 GLN A N 1
ATOM 3112 C CA . GLN A 1 385 ? -58.829 6.041 120.260 1.00 85.75 385 GLN A CA 1
ATOM 3113 C C . GLN A 1 385 ? -59.726 7.088 120.929 1.00 85.75 385 GLN A C 1
ATOM 3115 O O . GLN A 1 385 ? -59.936 7.012 122.141 1.00 85.75 385 GLN A O 1
ATOM 3120 N N . HIS A 1 386 ? -60.301 8.006 120.150 1.00 87.00 386 HIS A N 1
ATOM 3121 C CA . HIS A 1 386 ? -61.250 9.000 120.646 1.00 87.00 386 HIS A CA 1
ATOM 3122 C C . HIS A 1 386 ? -62.488 8.336 121.274 1.00 87.00 386 HIS A C 1
ATOM 3124 O O . HIS A 1 386 ? -62.805 8.589 122.436 1.00 87.00 386 HIS A O 1
ATOM 3130 N N . LEU A 1 387 ? -63.133 7.403 120.565 1.00 84.69 387 LEU A N 1
ATOM 3131 C CA . LEU A 1 387 ? -64.302 6.675 121.075 1.00 84.69 387 LEU A CA 1
ATOM 3132 C C . LEU A 1 387 ? -63.998 5.866 122.344 1.00 84.69 387 LEU A C 1
ATOM 3134 O O . LEU A 1 387 ? -64.833 5.794 123.246 1.00 84.69 387 LEU A O 1
ATOM 3138 N N . ARG A 1 388 ? -62.799 5.276 122.453 1.00 87.19 388 ARG A N 1
ATOM 3139 C CA . ARG A 1 388 ? -62.360 4.581 123.676 1.00 87.19 388 ARG A CA 1
ATOM 3140 C C . ARG A 1 388 ? -62.230 5.529 124.865 1.00 87.19 388 ARG A C 1
ATOM 3142 O O . ARG A 1 388 ? -62.617 5.138 125.964 1.00 87.19 388 ARG A O 1
ATOM 3149 N N . HIS A 1 389 ? -61.711 6.738 124.653 1.00 83.62 389 HIS A N 1
ATOM 3150 C CA . HIS A 1 389 ? -61.615 7.752 125.702 1.00 83.62 389 HIS A CA 1
ATOM 3151 C C . HIS A 1 389 ? -63.006 8.155 126.203 1.00 83.62 389 HIS A C 1
ATOM 3153 O O . HIS A 1 389 ? -63.275 8.077 127.400 1.00 83.62 389 HIS A O 1
ATOM 3159 N N . VAL A 1 390 ? -63.920 8.468 125.277 1.00 86.56 390 VAL A N 1
ATOM 3160 C CA . VAL A 1 390 ? -65.315 8.812 125.602 1.00 86.56 390 VAL A CA 1
ATOM 3161 C C . VAL A 1 390 ? -65.988 7.682 126.386 1.00 86.56 390 VAL A C 1
ATOM 3163 O O . VAL A 1 390 ? -66.579 7.923 127.434 1.00 86.56 390 VAL A O 1
ATOM 3166 N N . TYR A 1 391 ? -65.845 6.429 125.937 1.00 84.94 391 TYR A N 1
ATOM 3167 C CA . TYR A 1 391 ? -66.402 5.270 126.640 1.00 84.94 391 TYR A CA 1
ATOM 3168 C C . TYR A 1 391 ? -65.881 5.139 128.082 1.00 84.94 391 TYR A C 1
ATOM 3170 O O . TYR A 1 391 ? -66.659 4.848 128.993 1.00 84.94 391 TYR A O 1
ATOM 3178 N N . GLN A 1 392 ? -64.579 5.349 128.306 1.00 83.69 392 GLN A N 1
ATOM 3179 C CA . GLN A 1 392 ? -63.984 5.285 129.645 1.00 83.69 392 GLN A CA 1
ATOM 3180 C C . GLN A 1 392 ? -64.555 6.361 130.578 1.00 83.69 392 GLN A C 1
ATOM 3182 O O . GLN A 1 392 ? -64.919 6.036 131.710 1.00 83.69 392 GLN A O 1
ATOM 3187 N N . GLU A 1 393 ? -64.693 7.603 130.105 1.00 84.88 393 GLU A N 1
ATOM 3188 C CA . GLU A 1 393 ? -65.288 8.703 130.878 1.00 84.88 393 GLU A CA 1
ATOM 3189 C C . GLU A 1 393 ? -66.751 8.417 131.236 1.00 84.88 393 GLU A C 1
ATOM 3191 O O . GLU A 1 393 ? -67.120 8.445 132.412 1.00 84.88 393 GLU A O 1
ATOM 3196 N N . THR A 1 394 ? -67.575 8.032 130.256 1.00 80.88 394 THR A N 1
ATOM 3197 C CA . THR A 1 394 ? -69.000 7.746 130.500 1.00 80.88 394 THR A CA 1
ATOM 3198 C C . THR A 1 394 ? -69.192 6.541 131.430 1.00 80.88 394 THR A C 1
ATOM 3200 O O . THR A 1 394 ? -70.121 6.503 132.239 1.00 80.88 394 THR A O 1
ATOM 3203 N N . SER A 1 395 ? -68.306 5.541 131.364 1.00 80.62 395 SER A N 1
ATOM 3204 C CA . SER A 1 395 ? -68.364 4.374 132.251 1.00 80.62 395 SER A CA 1
ATOM 3205 C C . SER A 1 395 ? -67.977 4.709 133.698 1.00 80.62 395 SER A C 1
ATOM 3207 O O . SER A 1 395 ? -68.527 4.099 134.620 1.00 80.62 395 SER A O 1
ATOM 3209 N N . LEU A 1 396 ? -67.059 5.658 133.913 1.00 82.94 396 LEU A N 1
ATOM 3210 C CA . LEU A 1 396 ? -66.715 6.175 135.243 1.00 82.94 396 LEU A CA 1
ATOM 3211 C C . LEU A 1 396 ? -67.886 6.951 135.855 1.00 82.94 396 LEU A C 1
ATOM 3213 O O . LEU A 1 396 ? -68.246 6.704 137.008 1.00 82.94 396 LEU A O 1
ATOM 3217 N N . GLU A 1 397 ? -68.527 7.822 135.073 1.00 80.69 397 GLU A N 1
ATOM 3218 C CA . GLU A 1 397 ? -69.726 8.556 135.499 1.00 80.69 397 GLU A CA 1
ATOM 3219 C C . GLU A 1 397 ? -70.873 7.605 135.864 1.00 80.69 397 GLU A C 1
ATOM 3221 O O . GLU A 1 397 ? -71.487 7.740 136.926 1.00 80.69 397 GLU A O 1
ATOM 3226 N N . LEU A 1 398 ? -71.117 6.578 135.041 1.00 83.75 398 LEU A N 1
ATOM 3227 C CA . LEU A 1 398 ? -72.121 5.553 135.328 1.00 83.75 398 LEU A CA 1
ATOM 3228 C C . LEU A 1 398 ? -71.816 4.798 136.635 1.00 83.75 398 LEU A C 1
ATOM 3230 O O . LEU A 1 398 ? -72.732 4.498 137.407 1.00 83.75 398 LEU A O 1
ATOM 3234 N N . GLY A 1 399 ? -70.538 4.504 136.898 1.00 77.88 399 GLY A N 1
ATOM 3235 C CA . GLY A 1 399 ? -70.086 3.901 138.153 1.00 77.88 399 GLY A CA 1
ATOM 3236 C C . GLY A 1 399 ? -70.379 4.785 139.369 1.00 77.88 399 GLY A C 1
ATOM 3237 O O . GLY A 1 399 ? -70.935 4.301 140.357 1.00 77.88 399 GLY A O 1
ATOM 3238 N N . ALA A 1 400 ? -70.088 6.086 139.273 1.00 81.00 400 ALA A N 1
ATOM 3239 C CA . ALA A 1 400 ? -70.341 7.053 140.342 1.00 81.00 400 ALA A CA 1
ATOM 3240 C C . ALA A 1 400 ? -71.840 7.191 140.668 1.00 81.00 400 ALA A C 1
ATOM 3242 O O . ALA A 1 400 ? -72.229 7.167 141.838 1.00 81.00 400 ALA A O 1
ATOM 3243 N N . VAL A 1 401 ? -72.698 7.263 139.643 1.00 79.44 401 VAL A N 1
ATOM 3244 C CA . VAL A 1 401 ? -74.158 7.358 139.822 1.00 79.44 401 VAL A CA 1
ATOM 3245 C C . VAL A 1 401 ? -74.731 6.081 140.451 1.00 79.44 401 VAL A C 1
ATOM 3247 O O . VAL A 1 401 ? -75.569 6.160 141.351 1.00 79.44 401 VAL A O 1
ATOM 3250 N N . ARG A 1 402 ? -74.254 4.891 140.055 1.00 77.94 402 ARG A N 1
ATOM 3251 C CA . ARG A 1 402 ? -74.682 3.620 140.674 1.00 77.94 402 ARG A CA 1
ATOM 3252 C C . ARG A 1 402 ? -74.352 3.553 142.165 1.00 77.94 402 ARG A C 1
ATOM 3254 O O . ARG A 1 402 ? -75.196 3.127 142.951 1.00 77.94 402 ARG A O 1
ATOM 3261 N N . GLN A 1 403 ? -73.171 4.025 142.562 1.00 77.81 403 GLN A N 1
ATOM 3262 C CA . GLN A 1 403 ? -72.749 4.030 143.964 1.00 77.81 403 GLN A CA 1
ATOM 3263 C C . GLN A 1 403 ? -73.613 4.968 144.830 1.00 77.81 403 GLN A C 1
ATOM 3265 O O . GLN A 1 403 ? -73.929 4.646 145.977 1.00 77.81 403 GLN A O 1
ATOM 3270 N N . GLN A 1 404 ? -74.061 6.100 144.274 1.00 76.56 404 GLN A N 1
ATOM 3271 C CA . GLN A 1 404 ? -75.001 7.001 144.950 1.00 76.56 404 GLN A CA 1
ATOM 3272 C C . GLN A 1 404 ? -76.381 6.355 145.154 1.00 76.56 404 GLN A C 1
ATOM 3274 O O . GLN A 1 404 ? -76.963 6.487 146.232 1.00 76.56 404 GLN A O 1
ATOM 3279 N N . ILE A 1 405 ? -76.884 5.610 144.162 1.00 80.12 405 ILE A N 1
ATOM 3280 C CA . ILE A 1 405 ? -78.165 4.888 144.257 1.00 80.12 405 ILE A CA 1
ATOM 3281 C C . ILE A 1 405 ? -78.115 3.816 145.357 1.00 80.12 405 ILE A C 1
ATOM 3283 O O . ILE A 1 405 ? -79.044 3.716 146.162 1.00 80.12 405 ILE A O 1
ATOM 3287 N N . GLU A 1 406 ? -77.025 3.049 145.449 1.00 79.00 406 GLU A N 1
ATOM 3288 C CA . GLU A 1 406 ? -76.850 2.057 146.521 1.00 79.00 406 GLU A CA 1
ATOM 3289 C C . GLU A 1 406 ? -76.810 2.699 147.915 1.00 79.00 406 GLU A C 1
ATOM 3291 O O . GLU A 1 406 ? -77.379 2.155 148.866 1.00 79.00 406 GLU A O 1
ATOM 3296 N N . HIS A 1 407 ? -76.195 3.880 148.042 1.00 79.62 407 HIS A N 1
ATOM 3297 C CA . HIS A 1 407 ? -76.135 4.609 149.308 1.00 79.62 407 HIS A CA 1
ATOM 3298 C C . HIS A 1 407 ? -77.525 5.061 149.787 1.00 79.62 407 HIS A C 1
ATOM 3300 O O . HIS A 1 407 ? -77.856 4.909 150.966 1.00 79.62 407 HIS A O 1
ATOM 3306 N N . VAL A 1 408 ? -78.369 5.552 148.872 1.00 79.25 408 VAL A N 1
ATOM 3307 C CA . VAL A 1 408 ? -79.762 5.925 149.175 1.00 79.25 408 VAL A CA 1
ATOM 3308 C C . VAL A 1 408 ? -80.572 4.698 149.605 1.00 79.25 408 VAL A C 1
ATOM 3310 O O . VAL A 1 408 ? -81.240 4.737 150.639 1.00 79.25 408 VAL A O 1
ATOM 3313 N N . ALA A 1 409 ? -80.443 3.576 148.889 1.00 79.69 409 ALA A N 1
ATOM 3314 C CA . ALA A 1 409 ? -81.140 2.334 149.229 1.00 79.69 409 ALA A CA 1
ATOM 3315 C C . ALA A 1 409 ? -80.731 1.770 150.607 1.00 79.69 409 ALA A C 1
ATOM 3317 O O . ALA A 1 409 ? -81.555 1.193 151.321 1.00 79.69 409 ALA A O 1
ATOM 3318 N N . PHE A 1 410 ? -79.467 1.933 151.013 1.00 78.81 410 PHE A N 1
ATOM 3319 C CA . PHE A 1 410 ? -79.003 1.555 152.352 1.00 78.81 410 PHE A CA 1
ATOM 3320 C C . PHE A 1 410 ? -79.604 2.451 153.450 1.00 78.81 410 PHE A C 1
ATOM 3322 O O . PHE A 1 410 ? -80.050 1.947 154.487 1.00 78.81 410 PHE A O 1
ATOM 3329 N N . ALA A 1 411 ? -79.667 3.766 153.218 1.00 76.56 411 ALA A N 1
ATOM 3330 C CA . ALA A 1 411 ? -80.246 4.725 154.159 1.00 76.56 411 ALA A CA 1
ATOM 3331 C C . ALA A 1 411 ? -81.757 4.503 154.385 1.00 76.56 411 ALA A C 1
ATOM 3333 O O . ALA A 1 411 ? -82.239 4.636 155.514 1.00 76.56 411 ALA A O 1
ATOM 3334 N N . GLU A 1 412 ? -82.504 4.100 153.351 1.00 77.94 412 GLU A N 1
ATOM 3335 C CA . GLU A 1 412 ? -83.929 3.760 153.479 1.00 77.94 412 GLU A CA 1
ATOM 3336 C C . GLU A 1 412 ? -84.171 2.557 154.402 1.00 77.94 412 GLU A C 1
ATOM 3338 O O . GLU A 1 412 ? -85.050 2.614 155.265 1.00 77.94 412 GLU A O 1
ATOM 3343 N N . ARG A 1 413 ? -83.346 1.503 154.311 1.00 80.06 413 ARG A N 1
ATOM 3344 C CA . ARG A 1 413 ? -83.462 0.329 155.201 1.00 80.06 413 ARG A CA 1
ATOM 3345 C C . ARG A 1 413 ? -83.225 0.689 156.671 1.00 80.06 413 ARG A C 1
ATOM 3347 O O . ARG A 1 413 ? -83.958 0.228 157.543 1.00 80.06 413 ARG A O 1
ATOM 3354 N N . GLN A 1 414 ? -82.238 1.543 156.951 1.00 78.31 414 GLN A N 1
ATOM 3355 C CA . GLN A 1 414 ? -81.929 2.029 158.307 1.00 78.31 414 GLN A CA 1
ATOM 3356 C C . GLN A 1 414 ? -83.103 2.800 158.933 1.00 78.31 414 GLN A C 1
ATOM 3358 O O . GLN A 1 414 ? -83.398 2.646 160.123 1.00 78.31 414 GLN A O 1
ATOM 3363 N N . ARG A 1 415 ? -83.798 3.619 158.131 1.00 77.88 415 ARG A N 1
ATOM 3364 C CA . ARG A 1 415 ? -84.990 4.365 158.563 1.00 77.88 415 ARG A CA 1
ATOM 3365 C C . ARG A 1 415 ? -86.107 3.420 159.009 1.00 77.88 415 ARG A C 1
ATOM 3367 O O . ARG A 1 415 ? -86.701 3.640 160.068 1.00 77.88 415 ARG A O 1
ATOM 3374 N N . ASP A 1 416 ? -86.393 2.391 158.218 1.00 78.06 416 ASP A N 1
ATOM 3375 C CA . ASP A 1 416 ? -87.502 1.471 158.488 1.00 78.06 416 ASP A CA 1
ATOM 3376 C C . ASP A 1 416 ? -87.240 0.609 159.731 1.00 78.06 416 ASP A C 1
ATOM 3378 O O . ASP A 1 416 ? -88.130 0.430 160.568 1.00 78.06 416 ASP A O 1
ATOM 3382 N N . GLU A 1 417 ? -85.992 0.180 159.938 1.00 81.31 417 GLU A N 1
ATOM 3383 C CA . GLU A 1 417 ? -85.594 -0.567 161.134 1.00 81.31 417 GLU A CA 1
ATOM 3384 C C . GLU A 1 417 ? -85.749 0.269 162.422 1.00 81.31 417 GLU A C 1
ATOM 3386 O O . GLU A 1 417 ? -86.287 -0.201 163.431 1.00 81.31 417 GLU A O 1
ATOM 3391 N N . LYS A 1 418 ? -85.337 1.545 162.390 1.00 76.88 418 LYS A N 1
ATOM 3392 C CA . LYS A 1 418 ? -85.492 2.484 163.517 1.00 76.88 418 LYS A CA 1
ATOM 3393 C C . LYS A 1 418 ? -86.964 2.768 163.835 1.00 76.88 418 LYS A C 1
ATOM 3395 O O . LYS A 1 418 ? -87.314 2.861 165.013 1.00 76.88 418 LYS A O 1
ATOM 3400 N N . ARG A 1 419 ? -87.823 2.872 162.814 1.00 80.75 419 ARG A N 1
ATOM 3401 C CA . ARG A 1 419 ? -89.271 3.099 162.972 1.00 80.75 419 ARG A CA 1
ATOM 3402 C C . ARG A 1 419 ? -89.957 1.929 163.678 1.00 80.75 419 ARG A C 1
ATOM 3404 O O . ARG A 1 419 ? -90.676 2.146 164.649 1.00 80.75 419 ARG A O 1
ATOM 3411 N N . SER A 1 420 ? -89.660 0.700 163.258 1.00 75.56 420 SER A N 1
ATOM 3412 C CA . SER A 1 420 ? -90.222 -0.514 163.868 1.00 75.56 420 SER A CA 1
ATOM 3413 C C . SER A 1 420 ? -89.868 -0.646 165.360 1.00 75.56 420 SER A C 1
ATOM 3415 O O . SER A 1 420 ? -90.718 -0.981 166.188 1.00 75.56 420 SER A O 1
ATOM 3417 N N . ARG A 1 421 ? -88.630 -0.294 165.748 1.00 78.12 421 ARG A N 1
ATOM 3418 C CA . ARG A 1 421 ? -88.216 -0.289 167.166 1.00 78.12 421 ARG A CA 1
ATOM 3419 C C . ARG A 1 421 ? -88.998 0.721 168.013 1.00 78.12 421 ARG A C 1
ATOM 3421 O O . ARG A 1 421 ? -89.305 0.423 169.166 1.00 78.12 421 ARG A O 1
ATOM 3428 N N . LEU A 1 422 ? -89.331 1.886 167.454 1.00 78.38 422 LEU A N 1
ATOM 3429 C CA . LEU A 1 422 ? -90.091 2.927 168.152 1.00 78.38 422 LEU A CA 1
ATOM 3430 C C . LEU A 1 422 ? -91.524 2.468 168.468 1.00 78.38 422 LEU A C 1
ATOM 3432 O O . LEU A 1 422 ? -91.982 2.618 169.599 1.00 78.38 422 LEU A O 1
ATOM 3436 N N . GLU A 1 423 ? -92.207 1.867 167.492 1.00 79.62 423 GLU A N 1
ATOM 3437 C CA . GLU A 1 423 ? -93.585 1.381 167.654 1.00 79.62 423 GLU A CA 1
ATOM 3438 C C . GLU A 1 423 ? -93.696 0.279 168.714 1.00 79.62 423 GLU A C 1
ATOM 3440 O O . GLU A 1 423 ? -94.665 0.227 169.475 1.00 79.62 423 GLU A O 1
ATOM 3445 N N . ARG A 1 424 ? -92.695 -0.605 168.793 1.00 78.69 424 ARG A N 1
ATOM 3446 C CA . ARG A 1 424 ? -92.678 -1.715 169.754 1.00 78.69 424 ARG A CA 1
ATOM 3447 C C . ARG A 1 424 ? -92.549 -1.218 171.198 1.00 78.69 424 ARG A C 1
ATOM 3449 O O . ARG A 1 424 ? -93.299 -1.662 172.063 1.00 78.69 424 ARG A O 1
ATOM 3456 N N . ALA A 1 425 ? -91.674 -0.239 171.428 1.00 76.56 425 ALA A N 1
ATOM 3457 C CA . ALA A 1 425 ? -91.489 0.383 172.739 1.00 76.56 425 ALA A CA 1
ATOM 3458 C C . ALA A 1 425 ? -92.733 1.163 173.213 1.00 76.56 425 ALA A C 1
ATOM 3460 O O . ALA A 1 425 ? -93.009 1.231 174.411 1.00 76.56 425 ALA A O 1
ATOM 3461 N N . GLN A 1 426 ? -93.508 1.744 172.289 1.00 76.75 426 GLN A N 1
ATOM 3462 C CA . GLN A 1 426 ? -94.750 2.445 172.630 1.00 76.75 426 GLN A CA 1
ATOM 3463 C C . GLN A 1 426 ? -95.845 1.491 173.126 1.00 76.75 426 GLN A C 1
ATOM 3465 O O . GLN A 1 426 ? -96.473 1.790 174.141 1.00 76.75 426 GLN A O 1
ATOM 3470 N N . ARG A 1 427 ? -96.019 0.328 172.478 1.00 77.88 427 ARG A N 1
ATOM 3471 C CA . ARG A 1 427 ? -97.022 -0.679 172.883 1.00 77.88 427 ARG A CA 1
ATOM 3472 C C . ARG A 1 427 ? -96.756 -1.250 174.272 1.00 77.88 427 ARG A C 1
ATOM 3474 O O . ARG A 1 427 ? -97.681 -1.379 175.067 1.00 77.88 427 ARG A O 1
ATOM 3481 N N . GLU A 1 428 ? -95.499 -1.553 174.595 1.00 77.25 428 GLU A N 1
ATOM 3482 C CA . GLU A 1 428 ? -95.142 -2.038 175.937 1.00 77.25 428 GLU A CA 1
ATOM 3483 C C . GLU A 1 428 ? -95.520 -1.024 177.024 1.00 77.25 428 GLU A C 1
ATOM 3485 O O . GLU A 1 428 ? -96.023 -1.396 178.084 1.00 77.25 428 GLU A O 1
ATOM 3490 N N . ARG A 1 429 ? -95.358 0.275 176.746 1.00 77.88 429 ARG A N 1
ATOM 3491 C CA . ARG A 1 429 ? -95.683 1.340 177.700 1.00 77.88 429 ARG A CA 1
ATOM 3492 C C . ARG A 1 429 ? -97.181 1.441 178.017 1.00 77.88 429 ARG A C 1
ATOM 3494 O O . ARG A 1 429 ? -97.525 1.841 179.127 1.00 77.88 429 ARG A O 1
ATOM 3501 N N . GLU A 1 430 ? -98.061 1.119 177.070 1.00 73.81 430 GLU A N 1
ATOM 3502 C CA . GLU A 1 430 ? -99.519 1.119 177.279 1.00 73.81 430 GLU A CA 1
ATOM 3503 C C . GLU A 1 430 ? -99.976 -0.054 178.149 1.00 73.81 430 GLU A C 1
ATOM 3505 O O . GLU A 1 430 ? -100.695 0.163 179.124 1.00 73.81 430 GLU A O 1
ATOM 3510 N N . ILE A 1 431 ? -99.464 -1.260 177.887 1.00 76.88 431 ILE A N 1
ATOM 3511 C CA . ILE A 1 431 ? -99.796 -2.476 178.651 1.00 76.88 431 ILE A CA 1
ATOM 3512 C C . ILE A 1 431 ? -99.443 -2.312 180.137 1.00 76.88 431 ILE A C 1
ATOM 3514 O O . ILE A 1 431 ? -100.247 -2.620 181.020 1.00 76.88 431 ILE A O 1
ATOM 3518 N N . TYR A 1 432 ? -98.258 -1.768 180.441 1.00 77.19 432 TYR A N 1
ATOM 3519 C CA . TYR A 1 432 ? -97.854 -1.527 181.831 1.00 77.19 432 TYR A CA 1
ATOM 3520 C C . TYR A 1 432 ? -98.724 -0.481 182.545 1.00 77.19 432 TYR A C 1
ATOM 3522 O O . TYR A 1 432 ? -98.846 -0.518 183.771 1.00 77.19 432 TYR A O 1
ATOM 3530 N N . ARG A 1 433 ? -99.355 0.439 181.805 1.00 72.94 433 ARG A N 1
ATOM 3531 C CA . ARG A 1 433 ? -100.260 1.449 182.370 1.00 72.94 433 ARG A CA 1
ATOM 3532 C C . ARG A 1 433 ? -101.597 0.850 182.804 1.00 72.94 433 ARG A C 1
ATOM 3534 O O . ARG A 1 433 ? -102.091 1.219 183.866 1.00 72.94 433 ARG A O 1
ATOM 3541 N N . GLU A 1 434 ? -102.159 -0.068 182.021 1.00 69.88 434 GLU A N 1
ATOM 3542 C CA . GLU A 1 434 ? -103.429 -0.738 182.344 1.00 69.88 434 GLU A CA 1
ATOM 3543 C C . GLU A 1 434 ? -103.297 -1.684 183.544 1.00 69.88 434 GLU A C 1
ATOM 3545 O O . GLU A 1 434 ? -104.138 -1.667 184.447 1.00 69.88 434 GLU A O 1
ATOM 3550 N N . LEU A 1 435 ? -102.198 -2.441 183.620 1.00 72.75 435 LEU A N 1
ATOM 3551 C CA . LEU A 1 435 ? -101.921 -3.336 184.749 1.00 72.75 435 LEU A CA 1
ATOM 3552 C C . LEU A 1 435 ? -101.840 -2.586 186.088 1.00 72.75 435 LEU A C 1
ATOM 3554 O O . LEU A 1 435 ? -102.349 -3.069 187.097 1.00 72.75 435 LEU A O 1
ATOM 3558 N N . ALA A 1 436 ? -101.266 -1.380 186.113 1.00 69.62 436 ALA A N 1
ATOM 3559 C CA . ALA A 1 436 ? -101.165 -0.583 187.337 1.00 69.62 436 ALA A CA 1
ATOM 3560 C C . ALA A 1 436 ? -102.532 -0.123 187.886 1.00 69.62 436 ALA A C 1
ATOM 3562 O O . ALA A 1 436 ? -102.674 0.073 189.093 1.00 69.62 436 ALA A O 1
ATOM 3563 N N . ALA A 1 437 ? -103.544 0.038 187.027 1.00 68.81 437 ALA A N 1
ATOM 3564 C CA . ALA A 1 437 ? -104.881 0.469 187.435 1.00 68.81 437 ALA A CA 1
ATOM 3565 C C . ALA A 1 437 ? -105.727 -0.682 188.014 1.00 68.81 437 ALA A C 1
ATOM 3567 O O . ALA A 1 437 ? -106.439 -0.483 189.000 1.00 68.81 437 ALA A O 1
ATOM 3568 N N . ALA A 1 438 ? -105.622 -1.891 187.451 1.00 62.59 438 ALA A N 1
ATOM 3569 C CA . ALA A 1 438 ? -106.430 -3.051 187.847 1.00 62.59 438 ALA A CA 1
ATOM 3570 C C . ALA A 1 438 ? -106.129 -3.579 189.270 1.00 62.59 438 ALA A C 1
ATOM 3572 O O . ALA A 1 438 ? -107.023 -4.105 189.935 1.00 62.59 438 ALA A O 1
ATOM 3573 N N . PHE A 1 439 ? -104.900 -3.392 189.769 1.00 64.06 439 PHE A N 1
ATOM 3574 C CA . PHE A 1 439 ? -104.450 -3.848 191.098 1.00 64.06 439 PHE A CA 1
ATOM 3575 C C . PHE A 1 439 ? -104.492 -2.754 192.194 1.00 64.06 439 PHE A C 1
ATOM 3577 O O . PHE A 1 439 ? -103.894 -2.911 193.258 1.00 64.06 439 PHE A O 1
ATOM 3584 N N . GLY A 1 440 ? -105.177 -1.627 191.957 1.00 64.25 440 GLY A N 1
ATOM 3585 C CA . GLY A 1 440 ? -105.279 -0.510 192.909 1.00 64.25 440 GLY A CA 1
ATOM 3586 C C . GLY A 1 440 ? -106.377 -0.654 193.979 1.00 64.25 440 GLY A C 1
ATOM 3587 O O . GLY A 1 440 ? -107.258 -1.505 193.893 1.00 64.25 440 GLY A O 1
ATOM 3588 N N . LYS A 1 441 ? -106.380 0.263 194.962 1.00 57.19 441 LYS A N 1
ATOM 3589 C CA . LYS A 1 441 ? -107.248 0.296 196.170 1.00 57.19 441 LYS A CA 1
ATOM 3590 C C . LYS A 1 441 ? -108.780 0.344 195.940 1.00 57.19 441 LYS A C 1
ATOM 3592 O O . LYS A 1 441 ? -109.522 0.414 196.911 1.00 57.19 441 LYS A O 1
ATOM 3597 N N . LYS A 1 442 ? -109.260 0.344 194.691 1.00 56.03 442 LYS A N 1
ATOM 3598 C CA . LYS A 1 442 ? -110.691 0.307 194.304 1.00 56.03 442 LYS A CA 1
ATOM 3599 C C . LYS A 1 442 ? -111.035 -0.866 193.367 1.00 56.03 442 LYS A C 1
ATOM 3601 O O . LYS A 1 442 ? -112.118 -0.888 192.797 1.00 56.03 442 LYS A O 1
ATOM 3606 N N . GLY A 1 443 ? -110.087 -1.775 193.135 1.00 63.34 443 GLY A N 1
ATOM 3607 C CA . GLY A 1 443 ? -110.223 -2.890 192.200 1.00 63.34 443 GLY A CA 1
ATOM 3608 C C . GLY A 1 443 ? -110.654 -4.192 192.876 1.00 63.34 443 GLY A C 1
ATOM 3609 O O . GLY A 1 443 ? -111.391 -4.193 193.858 1.00 63.34 443 GLY A O 1
ATOM 3610 N N . ILE A 1 444 ? -110.136 -5.304 192.351 1.00 64.12 444 ILE A N 1
ATOM 3611 C CA . ILE A 1 444 ? -110.558 -6.695 192.614 1.00 64.12 444 ILE A CA 1
ATOM 3612 C C . ILE A 1 444 ? -110.713 -7.050 194.111 1.00 64.12 444 ILE A C 1
ATOM 3614 O O . ILE A 1 444 ? -111.547 -7.884 194.448 1.00 64.12 444 ILE A O 1
ATOM 3618 N N . GLN A 1 445 ? -109.988 -6.393 195.025 1.00 59.16 445 GLN A N 1
ATOM 3619 C CA . GLN A 1 445 ? -110.124 -6.611 196.474 1.00 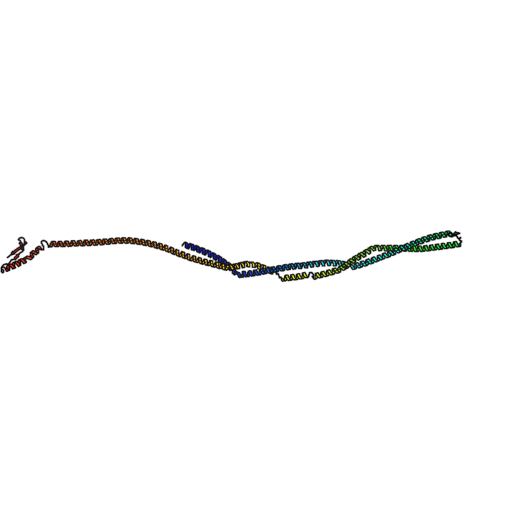59.16 445 GLN A CA 1
ATOM 3620 C C . GLN A 1 445 ? -111.511 -6.268 197.050 1.00 59.16 445 GLN A C 1
ATOM 3622 O O . GLN A 1 445 ? -111.942 -6.955 197.970 1.00 59.16 445 GLN A O 1
ATOM 3627 N N . ALA A 1 446 ? -112.218 -5.257 196.532 1.00 61.38 446 ALA A N 1
ATOM 3628 C CA . ALA A 1 446 ? -113.536 -4.869 197.054 1.00 61.38 446 ALA A CA 1
ATOM 3629 C C . ALA A 1 446 ? -114.651 -5.838 196.613 1.00 61.38 446 ALA A C 1
ATOM 3631 O O . ALA A 1 446 ? -115.543 -6.163 197.388 1.00 61.38 446 ALA A O 1
ATOM 3632 N N . TRP A 1 447 ? -114.552 -6.371 195.392 1.00 64.12 447 TRP A N 1
ATOM 3633 C CA . TRP A 1 447 ? -115.577 -7.237 194.798 1.00 64.12 447 TRP A CA 1
ATOM 3634 C C . TRP A 1 447 ? -115.666 -8.625 195.460 1.00 64.12 447 TRP A C 1
ATOM 3636 O O . TRP A 1 447 ? -116.730 -9.234 195.506 1.00 64.12 447 TRP A O 1
ATOM 3646 N N . ILE A 1 448 ? -114.557 -9.126 196.016 1.00 59.50 448 ILE A N 1
ATOM 3647 C CA . ILE A 1 448 ? -114.511 -10.458 196.642 1.00 59.50 448 ILE A CA 1
ATOM 3648 C C . ILE A 1 448 ? -115.308 -10.495 197.959 1.00 59.50 448 ILE A C 1
ATOM 3650 O O . ILE A 1 448 ? -115.949 -11.503 198.245 1.00 59.50 448 ILE A O 1
ATOM 3654 N N . ILE A 1 449 ? -115.324 -9.406 198.735 1.00 59.06 449 ILE A N 1
ATOM 3655 C CA . ILE A 1 449 ? -115.972 -9.370 200.058 1.00 59.06 449 ILE A CA 1
ATOM 3656 C C . ILE A 1 449 ? -117.507 -9.351 199.945 1.00 59.06 449 ILE A C 1
ATOM 3658 O O . ILE A 1 449 ? -118.177 -10.019 200.729 1.00 59.06 449 ILE A O 1
ATOM 3662 N N . GLU A 1 450 ? -118.073 -8.674 198.941 1.00 61.56 450 GLU A N 1
ATOM 3663 C CA . GLU A 1 450 ? -119.533 -8.615 198.740 1.00 61.56 450 GLU A CA 1
ATOM 3664 C C . GLU A 1 450 ? -120.142 -9.944 198.262 1.00 61.56 450 GLU A C 1
ATOM 3666 O O . GLU A 1 450 ? -121.323 -10.198 198.491 1.00 61.56 450 GLU A O 1
ATOM 3671 N N . SER A 1 451 ? -119.351 -10.816 197.629 1.00 62.25 451 SER A N 1
ATOM 3672 C CA . SER A 1 451 ? -119.870 -12.033 196.987 1.00 62.25 451 SER A CA 1
ATOM 3673 C C . SER A 1 451 ? -120.114 -13.228 197.925 1.00 62.25 451 SER A C 1
ATOM 3675 O O . SER A 1 451 ? -120.886 -14.112 197.572 1.00 62.25 451 SER A O 1
ATOM 3677 N N . VAL A 1 452 ? -119.496 -13.269 199.114 1.00 64.75 452 VAL A N 1
ATOM 3678 C CA . VAL A 1 452 ? -119.458 -14.480 199.975 1.00 64.75 452 VAL A CA 1
ATOM 3679 C C . VAL A 1 452 ? -120.453 -14.432 201.146 1.00 64.75 452 VAL A C 1
ATOM 3681 O O . VAL A 1 452 ? -120.811 -15.456 201.722 1.00 64.75 452 VAL A O 1
ATOM 3684 N N . LEU A 1 453 ? -120.940 -13.246 201.504 1.00 63.22 453 LEU A N 1
ATOM 3685 C CA . LEU A 1 453 ? -121.822 -13.049 202.658 1.00 63.22 453 LEU A CA 1
ATOM 3686 C C . LEU A 1 453 ? -123.167 -13.805 202.608 1.00 63.22 453 LEU A C 1
ATOM 3688 O O . LEU A 1 453 ? -123.540 -14.369 203.638 1.00 63.22 453 LEU A O 1
ATOM 3692 N N . PRO A 1 454 ? -123.878 -13.874 201.464 1.00 64.75 454 PRO A N 1
ATOM 3693 C CA . PRO A 1 454 ? -125.154 -14.589 201.381 1.00 64.75 454 PRO A CA 1
ATOM 3694 C C . PRO A 1 454 ? -125.014 -16.093 201.651 1.00 64.75 454 PRO A C 1
ATOM 3696 O O . PRO A 1 454 ? -125.863 -16.687 202.310 1.00 64.75 454 PRO A O 1
ATOM 3699 N N . GLU A 1 455 ? -123.909 -16.704 201.209 1.00 67.69 455 GLU A N 1
ATOM 3700 C CA . GLU A 1 455 ? -123.662 -18.140 201.398 1.00 67.69 455 GLU A CA 1
ATOM 3701 C C . GLU A 1 455 ? -123.430 -18.502 202.874 1.00 67.69 455 GLU A C 1
ATOM 3703 O O . GLU A 1 455 ? -123.847 -19.565 203.335 1.00 67.69 455 GLU A O 1
ATOM 3708 N N . LEU A 1 456 ? -122.803 -17.603 203.641 1.00 66.44 456 LEU A N 1
ATOM 3709 C CA . LEU A 1 456 ? -122.575 -17.794 205.076 1.00 66.44 456 LEU A CA 1
ATOM 3710 C C . LEU A 1 456 ? -123.872 -17.703 205.893 1.00 66.44 456 LEU A C 1
ATOM 3712 O O . LEU A 1 456 ? -124.013 -18.399 206.900 1.00 66.44 456 LEU A O 1
ATOM 3716 N N . GLU A 1 457 ? -124.816 -16.866 205.463 1.00 64.12 457 GLU A N 1
ATOM 3717 C CA . GLU A 1 457 ? -126.119 -16.701 206.112 1.00 64.12 457 GLU A CA 1
ATOM 3718 C C . GLU A 1 457 ? -127.031 -17.915 205.858 1.00 64.12 457 GLU A C 1
ATOM 3720 O O . GLU A 1 457 ? -127.650 -18.440 206.790 1.00 64.12 457 GLU A O 1
ATOM 3725 N N . ASP A 1 458 ? -127.047 -18.430 204.626 1.00 68.69 458 ASP A N 1
ATOM 3726 C CA . ASP A 1 458 ? -127.836 -19.610 204.259 1.00 68.69 458 ASP A CA 1
ATOM 3727 C C . ASP A 1 458 ? -127.358 -20.881 204.986 1.00 68.69 458 ASP A C 1
ATOM 3729 O O . ASP A 1 458 ? -128.171 -21.645 205.523 1.00 68.69 458 ASP A O 1
ATOM 3733 N N . GLU A 1 459 ? -126.044 -21.101 205.078 1.00 69.56 459 GLU A N 1
ATOM 3734 C CA . GLU A 1 459 ? -125.498 -22.314 205.699 1.00 69.56 459 GLU A CA 1
ATOM 3735 C C . GLU A 1 459 ? -125.658 -22.310 207.234 1.00 69.56 459 GLU A C 1
ATOM 3737 O O . GLU A 1 459 ? -125.963 -23.347 207.838 1.00 69.56 459 GLU A O 1
ATOM 3742 N N . ALA A 1 460 ? -125.555 -21.139 207.878 1.00 62.84 460 ALA A N 1
ATOM 3743 C CA . ALA A 1 460 ? -125.795 -20.987 209.316 1.00 62.84 460 ALA A CA 1
ATOM 3744 C C . ALA A 1 460 ? -127.245 -21.340 209.695 1.00 62.84 460 ALA A C 1
ATOM 3746 O O . ALA A 1 460 ? -127.498 -22.060 210.668 1.00 62.84 460 ALA A O 1
ATOM 3747 N N . ASN A 1 461 ? -128.205 -20.904 208.881 1.00 65.00 461 ASN A N 1
ATOM 3748 C CA . ASN A 1 461 ? -129.626 -21.159 209.100 1.00 65.00 461 ASN A CA 1
ATOM 3749 C C . ASN A 1 461 ? -130.034 -22.601 208.822 1.00 65.00 461 ASN A C 1
ATOM 3751 O O . ASN A 1 461 ? -130.881 -23.161 209.526 1.00 65.00 461 ASN A O 1
ATOM 3755 N N . ARG A 1 462 ? -129.381 -23.242 207.851 1.00 68.44 462 ARG A N 1
ATOM 3756 C CA . ARG A 1 462 ? -129.568 -24.664 207.566 1.00 68.44 462 ARG A CA 1
ATOM 3757 C C . ARG A 1 462 ? -129.145 -25.550 208.741 1.00 68.44 462 ARG A C 1
ATOM 3759 O O . ARG A 1 462 ? -129.818 -26.540 209.043 1.00 68.44 462 ARG A O 1
ATOM 3766 N N . LEU A 1 463 ? -128.057 -25.191 209.423 1.00 64.44 463 LEU A N 1
ATOM 3767 C CA . LEU A 1 463 ? -127.577 -25.877 210.627 1.00 64.44 463 LEU A CA 1
ATOM 3768 C C . LEU A 1 463 ? -128.494 -25.642 211.836 1.00 64.44 463 LEU A C 1
ATOM 3770 O O . LEU A 1 463 ? -128.851 -26.600 212.527 1.00 64.44 463 LEU A O 1
ATOM 3774 N N . LEU A 1 464 ? -128.938 -24.402 212.054 1.00 62.53 464 LEU A N 1
ATOM 3775 C CA . LEU A 1 464 ? -129.825 -24.047 213.170 1.00 62.53 464 LEU A CA 1
ATOM 3776 C C . LEU A 1 464 ? -131.211 -24.699 213.064 1.00 62.53 464 LEU A C 1
ATOM 3778 O O . LEU A 1 464 ? -131.748 -25.180 214.071 1.00 62.53 464 LEU A O 1
ATOM 3782 N N . ALA A 1 465 ? -131.745 -24.820 211.846 1.00 63.38 465 ALA A N 1
ATOM 3783 C CA . ALA A 1 465 ? -133.000 -25.521 211.584 1.00 63.38 465 ALA A CA 1
ATOM 3784 C C . ALA A 1 465 ? -132.924 -27.015 211.950 1.00 63.38 465 ALA A C 1
ATOM 3786 O O . ALA A 1 465 ? -133.888 -27.576 212.468 1.00 63.38 465 ALA A O 1
ATOM 3787 N N . ARG A 1 466 ? -131.760 -27.653 211.750 1.00 63.09 466 ARG A N 1
ATOM 3788 C CA . ARG A 1 466 ? -131.539 -29.077 212.059 1.00 63.09 466 ARG A CA 1
ATOM 3789 C C . ARG A 1 466 ? -131.403 -29.384 213.551 1.00 63.09 466 ARG A C 1
ATOM 3791 O O . ARG A 1 466 ? -131.562 -30.540 213.927 1.00 63.09 466 ARG A O 1
ATOM 3798 N N . MET A 1 467 ? -131.087 -28.391 214.384 1.00 61.12 467 MET A N 1
ATOM 3799 C CA . MET A 1 467 ? -130.835 -28.592 215.818 1.00 61.12 467 MET A CA 1
ATOM 3800 C C . MET A 1 467 ? -132.003 -28.193 216.724 1.00 61.12 467 MET A C 1
ATOM 3802 O O . MET A 1 467 ? -132.042 -28.627 217.872 1.00 61.12 467 MET A O 1
ATOM 3806 N N . THR A 1 468 ? -132.944 -27.374 216.244 1.00 62.03 468 THR A N 1
ATOM 3807 C CA . THR A 1 468 ? -133.965 -26.749 217.110 1.00 62.03 468 THR A CA 1
ATOM 3808 C C . THR A 1 468 ? -135.409 -27.021 216.701 1.00 62.03 468 THR A C 1
ATOM 3810 O O . THR A 1 468 ? -136.318 -26.429 217.282 1.00 62.03 468 THR A O 1
ATOM 3813 N N . ASP A 1 469 ? -135.629 -27.912 215.730 1.00 49.06 469 ASP A N 1
ATOM 3814 C CA . ASP A 1 469 ? -136.963 -28.281 215.233 1.00 49.06 469 ASP A CA 1
ATOM 3815 C C . ASP A 1 469 ? -137.804 -27.034 214.872 1.00 49.06 469 ASP A C 1
ATOM 3817 O O . ASP A 1 469 ? -138.978 -26.896 215.217 1.00 49.06 469 ASP A O 1
ATOM 3821 N N . GLY A 1 470 ? -137.137 -26.066 214.224 1.00 60.41 470 GLY A N 1
ATOM 3822 C CA . GLY A 1 470 ? -137.740 -24.834 213.708 1.00 60.41 470 GLY A CA 1
ATOM 3823 C C . GLY A 1 470 ? -137.830 -23.645 214.672 1.00 60.41 470 GLY A C 1
ATOM 3824 O O . GLY A 1 470 ? -138.664 -22.772 214.444 1.00 60.41 470 GLY A O 1
ATOM 3825 N N . ARG A 1 471 ? -137.016 -23.567 215.737 1.00 54.47 471 ARG A N 1
ATOM 3826 C CA . ARG A 1 471 ? -137.143 -22.495 216.753 1.00 54.47 471 ARG A CA 1
ATOM 3827 C C . ARG A 1 471 ? -136.062 -21.401 216.741 1.00 54.47 471 ARG A C 1
ATOM 3829 O O . ARG A 1 471 ? -136.209 -20.455 217.508 1.00 54.47 471 ARG A O 1
ATOM 3836 N N . MET A 1 472 ? -135.019 -21.481 215.905 1.00 56.03 472 MET A N 1
ATOM 3837 C CA . MET A 1 472 ? -133.982 -20.430 215.783 1.00 56.03 472 MET A CA 1
ATOM 3838 C C . MET A 1 472 ? -133.544 -20.165 214.330 1.00 56.03 472 MET A C 1
ATOM 3840 O O . MET A 1 472 ? -133.461 -21.099 213.532 1.00 56.03 472 MET A O 1
ATOM 3844 N N . HIS A 1 473 ? -133.227 -18.900 214.023 1.00 60.50 473 HIS A N 1
ATOM 3845 C CA . HIS A 1 473 ? -132.724 -18.378 212.739 1.00 60.50 473 HIS A CA 1
ATOM 3846 C C . HIS A 1 473 ? -131.708 -17.235 213.003 1.00 60.50 473 HIS A C 1
ATOM 3848 O O . HIS A 1 473 ? -131.669 -16.746 214.121 1.00 60.50 473 HIS A O 1
ATOM 3854 N N . VAL A 1 474 ? -130.861 -16.847 212.038 1.00 63.00 474 VAL A N 1
ATOM 3855 C CA . VAL A 1 474 ? -129.821 -15.794 212.141 1.00 63.00 474 VAL A CA 1
ATOM 3856 C C . VAL A 1 474 ? -129.710 -15.001 210.829 1.00 63.00 474 VAL A C 1
ATOM 3858 O O . VAL A 1 474 ? -129.796 -15.581 209.754 1.00 63.00 474 VAL A O 1
ATOM 3861 N N . LYS A 1 475 ? -129.464 -13.686 210.900 1.00 64.62 475 LYS A N 1
ATOM 3862 C CA . LYS A 1 475 ? -129.303 -12.758 209.764 1.00 64.62 475 LYS A CA 1
ATOM 3863 C C . LYS A 1 475 ? -128.056 -11.870 209.914 1.00 64.62 475 LYS A C 1
ATOM 3865 O O . LYS A 1 475 ? -127.808 -11.370 211.013 1.00 64.62 475 LYS A O 1
ATOM 3870 N N . LEU A 1 476 ? -127.290 -11.649 208.834 1.00 68.19 476 LEU A N 1
ATOM 3871 C CA . LEU A 1 476 ? -126.038 -10.870 208.828 1.00 68.19 476 LEU A CA 1
ATOM 3872 C C . LEU A 1 476 ? -126.211 -9.550 208.050 1.00 68.19 476 LEU A C 1
ATOM 3874 O O . LEU A 1 476 ? -126.619 -9.551 206.893 1.00 68.19 476 LEU A O 1
ATOM 3878 N N . GLN A 1 477 ? -125.899 -8.400 208.657 1.00 62.84 477 GLN A N 1
ATOM 3879 C CA . GLN A 1 477 ? -125.948 -7.085 207.989 1.00 62.84 477 GLN A CA 1
ATOM 3880 C C . GLN A 1 477 ? -124.558 -6.451 207.864 1.00 62.84 477 GLN A C 1
ATOM 3882 O O . GLN A 1 477 ? -123.772 -6.500 208.805 1.00 62.84 477 GLN A O 1
ATOM 3887 N N . THR A 1 478 ? -124.272 -5.835 206.708 1.00 64.56 478 THR A N 1
ATOM 3888 C CA . THR A 1 478 ? -122.955 -5.267 206.337 1.00 64.56 478 THR A CA 1
ATOM 3889 C C . THR A 1 478 ? -122.890 -3.738 206.333 1.00 64.56 478 THR A C 1
ATOM 3891 O O . THR A 1 478 ? -121.846 -3.168 206.010 1.00 64.56 478 THR A O 1
ATOM 3894 N N . GLN A 1 479 ? -123.985 -3.050 206.669 1.00 64.56 479 GLN A N 1
ATOM 3895 C CA . GLN A 1 479 ? -124.076 -1.591 206.582 1.00 64.56 479 GLN A CA 1
ATOM 3896 C C . GLN A 1 479 ? -124.710 -0.982 207.832 1.00 64.56 479 GLN A C 1
ATOM 3898 O O . GLN A 1 479 ? -125.781 -1.404 208.270 1.00 64.56 479 GLN A O 1
ATOM 3903 N N . ARG A 1 480 ? -124.047 0.049 208.375 1.00 54.78 480 ARG A N 1
ATOM 3904 C CA . ARG A 1 480 ? -124.522 0.847 209.511 1.00 54.78 480 ARG A CA 1
ATOM 3905 C C . ARG A 1 480 ? -124.506 2.338 209.177 1.00 54.78 480 ARG A C 1
ATOM 3907 O O . ARG A 1 480 ? -123.480 2.883 208.765 1.00 54.78 480 ARG A O 1
ATOM 3914 N N . ASP A 1 481 ? -125.624 3.012 209.442 1.00 60.34 481 ASP A N 1
ATOM 3915 C CA . ASP A 1 481 ? -125.743 4.463 209.289 1.00 60.34 481 ASP A CA 1
ATOM 3916 C C . ASP A 1 481 ? -125.198 5.215 210.511 1.00 60.34 481 ASP A C 1
ATOM 3918 O O . ASP A 1 481 ? -125.488 4.893 211.670 1.00 60.34 481 ASP A O 1
ATOM 3922 N N . THR A 1 482 ? -124.401 6.255 210.252 1.00 57.59 482 THR A N 1
ATOM 3923 C CA . THR A 1 482 ? -123.836 7.137 211.283 1.00 57.59 482 THR A CA 1
ATOM 3924 C C . THR A 1 482 ? -124.609 8.458 211.380 1.00 57.59 482 THR A C 1
ATOM 3926 O O . THR A 1 482 ? -125.211 8.917 210.411 1.00 57.59 482 THR A O 1
ATOM 3929 N N . LYS A 1 483 ? -124.558 9.130 212.543 1.00 50.09 483 LYS A N 1
ATOM 3930 C CA . LYS A 1 483 ? -125.259 10.407 212.829 1.00 50.09 483 LYS A CA 1
ATOM 3931 C C . LYS A 1 483 ? -124.812 11.616 211.962 1.00 50.09 483 LYS A C 1
ATOM 3933 O O . LYS A 1 483 ? -125.261 12.727 212.222 1.00 50.09 483 LYS A O 1
ATOM 3938 N N . SER A 1 484 ? -123.987 11.402 210.930 1.00 52.84 484 SER A N 1
ATOM 3939 C CA . SER A 1 484 ? -123.381 12.429 210.062 1.00 52.84 484 SER A CA 1
ATOM 3940 C C . SER A 1 484 ? -123.598 12.195 208.552 1.00 52.84 484 SER A C 1
ATOM 3942 O O . SER A 1 484 ? -122.898 12.799 207.744 1.00 52.84 484 SER A O 1
ATOM 3944 N N . GLY A 1 485 ? -124.544 11.336 208.146 1.00 49.75 485 GLY A N 1
ATOM 3945 C CA . GLY A 1 485 ? -124.954 11.181 206.736 1.00 49.75 485 GLY A CA 1
ATOM 3946 C C . GLY A 1 485 ? -124.022 10.345 205.848 1.00 49.75 485 GLY A C 1
ATOM 3947 O O . GLY A 1 485 ? -124.107 10.440 204.628 1.00 49.75 485 GLY A O 1
ATOM 3948 N N . GLY A 1 486 ? -123.137 9.539 206.441 1.00 54.31 486 GLY A N 1
ATOM 3949 C CA . GLY A 1 486 ? -122.266 8.607 205.722 1.00 54.31 486 GLY A CA 1
ATOM 3950 C C . GLY A 1 486 ? -122.440 7.159 206.187 1.00 54.31 486 GLY A C 1
ATOM 3951 O O . GLY A 1 486 ? -122.579 6.901 207.389 1.00 54.31 486 GLY A O 1
ATOM 3952 N N . THR A 1 487 ? -122.402 6.241 205.221 1.00 54.34 487 THR A N 1
ATOM 3953 C CA . THR A 1 487 ? -122.493 4.781 205.380 1.00 54.34 487 THR A CA 1
ATOM 3954 C C . THR A 1 487 ? -121.112 4.195 205.686 1.00 54.34 487 THR A C 1
ATOM 3956 O O . THR A 1 487 ? -120.135 4.543 205.019 1.00 54.34 487 THR A O 1
ATOM 3959 N N . VAL A 1 488 ? -121.011 3.322 206.692 1.00 59.22 488 VAL A N 1
ATOM 3960 C CA . VAL A 1 488 ? -119.767 2.610 207.043 1.00 59.22 488 VAL A CA 1
ATOM 3961 C C . VAL A 1 488 ? -120.006 1.100 206.956 1.00 59.22 488 VAL A C 1
ATOM 3963 O O . VAL A 1 488 ? -121.045 0.613 207.406 1.00 59.22 488 VAL A O 1
ATOM 3966 N N . GLU A 1 489 ? -119.053 0.370 206.371 1.00 64.50 489 GLU A N 1
ATOM 3967 C CA . GLU A 1 489 ? -119.117 -1.086 206.180 1.00 64.50 489 GLU A CA 1
ATOM 3968 C C . GLU A 1 489 ? -118.653 -1.838 207.445 1.00 64.50 489 GLU A C 1
ATOM 3970 O O . GLU A 1 489 ? -117.483 -1.760 207.826 1.00 64.50 489 GLU A O 1
ATOM 3975 N N . THR A 1 490 ? -119.568 -2.559 208.109 1.00 60.59 490 THR A N 1
ATOM 3976 C CA . THR A 1 490 ? -119.324 -3.390 209.315 1.00 60.59 490 THR A CA 1
ATOM 3977 C C . THR A 1 490 ? -120.286 -4.583 209.367 1.00 60.59 490 THR A C 1
ATOM 3979 O O . THR A 1 490 ? -121.420 -4.436 208.929 1.00 60.59 490 THR A O 1
ATOM 3982 N N . LEU A 1 491 ? -119.861 -5.733 209.919 1.00 63.66 491 LEU A N 1
ATOM 3983 C CA . LEU A 1 491 ? -120.612 -7.004 209.925 1.00 63.66 491 LEU A CA 1
ATOM 3984 C C . LEU A 1 491 ? -121.286 -7.280 211.287 1.00 63.66 491 LEU A C 1
ATOM 3986 O O . LEU A 1 491 ? -120.595 -7.589 212.257 1.00 63.66 491 LEU A O 1
ATOM 3990 N N . ASP A 1 492 ? -122.618 -7.185 211.343 1.00 60.56 492 ASP A N 1
ATOM 3991 C CA . ASP A 1 492 ? -123.450 -7.378 212.544 1.00 60.56 492 ASP A CA 1
ATOM 3992 C C . ASP A 1 492 ? -124.359 -8.620 212.422 1.00 60.56 492 ASP A C 1
ATOM 3994 O O . ASP A 1 492 ? -124.874 -8.918 211.342 1.00 60.56 492 ASP A O 1
ATOM 3998 N N . VAL A 1 493 ? -124.576 -9.337 213.538 1.00 63.16 493 VAL A N 1
ATOM 3999 C CA . VAL A 1 493 ? -125.342 -10.601 213.605 1.00 63.16 493 VAL A CA 1
ATOM 4000 C C . VAL A 1 493 ? -126.635 -10.421 214.410 1.00 63.16 493 VAL A C 1
ATOM 4002 O O . VAL A 1 493 ? -126.590 -10.060 215.585 1.00 63.16 493 VAL A O 1
ATOM 4005 N N . LEU A 1 494 ? -127.782 -10.712 213.794 1.00 59.69 494 LEU A N 1
ATOM 4006 C CA . LEU A 1 494 ? -129.120 -10.704 214.402 1.00 59.69 494 LEU A CA 1
ATOM 4007 C C . LEU A 1 494 ? -129.620 -12.150 214.533 1.00 59.69 494 LEU A C 1
ATOM 4009 O O . LEU A 1 494 ? -129.565 -12.882 213.552 1.00 59.69 494 LEU A O 1
ATOM 4013 N N . ILE A 1 495 ? -130.084 -12.564 215.716 1.00 58.34 495 ILE A N 1
ATOM 4014 C CA . ILE A 1 495 ? -130.616 -13.916 215.996 1.00 58.34 495 ILE A CA 1
ATOM 4015 C C . ILE A 1 495 ? -132.130 -13.834 216.179 1.00 58.34 495 ILE A C 1
ATOM 4017 O O . ILE A 1 495 ? -132.550 -13.001 217.015 1.00 58.34 495 ILE A O 1
#

Organism: NCBI:txid1969470

Secondary structure (DSSP, 8-state):
-HHHHHHHHHHHHHHHHHHHHHHHHHHHHHHHHHHHHTHHHHHHHHHHHHHHHHHHHHHHHHHHHHHHHHHHHHHHHHHHHHHHHHHHHHHHHHHHHHHHHHHHHTTHHHHHHHHHHHHHHHHHHHHHHHHHHHHHHHHHHHHHHHHHHHHHHHHHHHHHHHHHHHHHHHTT-SB-TTT--B--HHHHHHHHHHHHHHHHHHHHHHHHHHHHHHHHHHHHHHHHHHHHHHHHHHTTHHHHHHHHHHHHHHHHHHHHHHHHHHHHHHHHHHHHHHHHTT-S-HHHHHHHHHHHHHHHHH---HHHHHHHHHHHHHTTHHHHHHHHHHHHHHHHHHHHHHHHHHHHHHHHHHHHHHHHHHHHHHHHHHHHHHHHHHHHHHHHHHHHHHHHHHHHHHHHHHHHHHHHHHHHHHHHHHHHHHHHHHHHHHHHHHHHHHHHHHTSTTSHHHHHHHHHHHHHHHHHHHHHHHHHTS----EEEEEEE-TTS-EEEEEEEE-

Radius of gyration: 119.57 Å; chains: 1; bounding box: 240×53×334 Å

InterPro domains:
  IPR027417 P-loop containing nucleoside triphosphate hydrolase [G3DSA:3.40.50.300] (300-494)

Sequence (495 aa):
MQRLARQIEQWRAAKDQSAQHADVQERHLARCRALLDRSAEIEEGYQRLQAARKAVESWVARLQEVSALRQREAELRQRLAQEQTRLATTVEHLTREVADLKQRAQQVPSLEQALAAARADLADLERCQAERREAEETLAHARAEYEQRLSANQRLEEEAIQHKARLATIVDATQCPLCRSALTPEARQRVREQYEAEVEVFRRQYRENRDEMTRAKQAMEEAQTRLQALESRLRRLADAQRQVAAMEGRLADAEEARQRLQERQANLAALQQQLAAKAFLPEVRQELDAVTREIARVGYDEAAHASAKSAAESLARYESEWLSLAHAREELPRVQLALETARNQVAEYARLLSETEERLRELTTQVSEFERLQEEMTAAERELQHLRHVYQETSLELGAVRQQIEHVAFAERQRDEKRSRLERAQREREIYRELAAAFGKKGIQAWIIESVLPELEDEANRLLARMTDGRMHVKLQTQRDTKSGGTVETLDVLI

Foldseek 3Di:
DVVLVVVLVVLVVLLVVLVVLLVVLVVLLVVLVVLVVCVVVLVVLVVLLVVLVVLLVLLVVLVVVLVVLVVLLVVLVVVLVVVLVVLVVVLVVLVVLLVVLVVLLVCLVVLVVQLVVLVVLLVVLVVLVVVLVVLVVLLVVLVVLLVVLVVVLVVLVVVLVVLVVLLVVLPPDQARPPPRHGDDPVNSVVSNVVSVVSSVVSVVSNVVSVVSSVVSVVSNVVSVVSNVVSVVSNVCNVVSVVSSVVSVVSSVVSVVSVVVSVVSVVVSVVSVVCSVVVVPPVVSVVVSVVSVVVSVVSPNDPVSSVVSVVSSVVSVVSVVSVVVSVVSVVCNVVSVVSSVVSVVSSVVSVVVSVVSVVVVVVVVVVVVVVVVVVVVVVVVVVVVVVVVVVVVVVVVVVVVVVVVVVVVVVVVVVVVVVVVVVVVVVVVVVVVVVVVVQPDPPHDVVVVVVPCQVVVQVVVQVVVCVPPVPDDHKDWDQWDDDPPGDIDGDIDMDD